Protein 7BCY (pdb70)

Foldseek 3Di:
DFWDWDFDDKADDQQFFWQEWEAQLVQQWIWIFWQSQWIWIAGRPRRHTDDIAHDGPGGWRYKEAALVRQWMWTWFQSQWIFIAGVVVSDTPEIQHDGPGGWHEKYAANVRQWMWTWAQSQWIWIAGPVPSYTPDIANHGDGGKQYWEAANNRQWIWTFFQQLWIWIAGRVVRDTDDIAVRAGWRYWYAANNNQWMWIDGLPQKIFIDRVVVSDTDDIAGDAHHNDHRWDWDFADQPQTWIWTWGQVQWIWIARGNVNHTRDIHDDADGTFRYKYARNHFRKIWTTHGGVGGMIIIIHTPD/DLFWDWDFDDKADDDQFFKAEWEAQLVQFWIWTFWQSQWIWIAGRPRRHTDDIQHDDPGGWREKEAANVRQWMWTWFQSQWIFIAGPVVSDTPEIQHDGPGGWHEKYAANVRQWMWTWAQSQWIWIAGPVPSDTPDIANHGDGGKQYWEAANRRQWIWIFFQQAWIWIAGVVVRDTPDTLTPHAGWRYWYAANNNQWMWIDGLPQKIFIARPVVSDTDDIAGDAHGNDHNADWDFADQPQTWIWTWGQVQWIWIARPNPNHTRDIHDDFDGTFRYKYARNHFQKIWTTHGGVGGMIIIIHTPD/DVVDDDD/DVPDDDD

Solvent-accessible surface area: 22238 Å² total; per-residue (Å²): 173,48,9,76,11,45,75,105,73,66,6,75,40,12,98,97,0,0,3,0,0,41,19,0,62,90,1,82,52,0,0,0,0,0,17,12,98,41,0,19,1,7,6,0,93,75,11,103,100,74,51,56,3,74,40,9,167,95,10,3,0,4,0,2,20,1,56,90,8,84,31,0,0,0,0,0,24,25,88,19,0,30,2,3,36,11,99,67,18,140,51,87,82,43,0,154,35,9,55,49,60,0,6,3,0,30,16,3,54,111,18,77,22,0,0,0,0,0,33,35,16,12,0,44,4,1,29,19,84,85,11,61,42,91,81,56,1,74,0,7,37,29,24,0,0,5,4,38,9,14,162,97,3,51,21,0,0,0,0,0,43,27,10,48,6,59,0,15,41,16,100,50,5,112,61,93,59,59,56,145,73,36,43,7,0,13,1,48,4,5,75,64,14,42,68,0,0,5,3,17,22,62,34,20,1,49,4,56,38,37,91,44,34,73,52,77,48,59,0,71,35,2,101,3,104,56,35,2,1,11,1,11,20,2,70,44,31,23,120,9,0,0,4,0,0,33,56,45,30,0,2,0,0,33,24,112,85,91,52,72,33,37,104,6,150,35,12,80,29,12,0,0,0,3,6,30,4,56,95,89,28,5,0,0,0,0,0,6,71,114,19,69,25,1,23,0,8,56,16,121,51,110,133,38,8,76,12,45,77,104,76,66,6,74,37,12,101,45,0,0,3,0,0,41,18,0,62,89,1,82,50,0,0,0,0,0,10,17,79,40,0,21,1,7,8,0,94,78,10,92,100,83,51,57,2,73,42,9,86,59,9,3,1,4,0,3,21,1,58,89,8,85,32,0,0,0,0,0,19,19,105,13,0,28,2,2,36,12,99,78,18,47,53,83,75,51,0,155,35,11,89,55,58,0,4,3,0,31,16,3,57,110,19,75,19,0,0,0,0,0,21,35,63,12,0,44,2,1,30,17,126,86,14,61,40,87,72,70,4,122,0,16,78,53,7,0,1,4,4,38,9,16,65,101,3,49,22,0,0,0,0,0,31,23,0,26,0,63,0,13,40,14,85,53,8,121,61,96,40,53,20,27,96,126,56,42,0,0,12,1,46,4,3,75,88,13,93,62,0,0,2,2,12,24,63,43,27,0,32,4,35,32,54,108,74,41,45,54,82,44,58,0,73,49,7,106,2,105,41,39,2,1,12,1,10,19,3,73,46,28,12,116,4,0,0,3,0,0,28,42,45,33,0,10,0,0,28,26,110,66,93,110,70,28,37,94,5,102,35,12,91,26,13,0,0,0,2,6,30,4,55,94,89,28,5,0,0,0,0,0,6,48,76,18,75,27,0,22,0,8,56,15,127,47,9,4,48,65,77,88,155,16,5,78,107,68,38,152

Organism: Homo sapiens (NCBI:txid9606)

B-factor: mean 18.05, std 8.18, range [6.58, 72.82]

GO terms:
  GO:0005634 nucleus (C, IDA)
  GO:0035097 histone methyltransferase complex (C, IDA)
  GO:0045815 transcription initiation-coupled chromatin remodeling (P, IDA)
  GO: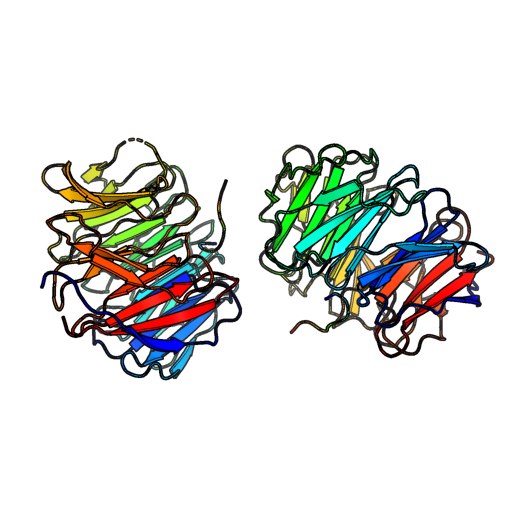0000123 histone acetyltransferase complex (C, IDA)
  GO:0044666 MLL3/4 complex (C, IDA)
  GO:0048188 Set1C/COMPASS complex (C, IDA)
  GO:0071339 MLL1 complex (C, IDA)
  GO:0005634 nucleus (C, EXP)
  GO:0005515 protein binding (F, IPI)
  GO:0005654 nucleoplasm (C, TAS)
  GO:0140672 ATAC complex (C, IDA)
  GO:0000122 negative regulation of transcription by RNA polymerase II (P, IDA)
  GO:0005654 nucleoplasm (C, IDA)
  GO:0140004 histone H3Q5ser reader activity (F, IDA)
  GO:0140109 histone H3K4me1 reader activity (F, IDA)
  GO:0051302 regulation of cell division (P, IDA)
  GO:0006357 regulation of transcription by RNA polymerase II (P, IDA)
  GO:0051726 regulation of cell cycle (P, IMP)
  GO:0090043 regulation of tubulin deacetylation (P, IMP)
  GO:0006355 regulation of DNA-templated transcription (P, IMP)

Structure (mmCIF, N/CA/C/O backbone):
data_7BCY
#
_entry.id   7BCY
#
_cell.length_a   46.313
_cell.length_b   53.171
_cell.length_c   65.124
_cell.angle_alpha   72.579
_cell.angle_beta   89.749
_cell.angle_gamma   73.156
#
_symmetry.space_group_name_H-M   'P 1'
#
loop_
_entity.id
_entity.type
_entity.pdbx_description
1 polymer 'WD repeat-containing protein 5'
2 polymer 'ORF 73'
3 water water
#
loop_
_atom_site.group_PDB
_atom_site.id
_atom_site.type_symbol
_atom_site.label_atom_id
_atom_site.label_alt_id
_atom_site.label_comp_id
_atom_site.label_asym_id
_atom_site.label_entity_id
_atom_site.label_seq_id
_atom_site.pdbx_PDB_ins_code
_atom_site.Cartn_x
_atom_site.Cartn_y
_atom_site.Cartn_z
_atom_site.occupancy
_atom_site.B_iso_or_equiv
_atom_site.auth_seq_id
_atom_site.auth_comp_id
_atom_site.auth_asym_id
_atom_site.auth_atom_id
_atom_site.pdbx_PDB_model_num
ATOM 1 N N . VAL A 1 11 ? 16.00100 -34.79600 -23.41900 1.000 37.40000 31 VAL A N 1
ATOM 2 C CA . VAL A 1 11 ? 15.68500 -35.17700 -22.04900 1.000 36.70000 31 VAL A CA 1
ATOM 3 C C . VAL A 1 11 ? 16.20000 -34.13400 -21.06500 1.000 28.78000 31 VAL A C 1
ATOM 4 O O . VAL A 1 11 ? 15.44200 -33.65300 -20.21900 1.000 41.12000 31 VAL A O 1
ATOM 16 N N . LYS A 1 12 ? 17.49200 -33.80000 -21.16400 1.000 33.21000 32 LYS A N 1
ATOM 17 C CA . LYS A 1 12 ? 18.10800 -32.80500 -20.29600 1.000 26.69000 32 LYS A CA 1
ATOM 18 C C . LYS A 1 12 ? 18.96000 -31.83900 -21.10700 1.000 20.29000 32 LYS A C 1
ATOM 19 O O . LYS A 1 12 ? 19.62300 -32.24900 -22.06900 1.000 23.50000 32 LYS A O 1
ATOM 23 N N . PRO A 1 13 ? 18.98600 -30.56000 -20.74200 1.000 18.07000 33 PRO A N 1
ATOM 24 C CA . PRO A 1 13 ? 19.85700 -29.61600 -21.44400 1.000 19.58000 33 PRO A CA 1
ATOM 25 C C . PRO A 1 13 ? 21.29600 -29.76100 -20.96600 1.000 18.14000 33 PRO A C 1
ATOM 26 O O . PRO A 1 13 ? 21.59700 -30.49100 -20.02000 1.000 20.08000 33 PRO A O 1
ATOM 37 N N . ASN A 1 14 ? 22.19100 -29.06800 -21.66100 1.000 17.38000 34 ASN A N 1
ATOM 38 C CA . ASN A 1 14 ? 23.60200 -29.05500 -21.30500 1.000 16.50000 34 ASN A CA 1
ATOM 39 C C . ASN A 1 14 ? 24.15300 -27.63800 -21.34200 1.000 17.82000 34 ASN A C 1
ATOM 40 O O . ASN A 1 14 ? 25.21300 -27.37400 -21.91200 1.000 17.95000 34 ASN A O 1
ATOM 51 N N . TYR A 1 15 ? 23.44600 -26.71600 -20.67800 1.000 16.13000 35 TYR A N 1
ATOM 52 C CA . TYR A 1 15 ? 23.91500 -25.34200 -20.56100 1.000 15.55000 35 TYR A CA 1
ATOM 53 C C . TYR A 1 15 ? 25.32300 -25.29600 -19.99700 1.000 21.08000 35 TYR A C 1
ATOM 54 O O . TYR A 1 15 ? 25.61900 -25.91000 -18.97000 1.000 18.94000 35 TYR A O 1
ATOM 72 N N . ALA A 1 16 ? 26.18500 -24.55700 -20.68100 1.000 15.65000 36 ALA A N 1
ATOM 73 C CA . ALA A 1 16 ? 27.53700 -24.28000 -20.23200 1.000 16.14000 36 ALA A CA 1
ATOM 74 C C . ALA A 1 16 ? 27.82600 -22.78900 -20.34500 1.000 15.55000 36 ALA A C 1
ATOM 75 O O . ALA A 1 16 ? 27.33000 -22.09600 -21.24200 1.000 15.31000 36 ALA A O 1
ATOM 82 N N . LEU A 1 17 ? 28.66100 -22.31200 -19.44000 1.000 17.55000 37 LEU A N 1
ATOM 83 C CA . LEU A 1 17 ? 29.00200 -20.89900 -19.41000 1.000 15.65000 37 LEU A CA 1
ATOM 84 C C . LEU A 1 17 ? 29.77700 -20.49100 -20.65800 1.000 18.65000 37 LEU A C 1
ATOM 85 O O . LEU A 1 17 ? 30.81300 -21.08000 -20.98000 1.000 18.03000 37 LEU A O 1
ATOM 101 N N . LYS A 1 18 ? 29.30000 -19.45800 -21.34700 1.000 18.43000 38 LYS A N 1
ATOM 102 C CA . LYS A 1 18 ? 30.04200 -18.92900 -22.48400 1.000 15.67000 38 LYS A CA 1
ATOM 103 C C . LYS A 1 18 ? 30.62500 -17.53900 -22.27100 1.000 14.31000 38 LYS A C 1
ATOM 104 O O . LYS A 1 18 ? 31.68300 -17.24900 -22.83100 1.000 20.97000 38 LYS A O 1
ATOM 123 N N . PHE A 1 19 ? 29.98700 -16.67100 -21.48300 1.000 15.88000 39 PHE A N 1
ATOM 124 C CA . PHE A 1 19 ? 30.48400 -15.30900 -21.29900 1.000 17.72000 39 PHE A CA 1
ATOM 125 C C . PHE A 1 19 ? 30.06900 -14.80400 -19.92500 1.000 14.01000 39 PHE A C 1
ATOM 126 O O . PHE A 1 19 ? 28.96500 -15.09700 -19.47200 1.000 14.80000 39 PHE A O 1
ATOM 143 N N . THR A 1 20 ? 30.96100 -14.04900 -19.27300 1.000 18.23000 40 THR A N 1
ATOM 144 C CA . THR A 1 20 ? 30.65800 -13.26700 -18.07600 1.000 11.66000 40 THR A CA 1
ATOM 145 C C . THR A 1 20 ? 30.77200 -11.78800 -18.42800 1.000 17.47000 40 THR A C 1
ATOM 146 O O . THR A 1 20 ? 31.80000 -11.35000 -18.96700 1.000 17.73000 40 THR A O 1
ATOM 157 N N . LEU A 1 21 ? 29.72100 -11.03100 -18.10900 1.000 13.94000 41 LEU A N 1
ATOM 158 C CA . LEU A 1 21 ? 29.57800 -9.61600 -18.44200 1.000 12.39000 41 LEU A CA 1
ATOM 159 C C . LEU A 1 21 ? 29.72700 -8.79600 -17.16800 1.000 17.89000 41 LEU A C 1
ATOM 160 O O . LEU A 1 21 ? 28.79600 -8.74300 -16.34900 1.000 16.81000 41 LEU A O 1
ATOM 176 N N . ALA A 1 22 ? 30.86900 -8.12300 -17.03400 1.000 18.85000 42 ALA A N 1
ATOM 177 C CA . ALA A 1 22 ? 31.16900 -7.23900 -15.91800 1.000 17.97000 42 ALA A CA 1
ATOM 178 C C . ALA A 1 22 ? 31.02900 -5.77100 -16.31600 1.000 20.08000 42 ALA A C 1
ATOM 179 O O . ALA A 1 22 ? 31.28100 -5.37100 -17.45700 1.000 19.74000 42 ALA A O 1
ATOM 186 N N . GLY A 1 23 ? 30.64400 -4.96200 -15.34600 1.000 15.65000 43 GLY A N 1
ATOM 187 C CA . GLY A 1 23 ? 30.55200 -3.54200 -15.58000 1.000 13.26000 43 GLY A CA 1
ATOM 188 C C . GLY A 1 23 ? 29.62500 -2.81400 -14.64100 1.000 11.68000 43 GLY A C 1
ATOM 189 O O . GLY A 1 23 ? 29.86300 -1.64500 -14.35600 1.000 11.45000 43 GLY A O 1
ATOM 193 N N . HIS A 1 24 ? 28.55400 -3.44300 -14.17700 1.000 11.93000 44 HIS A N 1
ATOM 194 C CA . HIS A 1 24 ? 27.78100 -2.80300 -13.12800 1.000 10.06000 44 HIS A CA 1
ATOM 195 C C . HIS A 1 24 ? 28.62700 -2.68600 -11.86600 1.000 15.26000 44 HIS A C 1
ATOM 196 O O . HIS A 1 24 ? 29.56100 -3.45000 -11.63800 1.000 14.18000 44 HIS A O 1
ATOM 210 N N . THR A 1 25 ? 28.34900 -1.66300 -11.07500 1.000 10.48000 45 THR A N 1
ATOM 211 C CA . THR A 1 25 ? 29.15300 -1.45100 -9.88000 1.000 11.46000 45 THR A CA 1
ATOM 212 C C . THR A 1 25 ? 28.38100 -1.75900 -8.60000 1.000 11.31000 45 THR A C 1
ATOM 213 O O . THR A 1 25 ? 28.94300 -1.68800 -7.50400 1.000 15.15000 45 THR A O 1
ATOM 224 N N . LYS A 1 26 ? 27.09400 -2.07300 -8.70000 1.000 10.60000 46 LYS A N 1
ATOM 225 C CA . LYS A 1 26 ? 26.32700 -2.64600 -7.61800 1.000 13.19000 46 LYS A CA 1
ATOM 226 C C . LYS A 1 26 ? 25.55800 -3.84800 -8.15900 1.000 14.80000 46 LYS A C 1
ATOM 227 O O . LYS A 1 26 ? 25.65300 -4.17900 -9.35300 1.000 13.99000 46 LYS A O 1
ATOM 246 N N . ALA A 1 27 ? 24.78500 -4.48600 -7.27700 1.000 15.39000 47 ALA A N 1
ATOM 247 C CA . ALA A 1 27 ? 23.95300 -5.64000 -7.62600 1.000 9.54000 47 ALA A CA 1
ATOM 248 C C . ALA A 1 27 ? 23.24500 -5.43400 -8.95700 1.000 8.50000 47 ALA A C 1
ATOM 249 O O . ALA A 1 27 ? 22.74800 -4.35000 -9.24400 1.000 13.64000 47 ALA A O 1
ATOM 256 N N . VAL A 1 28 ? 23.16000 -6.44200 -9.77000 1.000 11.72000 48 VAL A N 1
ATOM 257 C CA . VAL A 1 28 ? 22.31500 -6.37700 -10.97800 1.000 11.42000 48 VAL A CA 1
ATOM 258 C C . VAL A 1 28 ? 20.93100 -6.86700 -10.52000 1.000 13.78000 48 VAL A C 1
ATOM 259 O O . VAL A 1 28 ? 20.89600 -7.71900 -9.63400 1.000 13.02000 48 VAL A O 1
ATOM 272 N N . SER A 1 29 ? 19.87600 -6.21900 -10.95900 1.000 8.04000 49 SER A N 1
ATOM 273 C CA . SER A 1 29 ? 18.51000 -6.52700 -10.50700 1.000 9.10000 49 SER A CA 1
ATOM 274 C C . SER A 1 29 ? 17.70400 -7.29400 -11.54100 1.000 8.33000 49 SER A C 1
ATOM 275 O O . SER A 1 29 ? 16.84800 -8.01800 -11.13700 1.000 11.35000 49 SER A O 1
ATOM 283 N N . SER A 1 30 ? 17.95800 -7.07500 -12.82500 1.000 10.05000 50 SER A N 1
ATOM 284 C CA . SER A 1 30 ? 17.11700 -7.66900 -13.86900 1.000 9.82000 50 SER A CA 1
ATOM 285 C C . SER A 1 30 ? 17.86700 -7.76400 -15.19300 1.000 11.30000 50 SER A C 1
ATOM 286 O O . SER A 1 30 ? 18.46400 -6.81300 -15.56400 1.000 14.75000 50 SER A O 1
ATOM 294 N N . VAL A 1 31 ? 17.79100 -8.88700 -15.87100 1.000 11.92000 51 VAL A N 1
ATOM 295 C CA . VAL A 1 31 ? 18.30800 -9.01500 -17.24100 1.000 10.67000 51 VAL A CA 1
ATOM 296 C C . VAL A 1 31 ? 17.12500 -9.41700 -18.11300 1.000 9.25000 51 VAL A C 1
ATOM 297 O O . VAL A 1 31 ? 16.32000 -10.19300 -17.65800 1.000 9.35000 51 VAL A O 1
ATOM 310 N N . LYS A 1 32 ? 17.03100 -8.87200 -19.32300 1.000 8.68000 52 LYS A N 1
ATOM 311 C CA . LYS A 1 32 ? 15.95800 -9.21900 -20.27300 1.000 13.94000 52 LYS A CA 1
ATOM 312 C C . LYS A 1 32 ? 16.51900 -9.25300 -21.70600 1.000 9.74000 52 LYS A C 1
ATOM 313 O O . LYS A 1 32 ? 17.24600 -8.38200 -22.06800 1.000 11.35000 52 LYS A O 1
ATOM 332 N N . PHE A 1 33 ? 16.12000 -10.21600 -22.51100 1.000 10.72000 53 PHE A N 1
ATOM 333 C CA . PHE A 1 33 ? 16.56900 -10.25900 -23.91200 1.000 9.62000 53 PHE A CA 1
ATOM 334 C C . PHE A 1 33 ? 15.59600 -9.44300 -24.75800 1.000 10.75000 53 PHE A C 1
ATOM 335 O O . PHE A 1 33 ? 14.40000 -9.46100 -24.47300 1.000 11.03000 53 PHE A O 1
ATOM 352 N N . SER A 1 34 ? 16.10800 -8.72100 -25.74400 1.000 10.05000 54 SER A N 1
ATOM 353 C CA . SER A 1 34 ? 15.18100 -8.04900 -26.64500 1.000 13.14000 54 SER A CA 1
ATOM 354 C C . SER A 1 34 ? 14.38300 -9.05900 -27.48800 1.000 12.89000 54 SER A C 1
ATOM 355 O O . SER A 1 34 ? 14.87100 -10.16300 -27.79300 1.000 13.04000 54 SER A O 1
ATOM 363 N N . PRO A 1 35 ? 13.11900 -8.73600 -27.80800 1.000 13.13000 55 PRO A N 1
ATOM 364 C CA . PRO A 1 35 ? 12.31700 -9.66000 -28.64000 1.000 13.87000 55 PRO A CA 1
ATOM 365 C C . PRO A 1 35 ? 12.98000 -10.10400 -29.92900 1.000 17.52000 55 PRO A C 1
ATOM 366 O O . PRO A 1 35 ? 12.73300 -11.26900 -30.36900 1.000 16.40000 55 PRO A O 1
ATOM 377 N N . ASN A 1 36 ? 13.75900 -9.23500 -30.57400 1.000 11.53000 56 ASN A N 1
ATOM 378 C CA . ASN A 1 36 ? 14.43200 -9.61600 -31.81200 1.000 15.75000 56 ASN A CA 1
ATOM 379 C C . ASN A 1 36 ? 15.71400 -10.40900 -31.58800 1.000 16.09000 56 ASN A C 1
ATOM 380 O O . ASN A 1 36 ? 16.38500 -10.80500 -32.57400 1.000 16.54000 56 ASN A O 1
ATOM 391 N N . GLY A 1 37 ? 16.03400 -10.72100 -30.31400 1.000 15.09000 57 GLY A N 1
ATOM 392 C CA . GLY A 1 37 ? 17.14800 -11.55200 -29.94900 1.000 16.53000 57 GLY A CA 1
ATOM 393 C C . GLY A 1 37 ? 18.51800 -10.93800 -29.98800 1.000 16.40000 57 GLY A C 1
ATOM 394 O O . GLY A 1 37 ? 19.50500 -11.61000 -29.55600 1.000 15.57000 57 GLY A O 1
ATOM 398 N N . GLU A 1 38 ? 18.62000 -9.69700 -30.44500 1.000 12.27000 58 GLU A N 1
ATOM 399 C CA . GLU A 1 38 ? 19.93600 -9.15900 -30.68400 1.000 17.28000 58 GLU A CA 1
ATOM 400 C C . GLU A 1 38 ? 20.64700 -8.71600 -29.39900 1.000 14.35000 58 GLU A C 1
ATOM 401 O O . GLU A 1 38 ? 21.89000 -8.79600 -29.31100 1.000 14.09000 58 GLU A O 1
ATOM 413 N N . TRP A 1 39 ? 19.90100 -8.29500 -28.37600 1.000 11.33000 59 TRP A N 1
ATOM 414 C CA . TRP A 1 39 ? 20.45800 -7.61600 -27.22700 1.000 12.85000 59 TRP A CA 1
ATOM 415 C C . TRP A 1 39 ? 20.00800 -8.23000 -25.90600 1.000 12.17000 59 TRP A C 1
ATOM 416 O O . TRP A 1 39 ? 18.92700 -8.82000 -25.78400 1.000 12.09000 59 TRP A O 1
ATOM 437 N N . LEU A 1 40 ? 20.82000 -8.00000 -24.87200 1.000 12.88000 60 LEU A N 1
ATOM 438 C CA . LEU A 1 40 ? 20.43600 -8.22700 -23.49000 1.000 13.00000 60 LEU A CA 1
ATOM 439 C C . LEU A 1 40 ? 20.49600 -6.86800 -22.81000 1.000 16.63000 60 LEU A C 1
ATOM 440 O O . LEU A 1 40 ? 21.47900 -6.12900 -22.98300 1.000 11.59000 60 LEU A O 1
ATOM 456 N N . ALA A 1 41 ? 19.43000 -6.50300 -22.10100 1.000 9.75000 61 ALA A N 1
ATOM 457 C CA . ALA A 1 41 ? 19.42600 -5.31800 -21.27400 1.000 11.14000 61 ALA A CA 1
ATOM 458 C C . ALA A 1 41 ? 19.58400 -5.75900 -19.82100 1.000 13.43000 61 ALA A C 1
ATOM 459 O O . ALA A 1 41 ? 19.00000 -6.77200 -19.39500 1.000 12.94000 61 ALA A O 1
ATOM 466 N N . SER A 1 42 ? 20.36800 -5.03100 -19.04800 1.000 11.76000 62 SER A N 1
ATOM 467 C CA . SER A 1 42 ? 20.51700 -5.27400 -17.61000 1.000 10.08000 62 SER A CA 1
ATOM 468 C C . SER A 1 42 ? 20.21000 -3.97300 -16.85700 1.000 9.83000 62 SER A C 1
ATOM 469 O O . SER A 1 42 ? 20.45500 -2.91800 -17.33900 1.000 13.39000 62 SER A O 1
ATOM 477 N N . SER A 1 43 ? 19.59900 -4.08400 -15.70200 1.000 10.26000 63 SER A N 1
ATOM 478 C CA . SER A 1 43 ? 19.38700 -2.94400 -14.79700 1.000 12.06000 63 SER A CA 1
ATOM 479 C C . SER A 1 43 ? 20.12500 -3.25300 -13.50500 1.000 9.15000 63 SER A C 1
ATOM 480 O O . SER A 1 43 ? 20.25900 -4.37100 -13.19000 1.000 10.31000 63 SER A O 1
ATOM 488 N N . SER A 1 44 ? 20.42600 -2.22700 -12.74500 1.000 10.95000 64 SER A N 1
ATOM 489 C CA . SER A 1 44 ? 21.18500 -2.43500 -11.51000 1.000 9.32000 64 SER A CA 1
ATOM 490 C C . SER A 1 44 ? 20.80800 -1.41200 -10.43800 1.000 10.26000 64 SER A C 1
ATOM 491 O O . SER A 1 44 ? 20.41400 -0.33500 -10.73100 1.000 11.11000 64 SER A O 1
ATOM 499 N N . ALA A 1 45 ? 21.24000 -1.71100 -9.21300 1.000 8.24000 65 ALA A N 1
ATOM 500 C CA . ALA A 1 45 ? 21.20100 -0.76100 -8.12200 1.000 11.94000 65 ALA A CA 1
ATOM 501 C C . ALA A 1 45 ? 22.18100 0.39800 -8.32300 1.000 10.58000 65 ALA A C 1
ATOM 502 O O . ALA A 1 45 ? 22.09100 1.38900 -7.59800 1.000 12.10000 65 ALA A O 1
ATOM 509 N N . ASP A 1 46 ? 23.12800 0.28900 -9.25400 1.000 9.22000 66 ASP A N 1
ATOM 510 C CA . ASP A 1 46 ? 24.02900 1.38800 -9.57900 1.000 11.69000 66 ASP A CA 1
ATOM 511 C C . ASP A 1 46 ? 23.37800 2.48100 -10.43000 1.000 12.49000 66 ASP A C 1
ATOM 512 O O . ASP A 1 46 ? 24.08300 3.39800 -10.87000 1.000 15.07000 66 ASP A O 1
ATOM 521 N N . LYS A 1 47 ? 22.05000 2.44500 -10.63000 1.000 9.40000 67 LYS A N 1
ATOM 522 C CA . LYS A 1 47 ? 21.25000 3.48600 -11.30500 1.000 8.83000 67 LYS A CA 1
ATOM 523 C C . LYS A 1 47 ? 21.35200 3.40400 -12.82400 1.000 11.23000 67 LYS A C 1
ATOM 524 O O . LYS A 1 47 ? 20.83600 4.29400 -13.53800 1.000 13.09000 67 LYS A O 1
ATOM 543 N N . LEU A 1 48 ? 21.98300 2.36900 -13.34000 1.000 12.09000 68 LEU A N 1
ATOM 544 C CA . LEU A 1 48 ? 22.30500 2.31300 -14.77100 1.000 12.25000 68 LEU A CA 1
ATOM 545 C C . LEU A 1 48 ? 21.58600 1.17400 -15.47500 1.000 10.20000 68 LEU A C 1
ATOM 546 O O . LEU A 1 48 ? 21.32600 0.18900 -14.87000 1.000 10.16000 68 LEU A O 1
ATOM 562 N N . ILE A 1 49 ? 21.33300 1.35200 -16.76200 1.000 13.12000 69 ILE A N 1
ATOM 563 C CA . ILE A 1 49 ? 20.88800 0.25200 -17.64300 1.000 9.69000 69 ILE A CA 1
ATOM 564 C C . ILE A 1 49 ? 22.04300 -0.03300 -18.60600 1.000 11.04000 69 ILE A C 1
ATOM 565 O O . ILE A 1 49 ? 22.67800 0.90100 -19.00500 1.000 12.24000 69 ILE A O 1
ATOM 581 N N . LYS A 1 50 ? 22.39600 -1.28800 -18.82900 1.000 10.84000 70 LYS A N 1
ATOM 582 C CA . LYS A 1 50 ? 23.46800 -1.59800 -19.79500 1.000 13.56000 70 LYS A CA 1
ATOM 583 C C . LYS A 1 50 ? 22.88400 -2.50200 -20.90300 1.000 14.15000 70 LYS A C 1
ATOM 584 O O . LYS A 1 50 ? 21.99100 -3.29900 -20.61100 1.000 12.92000 70 LYS A O 1
ATOM 603 N N . ILE A 1 51 ? 23.31400 -2.27900 -22.15100 1.000 11.51000 71 ILE A N 1
ATOM 604 C CA . ILE A 1 51 ? 22.91100 -3.05400 -23.31600 1.000 13.04000 71 ILE A CA 1
ATOM 605 C C . ILE A 1 51 ? 24.12600 -3.86400 -23.75500 1.000 12.78000 71 ILE A C 1
ATOM 606 O O . ILE A 1 51 ? 25.23100 -3.31100 -23.86500 1.000 12.88000 71 ILE A O 1
ATOM 622 N N . TRP A 1 52 ? 23.93000 -5.16600 -23.97200 1.000 11.77000 72 TRP A N 1
ATOM 623 C CA . TRP A 1 52 ? 24.98100 -6.10800 -24.33500 1.000 14.44000 72 TRP A CA 1
ATOM 624 C C . TRP A 1 52 ? 24.53800 -6.95300 -25.53400 1.000 11.03000 72 TRP A C 1
ATOM 625 O O . TRP A 1 52 ? 23.32600 -7.23400 -25.70900 1.000 11.78000 72 TRP A O 1
ATOM 646 N N . GLY A 1 53 ? 25.49400 -7.35700 -26.37700 1.000 14.86000 73 GLY A N 1
ATOM 647 C CA . GLY A 1 53 ? 25.12500 -8.25300 -27.46600 1.000 15.19000 73 GLY A CA 1
ATOM 648 C C . GLY A 1 53 ? 24.75700 -9.62100 -26.91900 1.000 15.70000 73 GLY A C 1
ATOM 649 O O . GLY A 1 53 ? 25.46700 -10.19500 -26.07300 1.000 15.59000 73 GLY A O 1
ATOM 653 N N . ALA A 1 54 ? 23.60800 -10.11300 -27.36000 1.000 13.76000 74 ALA A N 1
ATOM 654 C CA . ALA A 1 54 ? 23.05900 -11.33200 -26.77500 1.000 13.42000 74 ALA A CA 1
ATOM 655 C C . ALA A 1 54 ? 23.87800 -12.59100 -27.08300 1.000 19.79000 74 ALA A C 1
ATOM 656 O O . ALA A 1 54 ? 23.84800 -13.57200 -26.30300 1.000 18.73000 74 ALA A O 1
ATOM 663 N N . TYR A 1 55 ? 24.60300 -12.59900 -28.20300 1.000 17.61000 75 TYR A N 1
ATOM 664 C CA . TYR A 1 55 ? 25.30500 -13.78900 -28.63400 1.000 16.02000 75 TYR A CA 1
ATOM 665 C C . TYR A 1 55 ? 26.78700 -13.79800 -28.29800 1.000 17.17000 75 TYR A C 1
ATOM 666 O O . TYR A 1 55 ? 27.37700 -14.89000 -28.17000 1.000 26.33000 75 TYR A O 1
ATOM 684 N N . ASP A 1 56 ? 27.40900 -12.62600 -28.09900 1.000 19.47000 76 ASP A N 1
ATOM 685 C CA . ASP A 1 56 ? 28.82600 -12.55700 -27.77300 1.000 20.94000 76 ASP A CA 1
ATOM 686 C C . ASP A 1 56 ? 29.12000 -11.81100 -26.46700 1.000 20.51000 76 ASP A C 1
ATOM 687 O O . ASP A 1 56 ? 30.30000 -11.65700 -26.08900 1.000 18.77000 76 ASP A O 1
ATOM 696 N N . GLY A 1 57 ? 28.09700 -11.38300 -25.74100 1.000 15.51000 77 GLY A N 1
ATOM 697 C CA . GLY A 1 57 ? 28.30100 -10.54300 -24.57300 1.000 22.54000 77 GLY A CA 1
ATOM 698 C C . GLY A 1 57 ? 28.95600 -9.19300 -24.80100 1.000 23.64000 77 GLY A C 1
ATOM 699 O O . GLY A 1 57 ? 29.39600 -8.57200 -23.83800 1.000 23.36000 77 GLY A O 1
ATOM 703 N N . LYS A 1 58 ? 29.02000 -8.70600 -26.04200 1.000 20.00000 78 LYS A N 1
ATOM 704 C CA . LYS A 1 58 ? 29.72000 -7.45200 -26.33600 1.000 16.53000 78 LYS A CA 1
ATOM 705 C C . LYS A 1 58 ? 28.99400 -6.24000 -25.73400 1.000 24.27000 78 LYS A C 1
ATOM 706 O O . LYS A 1 58 ? 27.84600 -5.96000 -26.09500 1.000 20.06000 78 LYS A O 1
ATOM 719 N N . PHE A 1 59 ? 29.68400 -5.48400 -24.87100 1.000 15.93000 79 PHE A N 1
ATOM 720 C CA . PHE A 1 59 ? 29.10200 -4.26700 -24.29800 1.000 13.35000 79 PHE A CA 1
ATOM 721 C C . PHE A 1 59 ? 28.76700 -3.25500 -25.39900 1.000 17.40000 79 PHE A C 1
ATOM 722 O O . PHE A 1 59 ? 29.60500 -2.96000 -26.25900 1.000 17.09000 79 PHE A O 1
ATOM 739 N N . GLU A 1 60 ? 27.53800 -2.73300 -25.38600 1.000 15.25000 80 GLU A N 1
ATOM 740 C CA . GLU A 1 60 ? 27.08000 -1.77400 -26.38700 1.000 16.69000 80 GLU A CA 1
ATOM 741 C C . GLU A 1 60 ? 26.96900 -0.36400 -25.83500 1.000 17.77000 80 GLU A C 1
ATOM 742 O O . GLU A 1 60 ? 27.54600 0.57300 -26.40200 1.000 16.92000 80 GLU A O 1
ATOM 754 N N . LYS A 1 61 ? 26.23200 -0.18100 -24.73800 1.000 15.59000 81 LYS A N 1
ATOM 755 C CA . LYS A 1 61 ? 26.09800 1.16100 -24.21000 1.000 13.28000 81 LYS A CA 1
ATOM 756 C C . LYS A 1 61 ? 25.56400 1.12700 -22.79200 1.000 16.40000 81 LYS A C 1
ATOM 757 O O . LYS A 1 61 ? 24.96900 0.14600 -22.34400 1.000 14.33000 81 LYS A O 1
ATOM 776 N N . THR A 1 62 ? 25.77600 2.24300 -22.11000 1.000 14.95000 82 THR A N 1
ATOM 777 C CA . THR A 1 62 ? 25.17600 2.52800 -20.81900 1.000 14.26000 82 THR A CA 1
ATOM 778 C C . THR A 1 62 ? 24.09900 3.59300 -20.98900 1.000 13.71000 82 THR A C 1
ATOM 779 O O . THR A 1 62 ? 24.29800 4.58900 -21.68700 1.000 15.89000 82 THR A O 1
ATOM 790 N N . ILE A 1 63 ? 22.95200 3.36700 -20.35000 1.000 13.61000 83 ILE A N 1
ATOM 791 C CA . ILE A 1 63 ? 21.82700 4.29700 -20.37100 1.000 16.00000 83 ILE A CA 1
ATOM 792 C C . ILE A 1 63 ? 21.63100 4.81900 -18.94200 1.000 15.64000 83 ILE A C 1
ATOM 793 O O . ILE A 1 63 ? 21.44300 4.03600 -18.00800 1.000 15.49000 83 ILE A O 1
ATOM 809 N N . SER A 1 64 ? 21.66600 6.14300 -18.77000 1.000 15.49000 84 SER A N 1
ATOM 810 C CA . SER A 1 64 ? 21.71000 6.77600 -17.45600 1.000 15.82000 84 SER A CA 1
ATOM 811 C C . SER A 1 64 ? 20.63900 7.85100 -17.37300 1.000 16.25000 84 SER A C 1
ATOM 812 O O . SER A 1 64 ? 20.21800 8.40400 -18.38700 1.000 15.42000 84 SER A O 1
ATOM 820 N N . GLY A 1 65 ? 20.21900 8.18300 -16.14700 1.000 14.41000 85 GLY A N 1
ATOM 821 C CA . GLY A 1 65 ? 19.25400 9.25400 -15.87100 1.000 17.17000 85 GLY A CA 1
ATOM 822 C C . GLY A 1 65 ? 18.47300 9.06400 -14.60200 1.000 9.91000 85 GLY A C 1
ATOM 823 O O . GLY A 1 65 ? 18.10600 10.04300 -14.03400 1.000 13.75000 85 GLY A O 1
ATOM 827 N N . HIS A 1 66 ? 18.26000 7.84000 -14.15300 1.000 12.07000 86 HIS A N 1
ATOM 828 C CA . HIS A 1 66 ? 17.55300 7.62400 -12.87800 1.000 12.28000 86 HIS A CA 1
ATOM 829 C C . HIS A 1 66 ? 18.40400 8.17100 -11.72800 1.000 13.96000 86 HIS A C 1
ATOM 830 O O . HIS A 1 66 ? 19.61200 8.12700 -11.78200 1.000 14.21000 86 HIS A O 1
ATOM 844 N N . LYS A 1 67 ? 17.74600 8.68300 -10.70700 1.000 12.23000 87 LYS A N 1
ATOM 845 C CA . LYS A 1 67 ? 18.45900 9.28000 -9.57600 1.000 12.91000 87 LYS A CA 1
ATOM 846 C C . LYS A 1 67 ? 18.76700 8.26400 -8.49000 1.000 12.55000 87 LYS A C 1
ATOM 847 O O . LYS A 1 67 ? 19.53000 8.59100 -7.66300 1.000 15.59000 87 LYS A O 1
ATOM 866 N N . LEU A 1 68 ? 18.15000 7.09600 -8.51300 1.000 12.29000 88 LEU A N 1
ATOM 867 C CA . LEU A 1 68 ? 18.36700 6.04300 -7.54200 1.000 13.97000 88 LEU A CA 1
ATOM 868 C C . LEU A 1 68 ? 18.36100 4.73900 -8.31700 1.000 13.46000 88 LEU A C 1
ATOM 869 O O . LEU A 1 68 ? 18.15300 4.71900 -9.53500 1.000 9.90000 88 LEU A O 1
ATOM 885 N N . GLY A 1 69 ? 18.69200 3.64200 -7.66600 1.000 12.74000 89 GLY A N 1
ATOM 886 C CA . GLY A 1 69 ? 18.80800 2.34500 -8.31700 1.000 8.92000 89 GLY A CA 1
ATOM 887 C C . GLY A 1 69 ? 17.55800 1.87900 -9.04000 1.000 13.06000 89 GLY A C 1
ATOM 888 O O . GLY A 1 69 ? 16.45800 2.29300 -8.76200 1.000 8.96000 89 GLY A O 1
ATOM 892 N N . ILE A 1 70 ? 17.78100 0.88600 -9.87800 1.000 10.78000 90 ILE A N 1
ATOM 893 C CA . ILE A 1 70 ? 16.72600 0.33100 -10.74400 1.000 8.68000 90 ILE A CA 1
ATOM 894 C C . ILE A 1 70 ? 16.47300 -1.12200 -10.35100 1.000 7.83000 90 ILE A C 1
ATOM 895 O O . ILE A 1 70 ? 17.40700 -1.83600 -10.31100 1.000 11.31000 90 ILE A O 1
ATOM 911 N N . SER A 1 71 ? 15.20800 -1.51600 -10.23100 1.000 7.73000 91 SER A N 1
ATOM 912 C CA . SER A 1 71 ? 14.84400 -2.90000 -9.87400 1.000 10.83000 91 SER A CA 1
ATOM 913 C C . SER A 1 71 ? 14.37800 -3.69700 -11.08600 1.000 10.02000 91 SER A C 1
ATOM 914 O O . SER A 1 71 ? 14.35200 -4.87500 -10.97400 1.000 9.29000 91 SER A O 1
ATOM 922 N N . ASP A 1 72 ? 13.99600 -3.06700 -12.17400 1.000 7.70000 92 ASP A N 1
ATOM 923 C CA . ASP A 1 72 ? 13.51700 -3.84600 -13.32800 1.000 9.55000 92 ASP A CA 1
ATOM 924 C C . ASP A 1 72 ? 13.69500 -3.03100 -14.59700 1.000 7.89000 92 ASP A C 1
ATOM 925 O O . ASP A 1 72 ? 13.73800 -1.83600 -14.53900 1.000 7.96000 92 ASP A O 1
ATOM 934 N N . VAL A 1 73 ? 13.80300 -3.74500 -15.70500 1.000 9.51000 93 VAL A N 1
ATOM 935 C CA . VAL A 1 73 ? 13.85400 -3.16400 -17.06500 1.000 9.24000 93 VAL A CA 1
ATOM 936 C C . VAL A 1 73 ? 13.04500 -4.09100 -17.97700 1.000 12.59000 93 VAL A C 1
ATOM 937 O O . VAL A 1 73 ? 13.02500 -5.25400 -17.69500 1.000 14.79000 93 VAL A O 1
ATOM 950 N N . ALA A 1 74 ? 12.36600 -3.55100 -18.99300 1.000 9.24000 94 ALA A N 1
ATOM 951 C CA . ALA A 1 74 ? 11.55200 -4.34100 -19.93400 1.000 14.25000 94 ALA A CA 1
ATOM 952 C C . ALA A 1 74 ? 11.62100 -3.73500 -21.33800 1.000 10.81000 94 ALA A C 1
ATOM 953 O O . ALA A 1 74 ? 11.71300 -2.56400 -21.45400 1.000 12.26000 94 ALA A O 1
ATOM 960 N N . TRP A 1 75 ? 11.51100 -4.57700 -22.35200 1.000 10.54000 95 TRP A N 1
ATOM 961 C CA . TRP A 1 75 ? 11.57800 -4.17500 -23.76600 1.000 9.39000 95 TRP A CA 1
ATOM 962 C C . TRP A 1 75 ? 10.16100 -4.01400 -24.35400 1.000 10.65000 95 TRP A C 1
ATOM 963 O O . TRP A 1 75 ? 9.26000 -4.74500 -24.02500 1.000 13.55000 95 TRP A O 1
ATOM 984 N N . SER A 1 76 ? 10.01200 -3.07800 -25.26000 1.000 11.09000 96 SER A N 1
ATOM 985 C CA . SER A 1 76 ? 8.84500 -3.03000 -26.11900 1.000 13.37000 96 SER A CA 1
ATOM 986 C C . SER A 1 76 ? 8.90100 -4.13300 -27.18100 1.000 12.29000 96 SER A C 1
ATOM 987 O O . SER A 1 76 ? 9.95700 -4.71000 -27.47200 1.000 12.34000 96 SER A O 1
ATOM 995 N N . SER A 1 77 ? 7.72100 -4.39700 -27.75800 1.000 14.79000 97 SER A N 1
ATOM 996 C CA . SER A 1 77 ? 7.52800 -5.50000 -28.69300 1.000 15.97000 97 SER A CA 1
ATOM 997 C C . SER A 1 77 ? 8.46700 -5.40800 -29.87800 1.000 18.26000 97 SER A C 1
ATOM 998 O O . SER A 1 77 ? 8.92800 -6.43500 -30.39500 1.000 15.92000 97 SER A O 1
ATOM 1006 N N . ASP A 1 78 ? 8.71700 -4.19200 -30.35800 1.000 14.53000 98 ASP A N 1
ATOM 1007 C CA . ASP A 1 78 ? 9.54500 -3.99400 -31.53600 1.000 11.79000 98 ASP A CA 1
ATOM 1008 C C . ASP A 1 78 ? 11.03000 -3.84000 -31.21700 1.000 12.69000 98 ASP A C 1
ATOM 1009 O O . ASP A 1 78 ? 11.80300 -3.49000 -32.10800 1.000 18.41000 98 ASP A O 1
ATOM 1018 N N . SER A 1 79 ? 11.44700 -4.08100 -29.97300 1.000 12.68000 99 SER A N 1
ATOM 1019 C CA . SER A 1 79 ? 12.83500 -4.00500 -29.53200 1.000 13.30000 99 SER A CA 1
ATOM 1020 C C . SER A 1 79 ? 13.41800 -2.59700 -29.61400 1.000 12.50000 99 SER A C 1
ATOM 1021 O O . SER A 1 79 ? 14.63500 -2.43900 -29.50700 1.000 13.03000 99 SER A O 1
ATOM 1029 N N . ASN A 1 80 ? 12.59700 -1.56500 -29.75700 1.000 14.67000 100 ASN A N 1
ATOM 1030 C CA . ASN A 1 80 ? 13.12900 -0.22300 -29.92600 1.000 13.29000 100 ASN A CA 1
ATOM 1031 C C . ASN A 1 80 ? 13.11100 0.59500 -28.65000 1.000 16.48000 100 ASN A C 1
ATOM 1032 O O . ASN A 1 80 ? 13.86300 1.56900 -28.55400 1.000 14.99000 100 ASN A O 1
ATOM 1043 N N . LEU A 1 81 ? 12.27400 0.23100 -27.66700 1.000 12.05000 101 LEU A N 1
ATOM 1044 C CA . LEU A 1 81 ? 12.18900 0.96800 -26.40100 1.000 10.45000 101 LEU A CA 1
ATOM 1045 C C . LEU A 1 81 ? 12.44500 0.07200 -25.20200 1.000 10.43000 101 LEU A C 1
ATOM 1046 O O . LEU A 1 81 ? 12.26800 -1.10700 -25.29000 1.000 11.40000 101 LEU A O 1
ATOM 1062 N N . LEU A 1 82 ? 12.83700 0.71400 -24.11200 1.000 10.03000 102 LEU A N 1
ATOM 1063 C CA . LEU A 1 82 ? 12.97500 0.07000 -22.80200 1.000 9.44000 102 LEU A CA 1
ATOM 1064 C C . LEU A 1 82 ? 12.13500 0.87200 -21.82500 1.000 11.28000 102 LEU A C 1
ATOM 1065 O O . LEU A 1 82 ? 11.91900 2.04900 -22.05400 1.000 10.37000 102 LEU A O 1
ATOM 1081 N N . VAL A 1 83 ? 11.72200 0.21800 -20.76400 1.000 11.33000 103 VAL A N 1
ATOM 1082 C CA . VAL A 1 83 ? 11.11600 0.90600 -19.60900 1.000 9.94000 103 VAL A CA 1
ATOM 1083 C C . VAL A 1 83 ? 11.85900 0.39700 -18.37200 1.000 8.95000 103 VAL A C 1
ATOM 1084 O O . VAL A 1 83 ? 12.21700 -0.72400 -18.34800 1.000 11.30000 103 VAL A O 1
ATOM 1097 N N . SER A 1 84 ? 12.16400 1.28900 -17.42700 1.000 9.65000 104 SER A N 1
ATOM 1098 C CA . SER A 1 84 ? 12.89800 0.95200 -16.18500 1.000 8.34000 104 SER A CA 1
ATOM 1099 C C . SER A 1 84 ? 12.05700 1.39900 -14.98800 1.000 10.24000 104 SER A C 1
ATOM 1100 O O . SER A 1 84 ? 11.33700 2.41000 -15.11400 1.000 11.12000 104 SER A O 1
ATOM 1108 N N . ALA A 1 85 ? 12.14900 0.66900 -13.87700 1.000 8.05000 105 ALA A N 1
ATOM 1109 C CA . ALA A 1 85 ? 11.41800 0.93700 -12.62800 1.000 8.36000 105 ALA A CA 1
ATOM 1110 C C . ALA A 1 85 ? 12.47000 1.26700 -11.56000 1.000 11.83000 105 ALA A C 1
ATOM 1111 O O . ALA A 1 85 ? 13.31100 0.46300 -11.32300 1.000 9.01000 105 ALA A O 1
ATOM 1118 N N . SER A 1 86 ? 12.37500 2.43500 -10.93600 1.000 9.73000 106 SER A N 1
ATOM 1119 C CA . SER A 1 86 ? 13.42000 2.87200 -10.00600 1.000 9.78000 106 SER A CA 1
ATOM 1120 C C . SER A 1 86 ? 12.90100 3.14100 -8.59200 1.000 9.12000 106 SER A C 1
ATOM 1121 O O . SER A 1 86 ? 11.80800 3.58000 -8.40100 1.000 9.85000 106 SER A O 1
ATOM 1129 N N . ASP A 1 87 ? 13.87900 3.19300 -7.68600 1.000 10.34000 107 ASP A N 1
ATOM 1130 C CA . ASP A 1 87 ? 13.68200 3.63200 -6.29500 1.000 9.09000 107 ASP A CA 1
ATOM 1131 C C . ASP A 1 87 ? 13.50300 5.15400 -6.27800 1.000 10.62000 107 ASP A C 1
ATOM 1132 O O . ASP A 1 87 ? 12.95400 5.61700 -5.31500 1.000 9.94000 107 ASP A O 1
ATOM 1141 N N . ASP A 1 88 ? 13.70000 5.87700 -7.40300 1.000 11.13000 108 ASP A N 1
ATOM 1142 C CA . ASP A 1 88 ? 13.44200 7.31800 -7.41700 1.000 13.14000 108 ASP A CA 1
ATOM 1143 C C . ASP A 1 88 ? 11.94800 7.61900 -7.64000 1.000 11.26000 108 ASP A C 1
ATOM 1144 O O . ASP A 1 88 ? 11.53000 8.77100 -7.84800 1.000 11.46000 108 ASP A O 1
ATOM 1153 N N . LYS A 1 89 ? 11.04300 6.63700 -7.61100 1.000 12.48000 109 LYS A N 1
ATOM 1154 C CA . LYS A 1 89 ? 9.56600 6.67100 -7.61900 1.000 10.47000 109 LYS A CA 1
ATOM 1155 C C . LYS A 1 89 ? 9.09700 6.89200 -9.05100 1.000 9.96000 109 LYS A C 1
ATOM 1156 O O . LYS A 1 89 ? 7.94900 6.95200 -9.20500 1.000 11.36000 109 LYS A O 1
ATOM 1175 N N . THR A 1 90 ? 9.98100 6.75900 -10.02400 1.000 10.73000 110 THR A N 1
ATOM 1176 C CA . THR A 1 90 ? 9.57100 6.97500 -11.40600 1.000 9.76000 110 THR A CA 1
ATOM 1177 C C . THR A 1 90 ? 9.90000 5.75400 -12.26100 1.000 9.44000 110 THR A C 1
ATOM 1178 O O . THR A 1 90 ? 10.61700 4.89200 -11.84200 1.000 12.34000 110 THR A O 1
ATOM 1189 N N . LEU A 1 91 ? 9.20100 5.67900 -13.37900 1.000 10.03000 111 LEU A N 1
ATOM 1190 C CA . LEU A 1 91 ? 9.63300 4.83800 -14.48700 1.000 10.84000 111 LEU A CA 1
ATOM 1191 C C . LEU A 1 91 ? 10.15600 5.76600 -15.58400 1.000 8.90000 111 LEU A C 1
ATOM 1192 O O . LEU A 1 91 ? 9.77400 6.84500 -15.64400 1.000 11.71000 111 LEU A O 1
ATOM 1208 N N . LYS A 1 92 ? 11.02900 5.25600 -16.41100 1.000 11.03000 112 LYS A N 1
ATOM 1209 C CA . LYS A 1 92 ? 11.57900 6.01500 -17.53000 1.000 9.15000 112 LYS A CA 1
ATOM 1210 C C . LYS A 1 92 ? 11.43200 5.18600 -18.79600 1.000 10.83000 112 LYS A C 1
ATOM 1211 O O . LYS A 1 92 ? 11.64400 4.00400 -18.72100 1.000 10.74000 112 LYS A O 1
ATOM 1230 N N . ILE A 1 93 ? 11.02400 5.82100 -19.89300 1.000 12.03000 113 ILE A N 1
ATOM 1231 C CA . ILE A 1 93 ? 10.89600 5.16800 -21.21100 1.000 13.98000 113 ILE A CA 1
ATOM 1232 C C . ILE A 1 93 ? 12.11200 5.60300 -22.00800 1.000 12.13000 113 ILE A C 1
ATOM 1233 O O . ILE A 1 93 ? 12.33400 6.75600 -22.08300 1.000 13.43000 113 ILE A O 1
ATOM 1249 N N . TRP A 1 94 ? 12.83600 4.68300 -22.59500 1.000 12.90000 114 TRP A N 1
ATOM 1250 C CA . TRP A 1 94 ? 14.09100 5.04200 -23.26900 1.000 16.45000 114 TRP A CA 1
ATOM 1251 C C . TRP A 1 94 ? 14.05300 4.66000 -24.74000 1.000 13.33000 114 TRP A C 1
ATOM 1252 O O . TRP A 1 94 ? 13.55100 3.63200 -25.04900 1.000 14.55000 114 TRP A O 1
ATOM 1273 N N . ASP A 1 95 ? 14.64700 5.47900 -25.58800 1.000 15.09000 115 ASP A N 1
ATOM 1274 C CA . ASP A 1 95 ? 14.89500 5.08700 -26.97900 1.000 13.93000 115 ASP A CA 1
ATOM 1275 C C . ASP A 1 95 ? 16.19300 4.28700 -26.90100 1.000 12.84000 115 ASP A C 1
ATOM 1276 O O . ASP A 1 95 ? 17.18900 4.84900 -26.51300 1.000 15.10000 115 ASP A O 1
ATOM 1285 N N . VAL A 1 96 ? 16.19000 3.01100 -27.24600 1.000 17.97000 116 VAL A N 1
ATOM 1286 C CA . VAL A 1 96 ? 17.40800 2.21900 -27.10000 1.000 17.67000 116 VAL A CA 1
ATOM 1287 C C . VAL A 1 96 ? 18.50300 2.69000 -28.05500 1.000 17.03000 116 VAL A C 1
ATOM 1288 O O . VAL A 1 96 ? 19.69400 2.62700 -27.71700 1.000 18.65000 116 VAL A O 1
ATOM 1301 N N . SER A 1 97 ? 18.13200 3.14200 -29.25400 1.000 17.85000 117 SER A N 1
ATOM 1302 C CA . SER A 1 97 ? 19.13000 3.53200 -30.24700 1.000 17.98000 117 SER A CA 1
ATOM 1303 C C . SER A 1 97 ? 19.93300 4.73800 -29.79400 1.000 26.04000 117 SER A C 1
ATOM 1304 O O . SER A 1 97 ? 21.16700 4.76100 -29.90000 1.000 22.94000 117 SER A O 1
ATOM 1312 N N . SER A 1 98 ? 19.24100 5.76300 -29.30700 1.000 16.96000 118 SER A N 1
ATOM 1313 C CA . SER A 1 98 ? 19.89300 6.98800 -28.88100 1.000 19.55000 118 SER A CA 1
ATOM 1314 C C . SER A 1 98 ? 20.25200 7.00800 -27.40200 1.000 26.33000 118 SER A C 1
ATOM 1315 O O . SER A 1 98 ? 21.06000 7.85000 -26.99300 1.000 24.19000 118 SER A O 1
ATOM 1323 N N . GLY A 1 99 ? 19.67700 6.11700 -26.59600 1.000 19.60000 119 GLY A N 1
ATOM 1324 C CA . GLY A 1 99 ? 19.86500 6.14900 -25.16200 1.000 15.88000 119 GLY A CA 1
ATOM 1325 C C . GLY A 1 99 ? 19.10700 7.23700 -24.45000 1.000 20.92000 119 GLY A C 1
ATOM 1326 O O . GLY A 1 99 ? 19.27000 7.39000 -23.23200 1.000 19.51000 119 GLY A O 1
ATOM 1330 N N . LYS A 1 100 ? 18.29000 8.00600 -25.16200 1.000 18.91000 120 LYS A N 1
ATOM 1331 C CA . LYS A 1 100 ? 17.65400 9.16600 -24.56300 1.000 14.23000 120 LYS A CA 1
ATOM 1332 C C . LYS A 1 100 ? 16.39900 8.77100 -23.80600 1.000 16.91000 120 LYS A C 1
ATOM 1333 O O . LYS A 1 100 ? 15.65500 7.85900 -24.20000 1.000 14.15000 120 LYS A O 1
ATOM 1352 N N . CYS A 1 101 ? 16.15800 9.48600 -22.71500 1.000 15.17000 121 CYS A N 1
ATOM 1353 C CA . CYS A 1 101 ? 14.91800 9.33900 -21.96600 1.000 15.12000 121 CYS A CA 1
ATOM 1354 C C . CYS A 1 101 ? 13.81100 10.05400 -22.72500 1.000 13.03000 121 CYS A C 1
ATOM 1355 O O . CYS A 1 101 ? 13.88200 11.26800 -22.93900 1.000 16.61000 121 CYS A O 1
ATOM 1363 N N . LEU A 1 102 ? 12.79000 9.30600 -23.13500 1.000 13.50000 122 LEU A N 1
ATOM 1364 C CA . LEU A 1 102 ? 11.69600 9.89300 -23.89400 1.000 14.70000 122 LEU A CA 1
ATOM 1365 C C . LEU A 1 102 ? 10.61600 10.44000 -22.97300 1.000 15.60000 122 LEU A C 1
ATOM 1366 O O . LEU A 1 102 ? 10.03700 11.49900 -23.23700 1.000 17.82000 122 LEU A O 1
ATOM 1382 N N . LYS A 1 103 ? 10.35400 9.73400 -21.87800 1.000 16.63000 123 LYS A N 1
ATOM 1383 C CA . LYS A 1 103 ? 9.32200 10.11400 -20.93200 1.000 14.53000 123 LYS A CA 1
ATOM 1384 C C . LYS A 1 103 ? 9.74100 9.65000 -19.54900 1.000 15.37000 123 LYS A C 1
ATOM 1385 O O . LYS A 1 103 ? 10.39000 8.61100 -19.40700 1.000 13.75000 123 LYS A O 1
ATOM 1404 N N . THR A 1 104 ? 9.31000 10.39900 -18.53300 1.000 14.38000 124 THR A N 1
ATOM 1405 C CA . THR A 1 104 ? 9.42600 10.01200 -17.12900 1.000 15.48000 124 THR A CA 1
ATOM 1406 C C . THR A 1 104 ? 8.01100 9.88300 -16.57400 1.000 12.26000 124 THR A C 1
ATOM 1407 O O . THR A 1 104 ? 7.23400 10.84700 -16.60600 1.000 16.69000 124 THR A O 1
ATOM 1418 N N . LEU A 1 105 ? 7.68600 8.69000 -16.07600 1.000 9.75000 125 LEU A N 1
ATOM 1419 C CA . LEU A 1 105 ? 6.36000 8.34900 -15.57700 1.000 9.69000 125 LEU A CA 1
ATOM 1420 C C . LEU A 1 105 ? 6.32600 8.58900 -14.07000 1.000 12.23000 125 LEU A C 1
ATOM 1421 O O . LEU A 1 105 ? 6.94000 7.83900 -13.29100 1.000 14.16000 125 LEU A O 1
ATOM 1437 N N . LYS A 1 106 ? 5.64900 9.66100 -13.68300 1.000 16.00000 126 LYS A N 1
ATOM 1438 C CA . LYS A 1 106 ? 5.54100 10.11900 -12.30900 1.000 15.26000 126 LYS A CA 1
ATOM 1439 C C . LYS A 1 106 ? 4.14700 9.84600 -11.76800 1.000 12.59000 126 LYS A C 1
ATOM 1440 O O . LYS A 1 106 ? 3.13700 10.01700 -12.47400 1.000 14.95000 126 LYS A O 1
ATOM 1459 N N . GLY A 1 107 ? 4.09900 9.39300 -10.51600 1.000 12.79000 127 GLY A N 1
ATOM 1460 C CA . GLY A 1 107 ? 2.83300 9.10400 -9.87000 1.000 12.11000 127 GLY A CA 1
ATOM 1461 C C . GLY A 1 107 ? 2.92400 8.18600 -8.66600 1.000 14.85000 127 GLY A C 1
ATOM 1462 O O . GLY A 1 107 ? 2.25900 8.42100 -7.65000 1.000 16.19000 127 GLY A O 1
ATOM 1466 N N . HIS A 1 108 ? 3.70700 7.11600 -8.77100 1.000 12.51000 128 HIS A N 1
ATOM 1467 C CA . HIS A 1 108 ? 3.94800 6.26600 -7.61900 1.000 12.84000 128 HIS A CA 1
ATOM 1468 C C . HIS A 1 108 ? 4.53500 7.10100 -6.47700 1.000 14.24000 128 HIS A C 1
ATOM 1469 O O . HIS A 1 108 ? 5.25200 8.08400 -6.70300 1.000 14.37000 128 HIS A O 1
ATOM 1483 N N . SER A 1 109 ? 4.22400 6.71200 -5.24600 1.000 14.77000 129 SER A N 1
ATOM 1484 C CA . SER A 1 109 ? 4.70600 7.41800 -4.05800 1.000 16.03000 129 SER A CA 1
ATOM 1485 C C . SER A 1 109 ? 5.80000 6.67200 -3.30400 1.000 15.62000 129 SER A C 1
ATOM 1486 O O . SER A 1 109 ? 6.15500 7.07300 -2.19400 1.000 15.27000 129 SER A O 1
ATOM 1494 N N . ASN A 1 110 ? 6.33700 5.60100 -3.87000 1.000 12.85000 130 ASN A N 1
ATOM 1495 C CA . ASN A 1 110 ? 7.39900 4.81600 -3.26300 1.000 13.28000 130 ASN A CA 1
ATOM 1496 C C . ASN A 1 110 ? 8.10200 4.10000 -4.41400 1.000 10.87000 130 ASN A C 1
ATOM 1497 O O . ASN A 1 110 ? 7.73400 4.26600 -5.59000 1.000 12.09000 130 ASN A O 1
ATOM 1508 N N . TYR A 1 111 ? 9.10100 3.28900 -4.05900 1.000 11.74000 131 TYR A N 1
ATOM 1509 C CA . TYR A 1 111 ? 9.96300 2.62700 -5.02400 1.000 11.33000 131 TYR A CA 1
ATOM 1510 C C . TYR A 1 111 ? 9.12400 1.92300 -6.07300 1.000 11.62000 131 TYR A C 1
ATOM 1511 O O . TYR A 1 111 ? 8.17100 1.21800 -5.73600 1.000 10.46000 131 TYR A O 1
ATOM 1529 N N . VAL A 1 112 ? 9.49500 2.07400 -7.34800 1.000 10.52000 132 VAL A N 1
ATOM 1530 C CA . VAL A 1 112 ? 8.84100 1.30900 -8.43000 1.000 10.28000 132 VAL A CA 1
ATOM 1531 C C . VAL A 1 112 ? 9.67600 0.02200 -8.56800 1.000 8.08000 132 VAL A C 1
ATOM 1532 O O . VAL A 1 112 ? 10.84700 0.11100 -8.76400 1.000 8.28000 132 VAL A O 1
ATOM 1545 N N . PHE A 1 113 ? 9.06600 -1.14000 -8.47100 1.000 7.97000 133 PHE A N 1
ATOM 1546 C CA . PHE A 1 113 ? 9.78200 -2.42500 -8.40700 1.000 7.92000 133 PHE A CA 1
ATOM 1547 C C . PHE A 1 113 ? 9.74000 -3.27100 -9.67200 1.000 9.46000 133 PHE A C 1
ATOM 1548 O O . PHE A 1 113 ? 10.64500 -4.01300 -9.87600 1.000 9.00000 133 PHE A O 1
ATOM 1565 N N . CYS A 1 114 ? 8.69800 -3.13900 -10.46900 1.000 9.36000 134 CYS A N 1
ATOM 1566 C CA . CYS A 1 114 ? 8.49300 -4.07000 -11.59200 1.000 7.61000 134 CYS A CA 1
ATOM 1567 C C . CYS A 1 114 ? 7.73900 -3.35900 -12.71000 1.000 8.54000 134 CYS A C 1
ATOM 1568 O O . CYS A 1 114 ? 6.98400 -2.47000 -12.42000 1.000 7.71000 134 CYS A O 1
ATOM 1576 N N . CYS A 1 115 ? 8.00600 -3.78000 -13.93200 1.000 10.52000 135 CYS A N 1
ATOM 1577 C CA . CYS A 1 115 ? 7.41400 -3.13200 -15.10100 1.000 9.88000 135 CYS A CA 1
ATOM 1578 C C . CYS A 1 115 ? 7.36400 -4.01300 -16.33000 1.000 10.16000 135 CYS A C 1
ATOM 1579 O O . CYS A 1 115 ? 8.10300 -4.88000 -16.41500 1.000 10.71000 135 CYS A O 1
ATOM 1587 N N . ASN A 1 116 ? 6.45700 -3.67500 -17.23400 1.000 9.48000 136 ASN A N 1
ATOM 1588 C CA . ASN A 1 116 ? 6.33400 -4.43600 -18.48200 1.000 7.89000 136 ASN A CA 1
ATOM 1589 C C . ASN A 1 116 ? 5.50300 -3.65500 -19.49400 1.000 10.22000 136 ASN A C 1
ATOM 1590 O O . ASN A 1 116 ? 4.61300 -2.98400 -19.08200 1.000 11.06000 136 ASN A O 1
ATOM 1601 N N . PHE A 1 117 ? 5.87800 -3.73600 -20.75100 1.000 9.54000 137 PHE A N 1
ATOM 1602 C CA . PHE A 1 117 ? 5.02200 -3.35000 -21.85900 1.000 14.61000 137 PHE A CA 1
ATOM 1603 C C . PHE A 1 117 ? 3.96600 -4.43300 -22.12300 1.000 13.71000 137 PHE A C 1
ATOM 1604 O O . PHE A 1 117 ? 4.15900 -5.61500 -21.81500 1.000 11.11000 137 PHE A O 1
ATOM 1621 N N . ASN A 1 118 ? 2.84800 -4.01700 -22.72100 1.000 10.63000 138 ASN A N 1
ATOM 1622 C CA . ASN A 1 118 ? 1.89000 -4.95500 -23.29500 1.000 12.95000 138 ASN A CA 1
ATOM 1623 C C . ASN A 1 118 ? 2.35200 -5.34000 -24.70200 1.000 11.03000 138 ASN A C 1
ATOM 1624 O O . ASN A 1 118 ? 3.30000 -4.75400 -25.25300 1.000 11.70000 138 ASN A O 1
ATOM 1635 N N . PRO A 1 119 ? 1.75300 -6.37200 -25.30300 1.000 14.59000 139 PRO A N 1
ATOM 1636 C CA . PRO A 1 119 ? 2.22000 -6.77600 -26.64900 1.000 12.15000 139 PRO A CA 1
ATOM 1637 C C . PRO A 1 119 ? 2.07200 -5.67700 -27.69200 1.000 12.84000 139 PRO A C 1
ATOM 1638 O O . PRO A 1 119 ? 2.90000 -5.56800 -28.61100 1.000 15.37000 139 PRO A O 1
ATOM 1649 N N . GLN A 1 120 ? 1.01500 -4.87700 -27.58700 1.000 15.67000 140 GLN A N 1
ATOM 1650 C CA . GLN A 1 120 ? 0.83700 -3.74700 -28.49400 1.000 15.48000 140 GLN A CA 1
ATOM 1651 C C . GLN A 1 120 ? 1.91800 -2.71200 -28.28700 1.000 14.59000 140 GLN A C 1
ATOM 1652 O O . GLN A 1 120 ? 2.24400 -1.95700 -29.20900 1.000 18.55000 140 GLN A O 1
ATOM 1666 N N . SER A 1 121 ? 2.43700 -2.65700 -27.05100 1.000 14.17000 141 SER A N 1
ATOM 1667 C CA . SER A 1 121 ? 3.43600 -1.71000 -26.57700 1.000 18.25000 141 SER A CA 1
ATOM 1668 C C . SER A 1 121 ? 2.92100 -0.27400 -26.64400 1.000 14.01000 141 SER A C 1
ATOM 1669 O O . SER A 1 121 ? 3.70400 0.67600 -26.69600 1.000 15.97000 141 SER A O 1
ATOM 1677 N N . ASN A 1 122 ? 1.59200 -0.11700 -26.48300 1.000 14.82000 142 ASN A N 1
ATOM 1678 C CA . ASN A 1 122 ? 0.99700 1.18400 -26.23100 1.000 15.93000 142 ASN A CA 1
ATOM 1679 C C . ASN A 1 122 ? 0.80800 1.46900 -24.74400 1.000 12.66000 142 ASN A C 1
ATOM 1680 O O . ASN A 1 122 ? 0.49500 2.59900 -24.37800 1.000 13.04000 142 ASN A O 1
ATOM 1691 N N . LEU A 1 123 ? 0.97100 0.46500 -23.89300 1.000 11.83000 143 LEU A N 1
ATOM 1692 C CA . LEU A 1 123 ? 0.77700 0.58600 -22.45500 1.000 11.67000 143 LEU A CA 1
ATOM 1693 C C . LEU A 1 123 ? 1.99900 0.02600 -21.74000 1.000 13.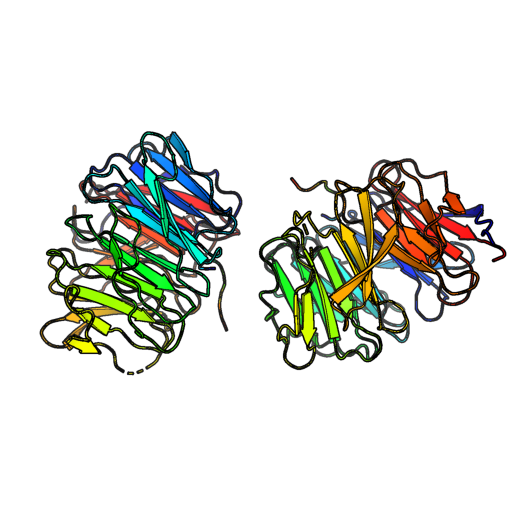49000 143 LEU A C 1
ATOM 1694 O O . LEU A 1 123 ? 2.65200 -0.91800 -22.21500 1.000 12.05000 143 LEU A O 1
ATOM 1710 N N . ILE A 1 124 ? 2.27100 0.60400 -20.57700 1.000 10.59000 144 ILE A N 1
ATOM 1711 C CA . ILE A 1 124 ? 3.17900 0.04900 -19.58000 1.000 9.90000 144 ILE A CA 1
ATOM 1712 C C . ILE A 1 124 ? 2.38800 -0.22100 -18.31200 1.000 8.70000 144 ILE A C 1
ATOM 1713 O O . ILE A 1 124 ? 1.55400 0.59200 -17.89100 1.000 11.58000 144 ILE A O 1
ATOM 1729 N N . VAL A 1 125 ? 2.68300 -1.35900 -17.68600 1.000 10.32000 145 VAL A N 1
ATOM 1730 C CA . VAL A 1 125 ? 2.19600 -1.66900 -16.35000 1.000 12.08000 145 VAL A CA 1
ATOM 1731 C C . VAL A 1 125 ? 3.36500 -1.64500 -15.36100 1.000 8.62000 145 VAL A C 1
ATOM 1732 O O . VAL A 1 125 ? 4.50500 -2.04300 -15.66700 1.000 9.22000 145 VAL A O 1
ATOM 1745 N N . SER A 1 126 ? 3.08100 -1.13200 -14.17500 1.000 8.35000 146 SER A N 1
ATOM 1746 C CA . SER A 1 126 ? 4.07900 -1.00500 -13.13800 1.000 11.81000 146 SER A CA 1
ATOM 1747 C C . SER A 1 126 ? 3.51700 -1.40800 -11.79000 1.000 10.22000 146 SER A C 1
ATOM 1748 O O . SER A 1 126 ? 2.31200 -1.33700 -11.53300 1.000 8.69000 146 SER A O 1
ATOM 1756 N N . GLY A 1 127 ? 4.42900 -1.83700 -10.92900 1.000 11.21000 147 GLY A N 1
ATOM 1757 C CA . GLY A 1 127 ? 4.09000 -2.18400 -9.56800 1.000 9.09000 147 GLY A CA 1
ATOM 1758 C C . GLY A 1 127 ? 5.10700 -1.55100 -8.64500 1.000 8.50000 147 GLY A C 1
ATOM 1759 O O . GLY A 1 127 ? 6.27100 -1.39300 -8.99300 1.000 8.44000 147 GLY A O 1
ATOM 1763 N N . SER A 1 128 ? 4.63900 -1.18900 -7.44100 1.000 9.42000 148 SER A N 1
ATOM 1764 C CA . SER A 1 128 ? 5.44300 -0.37900 -6.53000 1.000 9.75000 148 SER A CA 1
ATOM 1765 C C . SER A 1 128 ? 5.31200 -0.81600 -5.07200 1.000 9.93000 148 SER A C 1
ATOM 1766 O O . SER A 1 128 ? 4.39300 -1.53800 -4.67600 1.000 9.52000 148 SER A O 1
ATOM 1774 N N . PHE A 1 129 ? 6.29100 -0.36000 -4.29600 1.000 11.28000 149 PHE A N 1
ATOM 1775 C CA . PHE A 1 129 ? 6.22000 -0.43800 -2.84700 1.000 10.16000 149 PHE A CA 1
ATOM 1776 C C . PHE A 1 129 ? 5.02400 0.30600 -2.29900 1.000 13.42000 149 PHE A C 1
ATOM 1777 O O . PHE A 1 129 ? 4.67200 0.09500 -1.13300 1.000 13.31000 149 PHE A O 1
ATOM 1794 N N . ASP A 1 130 ? 4.39700 1.18100 -3.09600 1.000 11.39000 150 ASP A N 1
ATOM 1795 C CA . ASP A 1 130 ? 3.23700 1.91600 -2.60400 1.000 10.40000 150 ASP A CA 1
ATOM 1796 C C . ASP A 1 130 ? 1.95100 1.09500 -2.67000 1.000 10.55000 150 ASP A C 1
ATOM 1797 O O . ASP A 1 130 ? 0.89700 1.60300 -2.29000 1.000 14.56000 150 ASP A O 1
ATOM 1806 N N . GLU A 1 131 ? 2.06700 -0.18000 -3.03600 1.000 10.29000 151 GLU A N 1
ATOM 1807 C CA . GLU A 1 131 ? 1.04200 -1.23400 -2.99900 1.000 9.89000 151 GLU A CA 1
ATOM 1808 C C . GLU A 1 131 ? 0.08700 -1.13800 -4.17000 1.000 11.54000 151 GLU A C 1
ATOM 1809 O O . GLU A 1 131 ? -0.87200 -1.89900 -4.21400 1.000 14.17000 151 GLU A O 1
ATOM 1821 N N . SER A 1 132 ? 0.33500 -0.23500 -5.10500 1.000 9.83000 152 SER A N 1
ATOM 1822 C CA . SER A 1 132 ? -0.51300 -0.06700 -6.27700 1.000 9.09000 152 SER A CA 1
ATOM 1823 C C . SER A 1 132 ? 0.15100 -0.62600 -7.52800 1.000 9.88000 152 SER A C 1
ATOM 1824 O O . SER A 1 132 ? 1.36200 -0.84200 -7.59200 1.000 11.83000 152 SER A O 1
ATOM 1832 N N . VAL A 1 133 ? -0.71700 -0.86200 -8.51300 1.000 9.84000 153 VAL A N 1
ATOM 1833 C CA . VAL A 1 133 ? -0.37900 -1.16700 -9.90400 1.000 11.68000 153 VAL A CA 1
ATOM 1834 C C . VAL A 1 133 ? -0.86900 0.02100 -10.73800 1.000 13.39000 153 VAL A C 1
ATOM 1835 O O . VAL A 1 133 ? -2.02600 0.46400 -10.61400 1.000 13.38000 153 VAL A O 1
ATOM 1848 N N . ARG A 1 134 ? 0.01500 0.56200 -11.55300 1.000 9.59000 154 ARG A N 1
ATOM 1849 C CA . ARG A 1 134 ? -0.38100 1.64000 -12.44700 1.000 8.93000 154 ARG A CA 1
ATOM 1850 C C . ARG A 1 134 ? -0.24100 1.20300 -13.89000 1.000 13.13000 154 ARG A C 1
ATOM 1851 O O . ARG A 1 134 ? 0.61000 0.37800 -14.22800 1.000 11.73000 154 ARG A O 1
ATOM 1872 N N . ILE A 1 135 ? -1.12800 1.75300 -14.72000 1.000 11.36000 155 ILE A N 1
ATOM 1873 C CA . ILE A 1 135 ? -1.21100 1.51100 -16.15800 1.000 9.16000 155 ILE A CA 1
ATOM 1874 C C . ILE A 1 135 ? -0.97500 2.83800 -16.84900 1.000 9.42000 155 ILE A C 1
ATOM 1875 O O . ILE A 1 135 ? -1.67000 3.81200 -16.55600 1.000 12.78000 155 ILE A O 1
ATOM 1891 N N . TRP A 1 136 ? 0.01500 2.88200 -17.74100 1.000 10.38000 156 TRP A N 1
ATOM 1892 C CA . TRP A 1 136 ? 0.48000 4.13200 -18.32700 1.000 10.95000 156 TRP A CA 1
ATOM 1893 C C . TRP A 1 136 ? 0.38800 4.13000 -19.84400 1.000 13.16000 156 TRP A C 1
ATOM 1894 O O . TRP A 1 136 ? 0.67200 3.12500 -20.49900 1.000 12.55000 156 TRP A O 1
ATOM 1915 N N . ASP A 1 137 ? 0.16500 5.32800 -20.39500 1.000 10.58000 157 ASP A N 1
ATOM 1916 C CA . ASP A 1 137 ? 0.17800 5.53700 -21.83300 1.000 14.41000 157 ASP A CA 1
ATOM 1917 C C . ASP A 1 137 ? 1.61900 5.77400 -22.25800 1.000 15.88000 157 ASP A C 1
ATOM 1918 O O . ASP A 1 137 ? 2.26400 6.70500 -21.76500 1.000 15.24000 157 ASP A O 1
ATOM 1927 N N . VAL A 1 138 ? 2.12000 4.92900 -23.15800 1.000 13.53000 158 VAL A N 1
ATOM 1928 C CA . VAL A 1 138 ? 3.48800 5.05900 -23.64200 1.000 11.00000 158 VAL A CA 1
ATOM 1929 C C . VAL A 1 138 ? 3.68800 6.37500 -24.38100 1.000 15.73000 158 VAL A C 1
ATOM 1930 O O . VAL A 1 138 ? 4.69600 7.06000 -24.18900 1.000 19.52000 158 VAL A O 1
ATOM 1943 N N . LYS A 1 139 ? 2.74900 6.73400 -25.24800 1.000 22.19000 159 LYS A N 1
ATOM 1944 C CA . LYS A 1 139 ? 2.97700 7.86500 -26.13700 1.000 21.20000 159 LYS A CA 1
ATOM 1945 C C . LYS A 1 139 ? 3.02900 9.17300 -25.36800 1.000 27.64000 159 LYS A C 1
ATOM 1946 O O . LYS A 1 139 ? 3.85700 10.04500 -25.66700 1.000 26.87000 159 LYS A O 1
ATOM 1950 N N . THR A 1 140 ? 2.14800 9.33200 -24.38600 1.000 19.21000 160 THR A N 1
ATOM 1951 C CA . THR A 1 140 ? 2.07100 10.57800 -23.63700 1.000 23.79000 160 THR A CA 1
ATOM 1952 C C . THR A 1 140 ? 2.80600 10.52800 -22.30900 1.000 23.52000 160 THR A C 1
ATOM 1953 O O . THR A 1 140 ? 3.12400 11.58500 -21.76000 1.000 23.84000 160 THR A O 1
ATOM 1964 N N . GLY A 1 141 ? 3.04200 9.33600 -21.76600 1.000 17.96000 161 GLY A N 1
ATOM 1965 C CA . GLY A 1 141 ? 3.58300 9.21900 -20.43000 1.000 19.14000 161 GLY A CA 1
ATOM 1966 C C . GLY A 1 141 ? 2.59600 9.42400 -19.30200 1.000 20.28000 161 GLY A C 1
ATOM 1967 O O . GLY A 1 141 ? 3.00100 9.39200 -18.13500 1.000 23.33000 161 GLY A O 1
ATOM 1971 N N . LYS A 1 142 ? 1.31700 9.59300 -19.59300 1.000 25.09000 162 LYS A N 1
ATOM 1972 C CA . LYS A 1 142 ? 0.36200 9.85600 -18.53200 1.000 26.56000 162 LYS A CA 1
ATOM 1973 C C . LYS A 1 142 ? -0.12600 8.55300 -17.90900 1.000 16.58000 162 LYS A C 1
ATOM 1974 O O . LYS A 1 142 ? -0.17900 7.50100 -18.55800 1.000 16.38000 162 LYS A O 1
ATOM 1981 N N . CYS A 1 143 ? -0.45400 8.64000 -16.62500 1.000 19.98000 163 CYS A N 1
ATOM 1982 C CA . CYS A 1 143 ? -1.01200 7.52200 -15.88600 1.000 13.90000 163 CYS A CA 1
ATOM 1983 C C . CYS A 1 143 ? -2.46600 7.39800 -16.28500 1.000 10.85000 163 CYS A C 1
ATOM 1984 O O . CYS A 1 143 ? -3.25900 8.29700 -16.00500 1.000 22.60000 163 CYS A O 1
ATOM 1992 N N . LEU A 1 144 ? -2.81200 6.30500 -16.94000 1.000 12.87000 164 LEU A N 1
ATOM 1993 C CA . LEU A 1 144 ? -4.21200 6.09200 -17.26600 1.000 15.82000 164 LEU A CA 1
ATOM 1994 C C . LEU A 1 144 ? -5.01900 5.58900 -16.07600 1.000 14.12000 164 LEU A C 1
ATOM 1995 O O . LEU A 1 144 ? -6.15900 6.03400 -15.87900 1.000 18.19000 164 LEU A O 1
ATOM 2011 N N A LYS A 1 145 ? -4.46700 4.67200 -15.27900 0.500 16.65000 165 LYS A N 1
ATOM 2012 N N B LYS A 1 145 ? -4.46300 4.68100 -15.27300 0.500 16.65000 165 LYS A N 1
ATOM 2013 C CA A LYS A 1 145 ? -5.22900 4.05100 -14.20700 0.500 13.59000 165 LYS A CA 1
ATOM 2014 C CA B LYS A 1 145 ? -5.22600 4.04500 -14.21200 0.500 13.60000 165 LYS A CA 1
ATOM 2015 C C A LYS A 1 145 ? -4.31500 3.70400 -13.04300 0.500 14.96000 165 LYS A C 1
ATOM 2016 C C B LYS A 1 145 ? -4.31300 3.70600 -13.04400 0.500 14.97000 165 LYS A C 1
ATOM 2017 O O A LYS A 1 145 ? -3.18000 3.26200 -13.24700 0.500 15.89000 165 LYS A O 1
ATOM 2018 O O B LYS A 1 145 ? -3.17500 3.27200 -13.24500 0.500 15.89000 165 LYS A O 1
ATOM 2055 N N . THR A 1 146 ? -4.82700 3.89000 -11.83200 1.000 15.05000 166 THR A N 1
ATOM 2056 C CA . THR A 1 146 ? -4.17100 3.42800 -10.61300 1.000 17.29000 166 THR A CA 1
ATOM 2057 C C . THR A 1 146 ? -5.05400 2.38200 -9.94500 1.000 16.84000 166 THR A C 1
ATOM 2058 O O . THR A 1 146 ? -6.20400 2.66900 -9.59100 1.000 19.89000 166 THR A O 1
ATOM 2070 N N . LEU A 1 147 ? -4.52800 1.19200 -9.78000 1.000 15.16000 167 LEU A N 1
ATOM 2071 C CA . LEU A 1 147 ? -5.23100 0.07100 -9.15600 1.000 9.85000 167 LEU A CA 1
ATOM 2072 C C . LEU A 1 147 ? -4.77400 -0.10000 -7.73300 1.000 16.22000 167 LEU A C 1
ATOM 2073 O O . LEU A 1 147 ? -3.56800 -0.18600 -7.50000 1.000 16.02000 167 LEU A O 1
ATOM 2089 N N . PRO A 1 148 ? -5.69800 -0.12500 -6.75300 1.000 13.58000 168 PRO A N 1
ATOM 2090 C CA . PRO A 1 148 ? -5.33600 -0.44800 -5.34700 1.000 13.67000 168 PRO A CA 1
ATOM 2091 C C . PRO A 1 148 ? -5.21900 -1.95500 -5.18000 1.000 12.41000 168 PRO A C 1
ATOM 2092 O O . PRO A 1 148 ? -6.04200 -2.65900 -4.57500 1.000 15.14000 168 PRO A O 1
ATOM 2103 N N . ALA A 1 149 ? -4.17300 -2.47000 -5.78900 1.000 13.61000 169 ALA A N 1
ATOM 2104 C CA . ALA A 1 149 ? -4.12100 -3.87700 -6.10800 1.000 12.49000 169 ALA A CA 1
ATOM 2105 C C . ALA A 1 149 ? -3.76400 -4.75600 -4.92800 1.000 12.26000 169 ALA A C 1
ATOM 2106 O O . ALA A 1 149 ? -4.19500 -5.91000 -4.89000 1.000 14.29000 169 ALA A O 1
ATOM 2113 N N . HIS A 1 150 ? -2.99100 -4.24700 -3.96800 1.000 11.21000 170 HIS A N 1
ATOM 2114 C CA . HIS A 1 150 ? -2.45400 -5.08200 -2.91000 1.000 11.93000 170 HIS A CA 1
ATOM 2115 C C . HIS A 1 150 ? -2.31300 -4.27200 -1.63100 1.000 10.41000 170 HIS A C 1
ATOM 2116 O O . HIS A 1 150 ? -2.53000 -3.05000 -1.62300 1.000 12.89000 170 HIS A O 1
ATOM 2130 N N . SER A 1 151 ? -1.92100 -4.95400 -0.56100 1.000 12.55000 171 SER A N 1
ATOM 2131 C CA . SER A 1 151 ? -1.74500 -4.34600 0.75700 1.000 12.25000 171 SER A CA 1
ATOM 2132 C C . SER A 1 151 ? -0.31200 -4.45500 1.25600 1.000 11.39000 171 SER A C 1
ATOM 2133 O O . SER A 1 151 ? -0.06000 -4.39900 2.46100 1.000 12.79000 171 SER A O 1
ATOM 2141 N N . ASP A 1 152 ? 0.62200 -4.67800 0.34100 1.000 10.25000 172 ASP A N 1
ATOM 2142 C CA . ASP A 1 152 ? 2.05400 -4.71600 0.58600 1.000 11.54000 172 ASP A CA 1
ATOM 2143 C C . ASP A 1 152 ? 2.73000 -4.48500 -0.76000 1.000 12.20000 172 ASP A C 1
ATOM 2144 O O . ASP A 1 152 ? 2.05200 -4.47100 -1.80400 1.000 11.93000 172 ASP A O 1
ATOM 2153 N N . PRO A 1 153 ? 4.05600 -4.36800 -0.80200 1.000 11.10000 173 PRO A N 1
ATOM 2154 C CA . PRO A 1 153 ? 4.70000 -4.06200 -2.08800 1.000 12.34000 173 PRO A CA 1
ATOM 2155 C C . PRO A 1 153 ? 4.35600 -5.07500 -3.16900 1.000 12.28000 173 PRO A C 1
ATOM 2156 O O . PRO A 1 153 ? 4.16000 -6.26800 -2.91500 1.000 11.57000 173 PRO A O 1
ATOM 2167 N N . VAL A 1 154 ? 4.26600 -4.56100 -4.38600 1.000 10.88000 174 VAL A N 1
ATOM 2168 C CA . VAL A 1 154 ? 3.92100 -5.33600 -5.57000 1.000 10.93000 174 VAL A CA 1
ATOM 2169 C C . VAL A 1 154 ? 5.20200 -5.87100 -6.17400 1.000 12.13000 174 VAL A C 1
ATOM 2170 O O . VAL A 1 154 ? 6.06100 -5.09000 -6.60100 1.000 11.09000 174 VAL A O 1
ATOM 2183 N N . SER A 1 155 ? 5.33200 -7.20000 -6.17900 1.000 9.70000 175 SER A N 1
ATOM 2184 C CA . SER A 1 155 ? 6.57800 -7.83100 -6.60900 1.000 10.53000 175 SER A CA 1
ATOM 2185 C C . SER A 1 155 ? 6.69400 -8.05100 -8.12100 1.000 12.66000 175 SER A C 1
ATOM 2186 O O . SER A 1 155 ? 7.81400 -8.12000 -8.61600 1.000 9.45000 175 SER A O 1
ATOM 2194 N N . ALA A 1 156 ? 5.59400 -8.14000 -8.87000 1.000 8.11000 176 ALA A N 1
ATOM 2195 C CA . ALA A 1 156 ? 5.66800 -8.44200 -10.29100 1.000 10.25000 176 ALA A CA 1
ATOM 2196 C C . ALA A 1 156 ? 4.35000 -8.09900 -10.95400 1.000 8.60000 176 ALA A C 1
ATOM 2197 O O . ALA A 1 156 ? 3.29400 -8.14200 -10.32100 1.000 8.80000 176 ALA A O 1
ATOM 2204 N N . VAL A 1 157 ? 4.45300 -7.67700 -12.22600 1.000 10.12000 177 VAL A N 1
ATOM 2205 C CA . VAL A 1 157 ? 3.33900 -7.31400 -13.08400 1.000 9.08000 177 VAL A CA 1
ATOM 2206 C C . VAL A 1 157 ? 3.66600 -7.80900 -14.48900 1.000 11.02000 177 VAL A C 1
ATOM 2207 O O . VAL A 1 157 ? 4.81400 -7.69100 -14.94600 1.000 10.76000 177 VAL A O 1
ATOM 2220 N N . HIS A 1 158 ? 2.64800 -8.31200 -15.19500 1.000 9.44000 178 HIS A N 1
ATOM 2221 C CA . HIS A 1 158 ? 2.88900 -8.94600 -16.48800 1.000 9.30000 178 HIS A CA 1
ATOM 2222 C C . HIS A 1 158 ? 1.60900 -8.94000 -17.31600 1.000 10.03000 178 HIS A C 1
ATOM 2223 O O . HIS A 1 158 ? 0.52300 -9.20500 -16.77400 1.000 10.98000 178 HIS A O 1
ATOM 2237 N N . PHE A 1 159 ? 1.73300 -8.68800 -18.62600 1.000 8.94000 179 PHE A N 1
ATOM 2238 C CA . PHE A 1 159 ? 0.56800 -8.77900 -19.48400 1.000 11.28000 179 PHE A CA 1
ATOM 2239 C C . PHE A 1 159 ? 0.51500 -10.16300 -20.09800 1.000 9.68000 179 PHE A C 1
ATOM 2240 O O . PHE A 1 159 ? 1.54600 -10.78100 -20.35400 1.000 13.21000 179 PHE A O 1
ATOM 2257 N N . ASN A 1 160 ? -0.70500 -10.60600 -20.42100 1.000 10.09000 180 ASN A N 1
ATOM 2258 C CA . ASN A 1 160 ? -0.88200 -11.84100 -21.18400 1.000 11.06000 180 ASN A CA 1
ATOM 2259 C C . ASN A 1 160 ? -0.69200 -11.56400 -22.67800 1.000 13.26000 180 ASN A C 1
ATOM 2260 O O . ASN A 1 160 ? -0.41400 -10.44100 -23.09700 1.000 11.10000 180 ASN A O 1
ATOM 2271 N N . ARG A 1 161 ? -0.79600 -12.61100 -23.50100 1.000 15.70000 181 ARG A N 1
ATOM 2272 C CA . ARG A 1 161 ? -0.31500 -12.48200 -24.87700 1.000 14.70000 181 ARG A CA 1
ATOM 2273 C C . ARG A 1 161 ? -1.19200 -11.58700 -25.75500 1.000 16.42000 181 ARG A C 1
ATOM 2274 O O . ARG A 1 161 ? -0.69600 -11.04900 -26.74800 1.000 19.26000 181 ARG A O 1
ATOM 2295 N N . ASP A 1 162 ? -2.48500 -11.43700 -25.46600 1.000 11.82000 182 ASP A N 1
ATOM 2296 C CA . ASP A 1 162 ? -3.27900 -10.47800 -26.22700 1.000 14.66000 182 ASP A CA 1
ATOM 2297 C C . ASP A 1 162 ? -3.43800 -9.13800 -25.51500 1.000 13.30000 182 ASP A C 1
ATOM 2298 O O . ASP A 1 162 ? -4.08500 -8.23700 -26.05000 1.000 12.76000 182 ASP A O 1
ATOM 2307 N N . GLY A 1 163 ? -2.79800 -8.95200 -24.35700 1.000 11.54000 183 GLY A N 1
ATOM 2308 C CA . GLY A 1 163 ? -2.85500 -7.67700 -23.67700 1.000 12.39000 183 GLY A CA 1
ATOM 2309 C C . GLY A 1 163 ? -4.09000 -7.44100 -22.83800 1.000 11.18000 183 GLY A C 1
ATOM 2310 O O . GLY A 1 163 ? -4.18600 -6.40600 -22.17100 1.000 17.67000 183 GLY A O 1
ATOM 2314 N N . SER A 1 164 ? -5.05500 -8.34100 -22.87000 1.000 11.04000 184 SER A N 1
ATOM 2315 C CA . SER A 1 164 ? -6.33900 -8.08600 -22.21900 1.000 15.47000 184 SER A CA 1
ATOM 2316 C C . SER A 1 164 ? -6.26400 -8.28800 -20.71500 1.000 14.07000 184 SER A C 1
ATOM 2317 O O . SER A 1 164 ? -7.13800 -7.78600 -20.01600 1.000 12.76000 184 SER A O 1
ATOM 2325 N N . LEU A 1 165 ? -5.21600 -8.94900 -20.19800 1.000 10.75000 185 LEU A N 1
ATOM 2326 C CA . LEU A 1 165 ? -5.07800 -9.24700 -18.77800 1.000 10.98000 185 LEU A CA 1
ATOM 2327 C C . LEU A 1 165 ? -3.73200 -8.79700 -18.25500 1.000 10.60000 185 LEU A C 1
ATOM 2328 O O . LEU A 1 165 ? -2.72300 -8.88700 -18.95400 1.000 10.54000 185 LEU A O 1
ATOM 2344 N N . ILE A 1 166 ? -3.71200 -8.44400 -16.96800 1.000 9.87000 186 ILE A N 1
ATOM 2345 C CA . ILE A 1 166 ? -2.49700 -8.18600 -16.20100 1.000 10.71000 186 ILE A CA 1
ATOM 2346 C C . ILE A 1 166 ? -2.52200 -9.13400 -15.01300 1.000 12.37000 186 ILE A C 1
ATOM 2347 O O . ILE A 1 166 ? -3.54300 -9.24000 -14.34700 1.000 10.49000 186 ILE A O 1
ATOM 2363 N N . VAL A 1 167 ? -1.42600 -9.81100 -14.73100 1.000 10.49000 187 VAL A N 1
ATOM 2364 C CA . VAL A 1 167 ? -1.25900 -10.56800 -13.48600 1.000 9.55000 187 VAL A CA 1
ATOM 2365 C C . VAL A 1 167 ? -0.30300 -9.77200 -12.60100 1.000 9.17000 187 VAL A C 1
ATOM 2366 O O . VAL A 1 167 ? 0.70000 -9.23500 -13.07700 1.000 9.98000 187 VAL A O 1
ATOM 2379 N N . SER A 1 168 ? -0.66200 -9.63400 -11.31000 1.000 10.74000 188 SER A N 1
ATOM 2380 C CA . SER A 1 168 ? 0.20700 -9.02200 -10.31300 1.000 10.25000 188 SER A CA 1
ATOM 2381 C C . SER A 1 168 ? 0.40500 -9.95300 -9.13400 1.000 10.67000 188 SER A C 1
ATOM 2382 O O . SER A 1 168 ? -0.39900 -10.84500 -8.88700 1.000 12.49000 188 SER A O 1
ATOM 2390 N N . SER A 1 169 ? 1.51600 -9.74800 -8.42300 1.000 8.98000 189 SER A N 1
ATOM 2391 C CA . SER A 1 169 ? 1.80900 -10.51200 -7.22100 1.000 9.16000 189 SER A CA 1
ATOM 2392 C C . SER A 1 169 ? 2.32800 -9.55900 -6.15800 1.000 10.98000 189 SER A C 1
ATOM 2393 O O . SER A 1 169 ? 2.79000 -8.45100 -6.47000 1.000 11.62000 189 SER A O 1
ATOM 2401 N N . SER A 1 170 ? 2.21700 -9.98400 -4.89900 1.000 12.63000 190 SER A N 1
ATOM 2402 C CA . SER A 1 170 ? 2.63200 -9.12100 -3.80100 1.000 15.68000 190 SER A CA 1
ATOM 2403 C C . SER A 1 170 ? 3.10000 -9.89400 -2.57700 1.000 12.16000 190 SER A C 1
ATOM 2404 O O . SER A 1 170 ? 2.74800 -11.05500 -2.36400 1.000 10.91000 190 SER A O 1
ATOM 2412 N N . TYR A 1 171 ? 3.87900 -9.19100 -1.74500 1.000 11.89000 191 TYR A N 1
ATOM 2413 C CA . TYR A 1 171 ? 4.23800 -9.64900 -0.41300 1.000 15.87000 191 TYR A CA 1
ATOM 2414 C C . TYR A 1 171 ? 3.02200 -9.87800 0.47700 1.000 19.79000 191 TYR A C 1
ATOM 2415 O O . TYR A 1 171 ? 3.14700 -10.54800 1.52200 1.000 15.75000 191 TYR A O 1
ATOM 2433 N N . ASP A 1 172 ? 1.85400 -9.37100 0.09300 1.000 12.11000 192 ASP A N 1
ATOM 2434 C CA . ASP A 1 172 ? 0.63300 -9.63100 0.86200 1.000 16.69000 192 ASP A CA 1
ATOM 2435 C C . ASP A 1 172 ? 0.13100 -11.06500 0.69700 1.000 14.32000 192 ASP A C 1
ATOM 2436 O O . ASP A 1 172 ? -0.82900 -11.44300 1.37100 1.000 15.12000 192 ASP A O 1
ATOM 2445 N N . GLY A 1 173 ? 0.74600 -11.87100 -0.18000 1.000 13.83000 193 GLY A N 1
ATOM 2446 C CA . GLY A 1 173 ? 0.36700 -13.26100 -0.32700 1.000 13.27000 193 GLY A CA 1
ATOM 2447 C C . GLY A 1 173 ? -0.58100 -13.52900 -1.47500 1.000 11.11000 193 GLY A C 1
ATOM 2448 O O . GLY A 1 173 ? -0.98100 -14.68700 -1.67200 1.000 15.69000 193 GLY A O 1
ATOM 2452 N N . LEU A 1 174 ? -0.94200 -12.51100 -2.23500 1.000 11.21000 194 LEU A N 1
ATOM 2453 C CA . LEU A 1 174 ? -1.94600 -12.65200 -3.26700 1.000 12.36000 194 LEU A CA 1
ATOM 2454 C C . LEU A 1 174 ? -1.33200 -12.55300 -4.65200 1.000 14.09000 194 LEU A C 1
ATOM 2455 O O . LEU A 1 174 ? -0.37700 -11.80300 -4.89200 1.000 10.90000 194 LEU A O 1
ATOM 2471 N N . CYS A 1 175 ? -1.92100 -13.33900 -5.55100 1.000 11.73000 195 CYS A N 1
ATOM 2472 C CA A CYS A 1 175 ? -1.80300 -13.19000 -6.99200 0.340 10.48000 195 CYS A CA 1
ATOM 2473 C CA B CYS A 1 175 ? -1.79500 -13.16600 -6.98500 0.660 10.48000 195 CYS A CA 1
ATOM 2474 C C . CYS A 1 175 ? -3.16300 -12.77700 -7.52200 1.000 12.66000 195 CYS A C 1
ATOM 2475 O O . CYS A 1 175 ? -4.15900 -13.46300 -7.26200 1.000 14.60000 195 CYS A O 1
ATOM 2490 N N . ARG A 1 176 ? -3.21500 -11.66700 -8.24500 1.000 13.37000 196 ARG A N 1
ATOM 2491 C CA . ARG A 1 176 ? -4.45900 -11.21400 -8.84400 1.000 12.75000 196 ARG A CA 1
ATOM 2492 C C . ARG A 1 176 ? -4.31900 -11.02100 -10.34400 1.000 10.67000 196 ARG A C 1
ATOM 2493 O O . ARG A 1 176 ? -3.24700 -10.66400 -10.86700 1.000 11.14000 196 ARG A O 1
ATOM 2514 N N . ILE A 1 177 ? -5.43900 -11.26000 -11.01500 1.000 10.79000 197 ILE A N 1
ATOM 2515 C CA . ILE A 1 177 ? -5.59600 -11.06600 -12.45300 1.000 13.02000 197 ILE A CA 1
ATOM 2516 C C . ILE A 1 177 ? -6.52400 -9.88400 -12.65900 1.000 11.75000 197 ILE A C 1
ATOM 2517 O O . ILE A 1 177 ? -7.62800 -9.84700 -12.08400 1.000 12.87000 197 ILE A O 1
ATOM 2533 N N . TRP A 1 178 ? -6.10600 -8.94200 -13.50500 1.000 12.30000 198 TRP A N 1
ATOM 2534 C CA . TRP A 1 178 ? -6.81800 -7.69600 -13.73600 1.000 11.61000 198 TRP A CA 1
ATOM 2535 C C . TRP A 1 178 ? -7.20600 -7.56700 -15.20000 1.000 10.52000 198 TRP A C 1
ATOM 2536 O O . TRP A 1 178 ? -6.42200 -7.90000 -16.09300 1.000 12.78000 198 TRP A O 1
ATOM 2557 N N . ASP A 1 179 ? -8.41800 -7.05000 -15.42500 1.000 10.79000 199 ASP A N 1
ATOM 2558 C CA . ASP A 1 179 ? -8.83500 -6.63700 -16.75700 1.000 13.20000 199 ASP A CA 1
ATOM 2559 C C . ASP A 1 179 ? -8.13100 -5.33400 -17.14600 1.000 10.93000 199 ASP A C 1
ATOM 2560 O O . ASP A 1 179 ? -8.33800 -4.28200 -16.52300 1.000 14.43000 199 ASP A O 1
ATOM 2569 N N . THR A 1 180 ? -7.30400 -5.39900 -18.18400 1.000 11.04000 200 THR A N 1
ATOM 2570 C CA . THR A 1 180 ? -6.53600 -4.23300 -18.60200 1.000 15.08000 200 THR A CA 1
ATOM 2571 C C . THR A 1 180 ? -7.44800 -3.04600 -18.91200 1.000 12.74000 200 THR A C 1
ATOM 2572 O O . THR A 1 180 ? -7.21700 -1.93100 -18.44100 1.000 15.63000 200 THR A O 1
ATOM 2583 N N . ALA A 1 181 ? -8.49500 -3.26300 -19.72000 1.000 12.30000 201 ALA A N 1
ATOM 2584 C CA . ALA A 1 181 ? -9.30200 -2.13400 -20.19600 1.000 20.17000 201 ALA A CA 1
ATOM 2585 C C . ALA A 1 181 ? -10.01000 -1.40500 -19.05600 1.000 14.61000 201 ALA A C 1
ATOM 2586 O O . ALA A 1 181 ? -10.11000 -0.16400 -19.05800 1.000 18.60000 201 ALA A O 1
ATOM 2593 N N . SER A 1 182 ? -10.49500 -2.15300 -18.06300 1.000 14.68000 202 SER A N 1
ATOM 2594 C CA . SER A 1 182 ? -11.28600 -1.58300 -16.98600 1.000 12.92000 202 SER A CA 1
ATOM 2595 C C . SER A 1 182 ? -10.53000 -1.47000 -15.67900 1.000 16.84000 202 SER A C 1
ATOM 2596 O O . SER A 1 182 ? -11.00400 -0.77100 -14.77100 1.000 18.93000 202 SER A O 1
ATOM 2604 N N . GLY A 1 183 ? -9.38400 -2.11700 -15.56900 1.000 14.14000 203 GLY A N 1
ATOM 2605 C CA . GLY A 1 183 ? -8.63600 -2.10000 -14.33000 1.000 12.67000 203 GLY A CA 1
ATOM 2606 C C . GLY A 1 183 ? -9.27900 -2.81000 -13.15600 1.000 16.98000 203 GLY A C 1
ATOM 2607 O O . GLY A 1 183 ? -8.78000 -2.67700 -12.03700 1.000 14.79000 203 GLY A O 1
ATOM 2611 N N . GLN A 1 184 ? -10.33600 -3.59500 -13.37700 1.000 10.70000 204 GLN A N 1
ATOM 2612 C CA . GLN A 1 184 ? -11.04900 -4.29500 -12.32800 1.000 14.79000 204 GLN A CA 1
ATOM 2613 C C . GLN A 1 184 ? -10.53700 -5.72300 -12.18000 1.000 11.19000 204 GLN A C 1
ATOM 2614 O O . GLN A 1 184 ? -10.05500 -6.33200 -13.12600 1.000 11.84000 204 GLN A O 1
ATOM 2628 N N . CYS A 1 185 ? -10.65100 -6.25800 -10.97400 1.000 11.38000 205 CYS A N 1
ATOM 2629 C CA . CYS A 1 185 ? -10.14400 -7.59400 -10.67800 1.000 12.73000 205 CYS A CA 1
ATOM 2630 C C . CYS A 1 185 ? -11.04500 -8.68900 -11.22100 1.000 14.63000 205 CYS A C 1
ATOM 2631 O O . CYS A 1 185 ? -12.24600 -8.69800 -10.95700 1.000 17.55000 205 CYS A O 1
ATOM 2639 N N . LEU A 1 186 ? -10.45200 -9.63200 -11.96500 1.000 15.05000 206 LEU A N 1
ATOM 2640 C CA . LEU A 1 186 ? -11.13700 -10.79600 -12.52100 1.000 17.23000 206 LEU A CA 1
ATOM 2641 C C . LEU A 1 186 ? -11.06400 -11.99400 -11.57900 1.000 14.37000 206 LEU A C 1
ATOM 2642 O O . LEU A 1 186 ? -12.04600 -12.72800 -11.42600 1.000 17.95000 206 LEU A O 1
ATOM 2658 N N . LYS A 1 187 ? -9.90300 -12.19400 -10.93500 1.000 15.39000 207 LYS A N 1
ATOM 2659 C CA . LYS A 1 187 ? -9.67100 -13.33700 -10.07800 1.000 12.74000 207 LYS A CA 1
ATOM 2660 C C . LYS A 1 187 ? -8.59400 -13.02200 -9.04800 1.000 12.32000 207 LYS A C 1
ATOM 2661 O O . LYS A 1 187 ? -7.62000 -12.33800 -9.36400 1.000 16.06000 207 LYS A O 1
ATOM 2680 N N . THR A 1 188 ? -8.77100 -13.50000 -7.81900 1.000 15.06000 208 THR A N 1
ATOM 2681 C CA . THR A 1 188 ? -7.71000 -13.57300 -6.84700 1.000 13.12000 208 THR A CA 1
ATOM 2682 C C . THR A 1 188 ? -7.38600 -15.04500 -6.61300 1.000 17.20000 208 THR A C 1
ATOM 2683 O O . THR A 1 188 ? -8.29800 -15.85800 -6.44800 1.000 22.15000 208 THR A O 1
ATOM 2694 N N . LEU A 1 189 ? -6.10500 -15.39500 -6.58500 1.000 20.78000 209 LEU A N 1
ATOM 2695 C CA . LEU A 1 189 ? -5.75900 -16.79700 -6.32200 1.000 33.87000 209 LEU A CA 1
ATOM 2696 C C . LEU A 1 189 ? -5.62600 -17.07000 -4.81800 1.000 38.20000 209 LEU A C 1
ATOM 2697 O O . LEU A 1 189 ? -4.69400 -16.58500 -4.16900 1.000 46.97000 209 LEU A O 1
ATOM 2713 N N . ASP A 1 193 ? -2.29000 -20.45000 3.90700 1.000 33.20000 213 ASP A N 1
ATOM 2714 C CA . ASP A 1 193 ? -0.86700 -20.30000 4.18500 1.000 35.75000 213 ASP A CA 1
ATOM 2715 C C . ASP A 1 193 ? -0.39500 -18.89100 3.83000 1.000 39.40000 213 ASP A C 1
ATOM 2716 O O . ASP A 1 193 ? 0.28000 -18.23500 4.62500 1.000 41.85000 213 ASP A O 1
ATOM 2719 N N . ASN A 1 194 ? -0.73600 -18.45100 2.61900 1.000 35.35000 214 ASN A N 1
ATOM 2720 C CA . ASN A 1 194 ? -0.47300 -17.09800 2.14600 1.000 38.01000 214 ASN A CA 1
ATOM 2721 C C . ASN A 1 194 ? 0.97100 -16.60300 2.36400 1.000 35.21000 214 ASN A C 1
ATOM 2722 O O . ASN A 1 194 ? 1.18500 -15.52200 2.87700 1.000 34.88000 214 ASN A O 1
ATOM 2726 N N . PRO A 1 195 ? 1.96600 -17.39700 1.93100 1.000 21.63000 215 PRO A N 1
ATOM 2727 C CA . PRO A 1 195 ? 3.34000 -16.88000 1.91300 1.000 18.04000 215 PRO A CA 1
ATOM 2728 C C . PRO A 1 195 ? 3.45600 -15.73900 0.92700 1.000 15.09000 215 PRO A C 1
ATOM 2729 O O . PRO A 1 195 ? 2.72500 -15.69700 -0.07800 1.000 15.65000 215 PRO A O 1
ATOM 2740 N N . PRO A 1 196 ? 4.39800 -14.81700 1.12500 1.000 14.91000 216 PRO A N 1
ATOM 2741 C CA . PRO A 1 196 ? 4.61400 -13.75500 0.14100 1.000 13.47000 216 PRO A CA 1
ATOM 2742 C C . PRO A 1 196 ? 4.80400 -14.32900 -1.26300 1.000 10.19000 216 PRO A C 1
ATOM 2743 O O . PRO A 1 196 ? 5.50200 -15.33200 -1.45100 1.000 13.91000 216 PRO A O 1
ATOM 2754 N N . VAL A 1 197 ? 4.14200 -13.71300 -2.24800 1.000 10.00000 217 VAL A N 1
ATOM 2755 C CA . VAL A 1 197 ? 4.33100 -14.06200 -3.65600 1.000 11.19000 217 VAL A CA 1
ATOM 2756 C C . VAL A 1 197 ? 5.36300 -13.10200 -4.20600 1.000 11.53000 217 VAL A C 1
ATOM 2757 O O . VAL A 1 197 ? 5.13900 -11.88100 -4.25100 1.000 13.70000 217 VAL A O 1
ATOM 2770 N N . SER A 1 198 ? 6.48800 -13.64300 -4.64000 1.000 13.55000 218 SER A N 1
ATOM 2771 C CA . SER A 1 198 ? 7.62400 -12.82800 -5.01500 1.000 11.06000 218 SER A CA 1
ATOM 2772 C C . SER A 1 198 ? 7.82300 -12.68300 -6.51100 1.000 12.33000 218 SER A C 1
ATOM 2773 O O . SER A 1 198 ? 8.61300 -11.84200 -6.92600 1.000 11.94000 218 SER A O 1
ATOM 2781 N N . PHE A 1 199 ? 7.10100 -13.43000 -7.32400 1.000 8.80000 219 PHE A N 1
ATOM 2782 C CA . PHE A 1 199 ? 7.21800 -13.24700 -8.76200 1.000 9.70000 219 PHE A CA 1
ATOM 2783 C C . PHE A 1 199 ? 6.00500 -13.89800 -9.37100 1.000 8.90000 219 PHE A C 1
ATOM 2784 O O . PHE A 1 199 ? 5.53500 -14.92900 -8.87100 1.000 10.47000 219 PHE A O 1
ATOM 2801 N N . VAL A 1 200 ? 5.55200 -13.36500 -10.49800 1.000 8.83000 220 VAL A N 1
ATOM 2802 C CA . VAL A 1 200 ? 4.53300 -14.04500 -11.28300 1.000 10.27000 220 VAL A CA 1
ATOM 2803 C C . VAL A 1 200 ? 4.67400 -13.62200 -12.73500 1.000 10.25000 220 VAL A C 1
ATOM 2804 O O . VAL A 1 200 ? 5.14500 -12.52700 -13.03200 1.000 10.75000 220 VAL A O 1
ATOM 2817 N N . LYS A 1 201 ? 4.25300 -14.50700 -13.63500 1.000 9.49000 221 LYS A N 1
ATOM 2818 C CA . LYS A 1 201 ? 4.15700 -14.19000 -15.05500 1.000 9.34000 221 LYS A CA 1
ATOM 2819 C C . LYS A 1 201 ? 3.28000 -15.21900 -15.74700 1.000 12.74000 221 LYS A C 1
ATOM 2820 O O . LYS A 1 201 ? 3.15300 -16.36400 -15.30200 1.000 13.35000 221 LYS A O 1
ATOM 2839 N N . PHE A 1 202 ? 2.70100 -14.79400 -16.86600 1.000 12.49000 222 PHE A N 1
ATOM 2840 C CA . PHE A 1 202 ? 1.91900 -15.69500 -17.69900 1.000 12.85000 222 PHE A CA 1
ATOM 2841 C C . PHE A 1 202 ? 2.84800 -16.61100 -18.49400 1.000 10.61000 222 PHE A C 1
ATOM 2842 O O . PHE A 1 202 ? 3.95800 -16.22300 -18.89300 1.000 13.50000 222 PHE A O 1
ATOM 2859 N N . SER A 1 203 ? 2.36500 -17.81500 -18.80400 1.000 15.17000 223 SER A N 1
ATOM 2860 C CA . SER A 1 203 ? 3.08100 -18.63700 -19.76500 1.000 19.94000 223 SER A CA 1
ATOM 2861 C C . SER A 1 203 ? 2.95600 -18.06900 -21.18000 1.000 21.34000 223 SER A C 1
ATOM 2862 O O . SER A 1 203 ? 2.07700 -17.25300 -21.46100 1.000 21.65000 223 SER A O 1
ATOM 2870 N N . PRO A 1 204 ? 3.83400 -18.49900 -22.09300 1.000 20.26000 224 PRO A N 1
ATOM 2871 C CA . PRO A 1 204 ? 3.71000 -18.05400 -23.49000 1.000 21.10000 224 PRO A CA 1
ATOM 2872 C C . PRO A 1 204 ? 2.29800 -18.17000 -24.04100 1.000 26.76000 224 PRO A C 1
ATOM 2873 O O . PRO A 1 204 ? 1.79900 -17.20900 -24.63900 1.000 29.58000 224 PRO A O 1
ATOM 2884 N N . ASN A 1 205 ? 1.62400 -19.29600 -23.81900 1.000 25.91000 225 ASN A N 1
ATOM 2885 C CA . ASN A 1 205 ? 0.28100 -19.52100 -24.34600 1.000 24.38000 225 ASN A CA 1
ATOM 2886 C C . ASN A 1 205 ? -0.80200 -18.82300 -23.53800 1.000 32.65000 225 ASN A C 1
ATOM 2887 O O . ASN A 1 205 ? -1.98300 -18.98900 -23.85600 1.000 33.11000 225 ASN A O 1
ATOM 2898 N N . GLY A 1 206 ? -0.44100 -18.09100 -22.48500 1.000 26.71000 226 GLY A N 1
ATOM 2899 C CA . GLY A 1 206 ? -1.40800 -17.35600 -21.69300 1.000 32.31000 226 GLY A CA 1
ATOM 2900 C C . GLY A 1 206 ? -2.40800 -18.22200 -20.95100 1.000 24.62000 226 GLY A C 1
ATOM 2901 O O . GLY A 1 206 ? -3.35600 -17.70700 -20.34900 1.000 23.74000 226 GLY A O 1
ATOM 2905 N N . LYS A 1 207 ? -2.21900 -19.54300 -20.99900 1.000 24.56000 227 LYS A N 1
ATOM 2906 C CA . LYS A 1 207 ? -3.13100 -20.43400 -20.29500 1.000 29.11000 227 LYS A CA 1
ATOM 2907 C C . LYS A 1 207 ? -2.73100 -20.57700 -18.83500 1.000 25.21000 227 LYS A C 1
ATOM 2908 O O . LYS A 1 207 ? -3.59700 -20.79200 -17.98200 1.000 23.78000 227 LYS A O 1
ATOM 2912 N N . TYR A 1 208 ? -1.44400 -20.42900 -18.52900 1.000 18.86000 228 TYR A N 1
ATOM 2913 C CA . TYR A 1 208 ? -0.94400 -20.66700 -17.18300 1.000 24.27000 228 TYR A CA 1
ATOM 2914 C C . TYR A 1 208 ? -0.26100 -19.44500 -16.58800 1.000 17.58000 228 TYR A C 1
ATOM 2915 O O . TYR A 1 208 ? 0.10000 -18.49600 -17.27700 1.000 17.69000 228 TYR A O 1
ATOM 2933 N N . ILE A 1 209 ? -0.09700 -19.49200 -15.27300 1.000 17.16000 229 ILE A N 1
ATOM 2934 C CA . ILE A 1 209 ? 0.62300 -18.47200 -14.52200 1.000 16.48000 229 ILE A CA 1
ATOM 2935 C C . ILE A 1 209 ? 1.65100 -19.19600 -13.68200 1.000 12.85000 229 ILE A C 1
ATOM 2936 O O . ILE A 1 209 ? 1.33600 -20.21200 -13.04700 1.000 14.28000 229 ILE A O 1
ATOM 2952 N N . LEU A 1 210 ? 2.89700 -18.73800 -13.76900 1.000 12.10000 230 LEU A N 1
ATOM 2953 C CA . LEU A 1 210 ? 4.01200 -19.24400 -12.97400 1.000 12.94000 230 LEU A CA 1
ATOM 2954 C C . LEU A 1 210 ? 4.25000 -18.29000 -11.81600 1.000 12.91000 230 LEU A C 1
ATOM 2955 O O . LEU A 1 210 ? 4.50400 -17.10200 -12.03600 1.000 14.88000 230 LEU A O 1
ATOM 2971 N N . ALA A 1 211 ? 4.18100 -18.80900 -10.58600 1.000 11.81000 231 ALA A N 1
ATOM 2972 C CA . ALA A 1 211 ? 4.22500 -17.98300 -9.39100 1.000 13.39000 231 ALA A CA 1
ATOM 2973 C C . ALA A 1 211 ? 5.30000 -18.51500 -8.46300 1.000 11.56000 231 ALA A C 1
ATOM 2974 O O . ALA A 1 211 ? 5.35700 -19.72500 -8.21200 1.000 12.30000 231 ALA A O 1
ATOM 2981 N N . ALA A 1 212 ? 6.17000 -17.62800 -7.99800 1.000 9.72000 232 ALA A N 1
ATOM 2982 C CA . ALA A 1 212 ? 7.14900 -17.93300 -6.96700 1.000 10.12000 232 ALA A CA 1
ATOM 2983 C C . ALA A 1 212 ? 6.65200 -17.40400 -5.62900 1.000 10.64000 232 ALA A C 1
ATOM 2984 O O . ALA A 1 212 ? 6.08400 -16.30600 -5.54800 1.000 10.96000 232 ALA A O 1
ATOM 2991 N N . THR A 1 213 ? 6.85600 -18.20200 -4.57000 1.000 10.06000 233 THR A N 1
ATOM 2992 C CA . THR A 1 213 ? 6.52300 -17.79800 -3.21600 1.000 16.54000 233 THR A CA 1
ATOM 2993 C C . THR A 1 213 ? 7.75800 -17.96600 -2.34400 1.000 15.68000 233 THR A C 1
ATOM 2994 O O . THR A 1 213 ? 8.61800 -18.81500 -2.61700 1.000 12.70000 233 THR A O 1
ATOM 3005 N N . LEU A 1 214 ? 7.85700 -17.14000 -1.29500 1.000 13.04000 234 LEU A N 1
ATOM 3006 C CA . LEU A 1 214 ? 9.05600 -17.13200 -0.45300 1.000 13.61000 234 LEU A CA 1
ATOM 3007 C C . LEU A 1 214 ? 9.07800 -18.26700 0.55700 1.000 11.96000 234 LEU A C 1
ATOM 3008 O O . LEU A 1 214 ? 9.46300 -18.07500 1.71700 1.000 17.68000 234 LEU A O 1
ATOM 3024 N N . ASP A 1 215 ? 8.66300 -19.44700 0.10400 1.000 13.71000 235 ASP A N 1
ATOM 3025 C CA . ASP A 1 215 ? 8.80200 -20.71900 0.80500 1.000 12.40000 235 ASP A CA 1
ATOM 3026 C C . ASP A 1 215 ? 9.53000 -21.73000 -0.08200 1.000 15.46000 235 ASP A C 1
ATOM 3027 O O . ASP A 1 215 ? 9.27000 -22.93800 -0.01600 1.000 15.23000 235 ASP A O 1
ATOM 3036 N N . ASN A 1 216 ? 10.44000 -21.25000 -0.92800 1.000 14.58000 236 ASN A N 1
ATOM 3037 C CA . ASN A 1 216 ? 11.27300 -22.12100 -1.75700 1.000 11.54000 236 ASN A CA 1
ATOM 3038 C C . ASN A 1 216 ? 10.45200 -22.92900 -2.75600 1.000 15.09000 236 ASN A C 1
ATOM 3039 O O . ASN A 1 216 ? 10.79000 -24.07800 -3.06400 1.000 15.08000 236 ASN A O 1
ATOM 3050 N N . THR A 1 217 ? 9.40700 -22.31500 -3.32400 1.000 12.91000 237 THR A N 1
ATOM 3051 C CA . THR A 1 217 ? 8.46000 -23.02300 -4.18100 1.000 11.68000 237 THR A CA 1
ATOM 3052 C C . THR A 1 217 ? 8.05100 -22.18100 -5.38900 1.000 11.40000 237 THR A C 1
ATOM 3053 O O . THR A 1 217 ? 7.77200 -20.98600 -5.25100 1.000 14.73000 237 THR A O 1
ATOM 3064 N N . LEU A 1 218 ? 8.02900 -22.82600 -6.56400 1.000 11.05000 238 LEU A N 1
ATOM 3065 C CA . LEU A 1 218 ? 7.46300 -22.31700 -7.80700 1.000 12.02000 238 LEU A CA 1
ATOM 3066 C C . LEU A 1 218 ? 6.24100 -23.15600 -8.13500 1.000 12.18000 238 LEU A C 1
ATOM 3067 O O . LEU A 1 218 ? 6.25900 -24.38200 -7.96000 1.000 12.92000 238 LEU A O 1
ATOM 3083 N N . LYS A 1 219 ? 5.17800 -22.51600 -8.59400 1.000 12.36000 239 LYS A N 1
ATOM 3084 C CA . LYS A 1 219 ? 3.95800 -23.24300 -8.91600 1.000 14.34000 239 LYS A CA 1
ATOM 3085 C C . LYS A 1 219 ? 3.41500 -22.80200 -10.26000 1.000 12.39000 239 LYS A C 1
ATOM 3086 O O . LYS A 1 219 ? 3.39800 -21.61000 -10.56300 1.000 13.33000 239 LYS A O 1
ATOM 3099 N N . LEU A 1 220 ? 2.93500 -23.76600 -11.04700 1.000 13.01000 240 LEU A N 1
ATOM 3100 C CA . LEU A 1 220 ? 2.26700 -23.51300 -12.31500 1.000 15.16000 240 LEU A CA 1
ATOM 3101 C C . LEU A 1 220 ? 0.76400 -23.62400 -12.09700 1.000 16.93000 240 LEU A C 1
ATOM 3102 O O . LEU A 1 220 ? 0.28100 -24.68500 -11.68700 1.000 16.97000 240 LEU A O 1
ATOM 3118 N N . TRP A 1 221 ? 0.03500 -22.53200 -12.34400 1.000 15.24000 241 TRP A N 1
ATOM 3119 C CA . TRP A 1 221 ? -1.40200 -22.46100 -12.11900 1.000 12.88000 241 TRP A CA 1
ATOM 3120 C C . TRP A 1 221 ? -2.15900 -22.39500 -13.43500 1.000 20.37000 241 TRP A C 1
ATOM 3121 O O . TRP A 1 221 ? -1.76900 -21.66900 -14.35300 1.000 20.30000 241 TRP A O 1
ATOM 3142 N N . ASP A 1 222 ? -3.24900 -23.16500 -13.51000 1.000 16.92000 242 ASP A N 1
ATOM 3143 C CA . ASP A 1 222 ? -4.26600 -23.00000 -14.54900 1.000 28.52000 242 ASP A CA 1
ATOM 3144 C C . ASP A 1 222 ? -5.05000 -21.74300 -14.20000 1.000 24.98000 242 ASP A C 1
ATOM 3145 O O . ASP A 1 222 ? -5.75900 -21.73100 -13.20400 1.000 25.43000 242 ASP A O 1
ATOM 3154 N N . TYR A 1 223 ? -4.85300 -20.65800 -14.96100 1.000 26.51000 243 TYR A N 1
ATOM 3155 C CA . TYR A 1 223 ? -5.51800 -19.38700 -14.66700 1.000 26.56000 243 TYR A CA 1
ATOM 3156 C C . TYR A 1 223 ? -7.04200 -19.57800 -14.59000 1.000 32.97000 243 TYR A C 1
ATOM 3157 O O . TYR A 1 223 ? -7.66200 -19.30500 -13.55900 1.000 29.86000 243 TYR A O 1
ATOM 3175 N N . SER A 1 224 ? -7.67200 -20.02200 -15.68600 1.000 33.67000 244 SER A N 1
ATOM 3176 C CA . SER A 1 224 ? -9.13800 -20.11500 -15.71400 1.000 32.97000 244 SER A CA 1
ATOM 3177 C C . SER A 1 224 ? -9.65000 -21.11300 -14.68300 1.000 35.41000 244 SER A C 1
ATOM 3178 O O . SER A 1 224 ? -10.69400 -20.88500 -14.04600 1.000 27.35000 244 SER A O 1
ATOM 3186 N N . LYS A 1 225 ? -8.94100 -22.24200 -14.53000 1.000 38.52000 245 LYS A N 1
ATOM 3187 C CA . LYS A 1 225 ? -9.37300 -23.27300 -13.59600 1.000 35.59000 245 LYS A CA 1
ATOM 3188 C C . LYS A 1 225 ? -9.13100 -22.87700 -12.14300 1.000 28.50000 245 LYS A C 1
ATOM 3189 O O . LYS A 1 225 ? -9.80700 -23.38700 -11.25100 1.000 25.30000 245 LYS A O 1
ATOM 3191 N N . GLY A 1 226 ? -8.18000 -21.98200 -11.87400 1.000 36.00000 246 GLY A N 1
ATOM 3192 C CA . GLY A 1 226 ? -7.87700 -21.64100 -10.49300 1.000 35.52000 246 GLY A CA 1
ATOM 3193 C C . GLY A 1 226 ? -7.20500 -22.74400 -9.69700 1.000 38.31000 246 GLY A C 1
ATOM 3194 O O . GLY A 1 226 ? -7.29000 -22.74700 -8.46500 1.000 35.63000 246 GLY A O 1
ATOM 3198 N N . LYS A 1 227 ? -6.54200 -23.68400 -10.37400 1.000 29.64000 247 LYS A N 1
ATOM 3199 C CA . LYS A 1 227 ? -5.91200 -24.83600 -9.75000 1.000 32.33000 247 LYS A CA 1
ATOM 3200 C C . LYS A 1 227 ? -4.42500 -24.89300 -10.07900 1.000 26.30000 247 LYS A C 1
ATOM 3201 O O . LYS A 1 227 ? -3.97900 -24.44200 -11.13700 1.000 24.32000 247 LYS A O 1
ATOM 3211 N N . CYS A 1 228 ? -3.67400 -25.50200 -9.17100 1.000 26.63000 248 CYS A N 1
ATOM 3212 C CA . CYS A 1 228 ? -2.23600 -25.66700 -9.31700 1.000 18.99000 248 CYS A CA 1
ATOM 3213 C C . CYS A 1 228 ? -1.93800 -26.99100 -10.00600 1.000 21.58000 248 CYS A C 1
ATOM 3214 O O . CYS A 1 228 ? -2.32900 -28.05500 -9.51200 1.000 23.59000 248 CYS A O 1
ATOM 3222 N N . LEU A 1 229 ? -1.22400 -26.92800 -11.12500 1.000 19.30000 249 LEU A N 1
ATOM 3223 C CA . LEU A 1 229 ? -0.92100 -28.09400 -11.94500 1.000 20.65000 249 LEU A CA 1
ATOM 3224 C C . LEU A 1 229 ? 0.43900 -28.71200 -11.66400 1.000 17.72000 249 LEU A C 1
ATOM 3225 O O . LEU A 1 229 ? 0.59000 -29.93500 -11.78400 1.000 19.34000 249 LEU A O 1
ATOM 3241 N N . LYS A 1 230 ? 1.43700 -27.89400 -11.33800 1.000 19.58000 250 LYS A N 1
ATOM 3242 C CA . LYS A 1 230 ? 2.81800 -28.31700 -11.17400 1.000 17.48000 250 LYS A CA 1
ATOM 3243 C C . LYS A 1 230 ? 3.43200 -27.50200 -10.04400 1.000 17.05000 250 LYS A C 1
ATOM 3244 O O . LYS A 1 230 ? 3.09100 -26.32900 -9.85500 1.000 16.73000 250 LYS A O 1
ATOM 3263 N N . THR A 1 231 ? 4.33500 -28.12300 -9.30000 1.000 18.36000 251 THR A N 1
ATOM 3264 C CA . THR A 1 231 ? 5.16700 -27.41000 -8.33800 1.000 18.43000 251 THR A CA 1
ATOM 3265 C C . THR A 1 231 ? 6.61400 -27.82400 -8.56200 1.000 17.35000 251 THR A C 1
ATOM 3266 O O . THR A 1 231 ? 6.89600 -28.97200 -8.92200 1.000 18.51000 251 THR A O 1
ATOM 3277 N N . TYR A 1 232 ? 7.51800 -26.86500 -8.40200 1.000 12.96000 252 TYR A N 1
ATOM 3278 C CA . T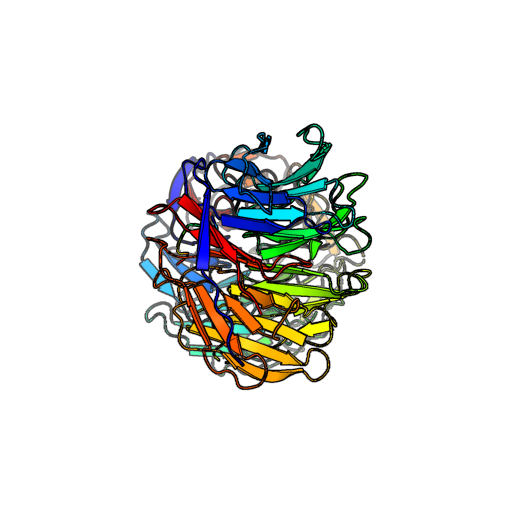YR A 1 232 ? 8.93700 -27.02200 -8.67800 1.000 11.89000 252 TYR A CA 1
ATOM 3279 C C . TYR A 1 232 ? 9.67100 -26.59200 -7.42300 1.000 13.43000 252 TYR A C 1
ATOM 3280 O O . TYR A 1 232 ? 9.42500 -25.49600 -6.90100 1.000 14.04000 252 TYR A O 1
ATOM 3298 N N . THR A 1 233 ? 10.50600 -27.48100 -6.90600 1.000 11.94000 253 THR A N 1
ATOM 3299 C CA . THR A 1 233 ? 11.24600 -27.21000 -5.68800 1.000 16.26000 253 THR A CA 1
ATOM 3300 C C . THR A 1 233 ? 12.66600 -27.73700 -5.82400 1.000 13.95000 253 THR A C 1
ATOM 3301 O O . THR A 1 233 ? 13.02800 -28.42000 -6.79000 1.000 13.22000 253 THR A O 1
ATOM 3312 N N . GLY A 1 234 ? 13.47100 -27.44400 -4.80900 1.000 13.42000 254 GLY A N 1
ATOM 3313 C CA . GLY A 1 234 ? 14.86000 -27.85700 -4.74300 1.000 15.52000 254 GLY A CA 1
ATOM 3314 C C . GLY A 1 234 ? 15.81700 -26.69800 -4.62700 1.000 12.62000 254 GLY A C 1
ATOM 3315 O O . GLY A 1 234 ? 16.95400 -26.86600 -4.14600 1.000 16.72000 254 GLY A O 1
ATOM 3319 N N . HIS A 1 235 ? 15.36700 -25.51600 -5.01700 1.000 13.56000 255 HIS A N 1
ATOM 3320 C CA . HIS A 1 235 ? 16.14300 -24.30400 -4.94000 1.000 11.70000 255 HIS A CA 1
ATOM 3321 C C . HIS A 1 235 ? 15.85000 -23.59900 -3.61700 1.000 18.67000 255 HIS A C 1
ATOM 3322 O O . HIS A 1 235 ? 15.12300 -24.10300 -2.75900 1.000 16.30000 255 HIS A O 1
ATOM 3336 N N . LYS A 1 236 ? 16.41700 -22.40900 -3.44200 1.000 12.56000 256 LYS A N 1
ATOM 3337 C CA . LYS A 1 236 ? 16.27500 -21.65000 -2.20700 1.000 11.04000 256 LYS A CA 1
ATOM 3338 C C . LYS A 1 236 ? 15.68700 -20.29400 -2.56800 1.000 12.66000 256 LYS A C 1
ATOM 3339 O O . LYS A 1 236 ? 16.24200 -19.56200 -3.39800 1.000 11.29000 256 LYS A O 1
ATOM 3358 N N . ASN A 1 237 ? 14.56200 -19.95300 -1.95800 1.000 11.97000 257 ASN A N 1
ATOM 3359 C CA . ASN A 1 237 ? 13.95800 -18.63800 -2.22800 1.000 11.91000 257 ASN A CA 1
ATOM 3360 C C . ASN A 1 237 ? 13.03000 -18.29500 -1.06100 1.000 10.82000 257 ASN A C 1
ATOM 3361 O O . ASN A 1 237 ? 11.84800 -18.63800 -1.08000 1.000 10.77000 257 ASN A O 1
ATOM 3372 N N . GLU A 1 238 ? 13.58500 -17.58600 -0.08200 1.000 13.08000 258 GLU A N 1
ATOM 3373 C CA . GLU A 1 238 ? 12.86300 -17.11100 1.09400 1.000 11.29000 258 GLU A CA 1
ATOM 3374 C C . GLU A 1 238 ? 12.97900 -15.61600 1.29400 1.000 10.78000 258 GLU A C 1
ATOM 3375 O O . GLU A 1 238 ? 12.29100 -15.07300 2.16900 1.000 12.99000 258 GLU A O 1
ATOM 3387 N N . LYS A 1 239 ? 13.84300 -14.94100 0.53500 1.000 12.88000 259 LYS A N 1
ATOM 3388 C CA . LYS A 1 239 ? 14.23800 -13.57900 0.86800 1.000 10.84000 259 LYS A CA 1
ATOM 3389 C C . LYS A 1 239 ? 14.08200 -12.56500 -0.24800 1.000 13.61000 259 LYS A C 1
ATOM 3390 O O . LYS A 1 239 ? 13.79300 -11.40700 0.03600 1.000 17.43000 259 LYS A O 1
ATOM 3400 N N . TYR A 1 240 ? 14.30600 -12.95800 -1.50100 1.000 12.34000 260 TYR A N 1
ATOM 3401 C CA . TYR A 1 240 ? 14.41500 -12.01700 -2.59200 1.000 9.87000 260 TYR A CA 1
ATOM 3402 C C . TYR A 1 240 ? 13.36700 -12.31400 -3.65800 1.000 9.70000 260 TYR A C 1
ATOM 3403 O O . TYR A 1 240 ? 12.87700 -13.43900 -3.79600 1.000 11.67000 260 TYR A O 1
ATOM 3421 N N . CYS A 1 241 ? 13.03900 -11.28400 -4.42400 1.000 9.57000 261 CYS A N 1
ATOM 3422 C CA . CYS A 1 241 ? 12.11400 -11.43900 -5.55300 1.000 9.45000 261 CYS A CA 1
ATOM 3423 C C . CYS A 1 241 ? 12.90500 -11.82900 -6.80300 1.000 10.19000 261 CYS A C 1
ATOM 3424 O O . CYS A 1 241 ? 13.41300 -10.98700 -7.56300 1.000 9.39000 261 CYS A O 1
ATOM 3432 N N . ILE A 1 242 ? 13.04400 -13.14500 -6.99000 1.000 9.36000 262 ILE A N 1
ATOM 3433 C CA . ILE A 1 242 ? 13.81600 -13.77700 -8.06000 1.000 9.98000 262 ILE A CA 1
ATOM 3434 C C . ILE A 1 242 ? 12.93500 -14.05700 -9.26300 1.000 10.41000 262 ILE A C 1
ATOM 3435 O O . ILE A 1 242 ? 11.86900 -14.58700 -9.09700 1.000 14.56000 262 ILE A O 1
ATOM 3451 N N . PHE A 1 243 ? 13.39200 -13.71800 -10.45100 1.000 11.38000 263 PHE A N 1
ATOM 3452 C CA . PHE A 1 243 ? 12.61800 -13.95600 -11.68300 1.000 10.51000 263 PHE A CA 1
ATOM 3453 C C . PHE A 1 243 ? 12.64200 -15.45300 -12.02200 1.000 11.72000 263 PHE A C 1
ATOM 3454 O O . PHE A 1 243 ? 13.56800 -16.12700 -11.67300 1.000 18.56000 263 PHE A O 1
ATOM 3471 N N . ALA A 1 244 ? 11.57900 -15.93900 -12.63500 1.000 10.85000 264 ALA A N 1
ATOM 3472 C CA . ALA A 1 244 ? 11.47300 -17.32200 -13.13600 1.000 10.24000 264 ALA A CA 1
ATOM 3473 C C . ALA A 1 244 ? 10.91200 -17.25300 -14.55900 1.000 10.22000 264 ALA A C 1
ATOM 3474 O O . ALA A 1 244 ? 10.48200 -16.22300 -14.99200 1.000 12.82000 264 ALA A O 1
ATOM 3481 N N . ASN A 1 245 ? 11.22000 -18.26700 -15.35000 1.000 10.48000 265 ASN A N 1
ATOM 3482 C CA . ASN A 1 245 ? 10.99300 -18.23000 -16.78400 1.000 11.30000 265 ASN A CA 1
ATOM 3483 C C . ASN A 1 245 ? 10.49000 -19.56900 -17.28100 1.000 11.63000 265 ASN A C 1
ATOM 3484 O O . ASN A 1 245 ? 10.79900 -20.62000 -16.72400 1.000 13.63000 265 ASN A O 1
ATOM 3495 N N . PHE A 1 246 ? 9.73000 -19.50400 -18.37100 1.000 10.16000 266 PHE A N 1
ATOM 3496 C CA . PHE A 1 246 ? 9.53500 -20.63800 -19.26700 1.000 10.43000 266 PHE A CA 1
ATOM 3497 C C . PHE A 1 246 ? 10.61600 -20.63600 -20.35300 1.000 11.33000 266 PHE A C 1
ATOM 3498 O O . PHE A 1 246 ? 10.80000 -19.62900 -21.03600 1.000 15.84000 266 PHE A O 1
ATOM 3515 N N . SER A 1 247 ? 11.26800 -21.77600 -20.57100 1.000 12.65000 267 SER A N 1
ATOM 3516 C CA . SER A 1 247 ? 12.23200 -21.93400 -21.65200 1.000 10.80000 267 SER A CA 1
ATOM 3517 C C . SER A 1 247 ? 11.57800 -22.81600 -22.70500 1.000 13.78000 267 SER A C 1
ATOM 3518 O O . SER A 1 247 ? 11.17100 -23.94300 -22.39700 1.000 14.73000 267 SER A O 1
ATOM 3526 N N . VAL A 1 248 ? 11.47800 -22.31900 -23.94000 1.000 17.13000 268 VAL A N 1
ATOM 3527 C CA . VAL A 1 248 ? 10.67700 -22.98200 -24.96300 1.000 19.58000 268 VAL A CA 1
ATOM 3528 C C . VAL A 1 248 ? 11.42400 -23.21200 -26.26700 1.000 20.66000 268 VAL A C 1
ATOM 3529 O O . VAL A 1 248 ? 10.86700 -23.82700 -27.18100 1.000 22.38000 268 VAL A O 1
ATOM 3542 N N . THR A 1 249 ? 12.67200 -22.75600 -26.39100 1.000 19.87000 269 THR A N 1
ATOM 3543 C CA . THR A 1 249 ? 13.34900 -22.82900 -27.68300 1.000 19.98000 269 THR A CA 1
ATOM 3544 C C . THR A 1 249 ? 13.77300 -24.24200 -28.01200 1.000 18.52000 269 THR A C 1
ATOM 3545 O O . THR A 1 249 ? 13.90200 -24.58600 -29.19600 1.000 19.41000 269 THR A O 1
ATOM 3556 N N . GLY A 1 250 ? 14.04700 -25.04600 -26.99100 1.000 15.89000 270 GLY A N 1
ATOM 3557 C CA . GLY A 1 250 ? 14.35400 -26.44600 -27.14500 1.000 18.39000 270 GLY A CA 1
ATOM 3558 C C . GLY A 1 250 ? 13.41900 -27.28000 -26.29500 1.000 21.52000 270 GLY A C 1
ATOM 3559 O O . GLY A 1 250 ? 12.20500 -27.30600 -26.52600 1.000 25.33000 270 GLY A O 1
ATOM 3563 N N . GLY A 1 251 ? 13.96800 -27.94300 -25.28800 1.000 18.10000 271 GLY A N 1
ATOM 3564 C CA . GLY A 1 251 ? 13.12800 -28.64600 -24.33400 1.000 21.51000 271 GLY A CA 1
ATOM 3565 C C . GLY A 1 251 ? 12.32000 -27.67100 -23.49700 1.000 22.26000 271 GLY A C 1
ATOM 3566 O O . GLY A 1 251 ? 12.70200 -26.51600 -23.31000 1.000 20.59000 271 GLY A O 1
ATOM 3570 N N . LYS A 1 252 ? 11.17400 -28.13600 -22.99800 1.000 17.63000 272 LYS A N 1
ATOM 3571 C CA . LYS A 1 252 ? 10.26200 -27.26600 -22.25500 1.000 15.37000 272 LYS A CA 1
ATOM 3572 C C . LYS A 1 252 ? 10.67000 -27.30100 -20.79000 1.000 14.96000 272 LYS A C 1
ATOM 3573 O O . LYS A 1 252 ? 10.40000 -28.26800 -20.06900 1.000 17.70000 272 LYS A O 1
ATOM 3592 N N . TRP A 1 253 ? 11.36200 -26.25200 -20.36900 1.000 12.53000 273 TRP A N 1
ATOM 3593 C CA . TRP A 1 253 ? 11.88700 -26.16400 -19.01700 1.000 13.05000 273 TRP A CA 1
ATOM 3594 C C . TRP A 1 253 ? 11.28800 -24.98900 -18.24700 1.000 10.93000 273 TRP A C 1
ATOM 3595 O O . TRP A 1 253 ? 10.76500 -24.02500 -18.81300 1.000 15.14000 273 TRP A O 1
ATOM 3616 N N . ILE A 1 254 ? 11.43900 -25.05900 -16.92800 1.000 12.00000 274 ILE A N 1
ATOM 3617 C CA . ILE A 1 254 ? 11.30200 -23.91700 -16.02500 1.000 10.59000 274 ILE A CA 1
ATOM 3618 C C . ILE A 1 254 ? 12.70700 -23.53900 -15.56000 1.000 11.63000 274 ILE A C 1
ATOM 3619 O O . ILE A 1 254 ? 13.50000 -24.42300 -15.21700 1.000 14.01000 274 ILE A O 1
ATOM 3635 N N . VAL A 1 255 ? 13.01300 -22.23800 -15.55700 1.000 10.56000 275 VAL A N 1
ATOM 3636 C CA . VAL A 1 255 ? 14.32800 -21.72800 -15.17600 1.000 12.34000 275 VAL A CA 1
ATOM 3637 C C . VAL A 1 255 ? 14.13400 -20.69000 -14.07900 1.000 13.03000 275 VAL A C 1
ATOM 3638 O O . VAL A 1 255 ? 13.24900 -19.83000 -14.18200 1.000 12.70000 275 VAL A O 1
ATOM 3651 N N . SER A 1 256 ? 14.99100 -20.72800 -13.05900 1.000 12.69000 276 SER A N 1
ATOM 3652 C CA . SER A 1 256 ? 14.93500 -19.74000 -11.98500 1.000 13.14000 276 SER A CA 1
ATOM 3653 C C . SER A 1 256 ? 16.32100 -19.60000 -11.37000 1.000 13.00000 276 SER A C 1
ATOM 3654 O O . SER A 1 256 ? 17.08200 -20.56400 -11.31300 1.000 14.96000 276 SER A O 1
ATOM 3662 N N . GLY A 1 257 ? 16.62500 -18.40200 -10.87000 1.000 12.42000 277 GLY A N 1
ATOM 3663 C CA . GLY A 1 257 ? 17.73500 -18.25800 -9.95000 1.000 11.17000 277 GLY A CA 1
ATOM 3664 C C . GLY A 1 257 ? 17.38400 -18.78200 -8.57700 1.000 13.66000 277 GLY A C 1
ATOM 3665 O O . GLY A 1 257 ? 16.30400 -19.30400 -8.32600 1.000 12.79000 277 GLY A O 1
ATOM 3669 N N . SER A 1 258 ? 18.32700 -18.61300 -7.66900 1.000 10.19000 278 SER A N 1
ATOM 3670 C CA . SER A 1 258 ? 18.23400 -19.22800 -6.35200 1.000 11.93000 278 SER A CA 1
ATOM 3671 C C . SER A 1 258 ? 19.18300 -18.53300 -5.39400 1.000 13.00000 278 SER A C 1
ATOM 3672 O O . SER A 1 258 ? 20.21900 -17.98800 -5.80000 1.000 14.01000 278 SER A O 1
ATOM 3680 N N . GLU A 1 259 ? 18.82800 -18.61000 -4.10300 1.000 12.27000 279 GLU A N 1
ATOM 3681 C CA . GLU A 1 259 ? 19.60500 -17.96700 -3.04400 1.000 10.71000 279 GLU A CA 1
ATOM 3682 C C . GLU A 1 259 ? 20.79700 -18.80200 -2.59400 1.000 15.04000 279 GLU A C 1
ATOM 3683 O O . GLU A 1 259 ? 21.58900 -18.30600 -1.79400 1.000 15.82000 279 GLU A O 1
ATOM 3695 N N . ASP A 1 260 ? 20.98100 -20.01400 -3.13000 1.000 13.03000 280 ASP A N 1
ATOM 3696 C CA . ASP A 1 260 ? 22.23400 -20.75200 -3.02800 1.000 15.56000 280 ASP A CA 1
ATOM 3697 C C . ASP A 1 260 ? 23.16600 -20.49600 -4.21900 1.000 16.29000 280 ASP A C 1
ATOM 3698 O O . ASP A 1 260 ? 24.09000 -21.27600 -4.45500 1.000 16.79000 280 ASP A O 1
ATOM 3707 N N . ASN A 1 261 ? 22.94600 -19.40800 -4.96600 1.000 11.31000 281 ASN A N 1
ATOM 3708 C CA . ASN A 1 261 ? 23.85300 -18.91000 -6.00100 1.000 13.37000 281 ASN A CA 1
ATOM 3709 C C . ASN A 1 261 ? 23.85500 -19.74600 -7.27700 1.000 12.29000 281 ASN A C 1
ATOM 3710 O O . ASN A 1 261 ? 24.77500 -19.59000 -8.10000 1.000 15.05000 281 ASN A O 1
ATOM 3721 N N . LEU A 1 262 ? 22.86800 -20.61700 -7.45900 1.000 15.53000 282 LEU A N 1
ATOM 3722 C CA . LEU A 1 262 ? 22.74000 -21.47100 -8.63000 1.000 13.13000 282 LEU A CA 1
ATOM 3723 C C . LEU A 1 262 ? 21.56100 -21.03600 -9.48300 1.000 13.61000 282 LEU A C 1
ATOM 3724 O O . LEU A 1 262 ? 20.64000 -20.37000 -9.00500 1.000 12.82000 282 LEU A O 1
ATOM 3740 N N . VAL A 1 263 ? 21.64100 -21.38100 -10.77100 1.000 13.56000 283 VAL A N 1
ATOM 3741 C CA . VAL A 1 263 ? 20.49800 -21.36200 -11.67800 1.000 12.99000 283 VAL A CA 1
ATOM 3742 C C . VAL A 1 263 ? 19.95200 -22.78100 -11.72600 1.000 12.96000 283 VAL A C 1
ATOM 3743 O O . VAL A 1 263 ? 20.70300 -23.73400 -11.97400 1.000 15.73000 283 VAL A O 1
ATOM 3756 N N . TYR A 1 264 ? 18.64900 -22.92200 -11.47900 1.000 13.87000 284 TYR A N 1
ATOM 3757 C CA . TYR A 1 264 ? 17.94800 -24.19000 -11.51800 1.000 11.52000 284 TYR A CA 1
ATOM 3758 C C . TYR A 1 264 ? 17.11600 -24.27500 -12.78800 1.000 11.43000 284 TYR A C 1
ATOM 3759 O O . TYR A 1 264 ? 16.52700 -23.28100 -13.22900 1.000 13.67000 284 TYR A O 1
ATOM 3777 N N . ILE A 1 265 ? 17.09000 -25.47600 -13.36900 1.000 12.98000 285 ILE A N 1
ATOM 3778 C CA . ILE A 1 265 ? 16.33400 -25.77500 -14.57500 1.000 13.45000 285 ILE A CA 1
ATOM 3779 C C . ILE A 1 265 ? 15.54800 -27.03400 -14.27500 1.000 13.81000 285 ILE A C 1
ATOM 3780 O O . ILE A 1 265 ? 16.13600 -28.03900 -13.83700 1.000 15.29000 285 ILE A O 1
ATOM 3796 N N . TRP A 1 266 ? 14.23000 -26.96600 -14.44700 1.000 13.10000 286 TRP A N 1
ATOM 3797 C CA . TRP A 1 266 ? 13.36100 -28.10900 -14.23200 1.000 14.33000 286 TRP A CA 1
ATOM 3798 C C . TRP A 1 266 ? 12.68400 -28.52600 -15.53600 1.000 13.59000 286 TRP A C 1
ATOM 3799 O O . TRP A 1 266 ? 12.41800 -27.70600 -16.42500 1.000 13.69000 286 TRP A O 1
ATOM 3820 N N . ASN A 1 267 ? 12.39900 -29.82800 -15.64300 1.000 13.79000 287 ASN A N 1
ATOM 3821 C CA . ASN A 1 267 ? 11.50200 -30.34300 -16.66900 1.000 13.95000 287 ASN A CA 1
ATOM 3822 C C . ASN A 1 267 ? 10.08800 -29.87900 -16.32900 1.000 16.47000 287 ASN A C 1
ATOM 3823 O O . ASN A 1 267 ? 9.57600 -30.17600 -15.24700 1.000 15.53000 287 ASN A O 1
ATOM 3834 N N . LEU A 1 268 ? 9.47500 -29.09100 -17.22200 1.000 16.93000 288 LEU A N 1
ATOM 3835 C CA . LEU A 1 268 ? 8.19000 -28.47700 -16.90200 1.000 17.81000 288 LEU A CA 1
ATOM 3836 C C . LEU A 1 268 ? 7.13700 -29.52900 -16.57100 1.000 16.67000 288 LEU A C 1
ATOM 3837 O O . LEU A 1 268 ? 6.30600 -29.33200 -15.67600 1.000 16.45000 288 LEU A O 1
ATOM 3853 N N . GLN A 1 269 ? 7.13300 -30.63400 -17.31200 1.000 18.26000 289 GLN A N 1
ATOM 3854 C CA . GLN A 1 269 ? 6.07400 -31.62200 -17.15000 1.000 21.36000 289 GLN A CA 1
ATOM 3855 C C . GLN A 1 269 ? 6.32100 -32.53300 -15.96000 1.000 19.93000 289 GLN A C 1
ATOM 3856 O O . GLN A 1 269 ? 5.39800 -32.82300 -15.19600 1.000 19.85000 289 GLN A O 1
ATOM 3870 N N . THR A 1 270 ? 7.54000 -33.01400 -15.80200 1.000 17.67000 290 THR A N 1
ATOM 3871 C CA . THR A 1 270 ? 7.81700 -34.01000 -14.78300 1.000 17.23000 290 THR A CA 1
ATOM 3872 C C . THR A 1 270 ? 8.22900 -33.38300 -13.46100 1.000 18.25000 290 THR A C 1
ATOM 3873 O O . THR A 1 270 ? 8.22100 -34.07600 -12.44200 1.000 19.02000 290 THR A O 1
ATOM 3884 N N . LYS A 1 271 ? 8.58200 -32.09500 -13.46900 1.000 16.55000 291 LYS A N 1
ATOM 3885 C CA . LYS A 1 271 ? 9.03000 -31.31100 -12.31500 1.000 16.37000 291 LYS A CA 1
ATOM 3886 C C . LYS A 1 271 ? 10.40900 -31.71000 -11.81200 1.000 18.07000 291 LYS A C 1
ATOM 3887 O O . LYS A 1 271 ? 10.86000 -31.19200 -10.77600 1.000 14.58000 291 LYS A O 1
ATOM 3906 N N . GLU A 1 272 ? 11.10600 -32.59900 -12.51200 1.000 15.11000 292 GLU A N 1
ATOM 3907 C CA . GLU A 1 272 ? 12.44400 -32.98900 -12.10400 1.000 14.72000 292 GLU A CA 1
ATOM 3908 C C . GLU A 1 272 ? 13.44900 -31.88200 -12.40000 1.000 17.37000 292 GLU A C 1
ATOM 3909 O O . GLU A 1 272 ? 13.39200 -31.25000 -13.45500 1.000 15.60000 292 GLU A O 1
ATOM 3913 N N . ILE A 1 273 ? 14.37500 -31.65300 -11.46400 1.000 13.90000 293 ILE A N 1
ATOM 3914 C CA . ILE A 1 273 ? 15.54300 -30.82300 -11.75700 1.000 17.72000 293 ILE A CA 1
ATOM 3915 C C . ILE A 1 273 ? 16.38400 -31.52500 -12.81300 1.000 16.75000 293 ILE A C 1
ATOM 3916 O O . ILE A 1 273 ? 16.78200 -32.68600 -12.64500 1.000 16.28000 293 ILE A O 1
ATOM 3932 N N . VAL A 1 274 ? 16.65800 -30.83000 -13.90800 1.000 16.83000 294 VAL A N 1
ATOM 3933 C CA . VAL A 1 274 ? 17.49300 -31.38500 -14.95900 1.000 15.77000 294 VAL A CA 1
ATOM 3934 C C . VAL A 1 274 ? 18.86700 -30.73200 -15.04500 1.000 17.04000 294 VAL A C 1
ATOM 3935 O O . VAL A 1 274 ? 19.76400 -31.31000 -15.67800 1.000 20.06000 294 VAL A O 1
ATOM 3948 N N . GLN A 1 275 ? 19.06100 -29.54200 -14.47500 1.000 15.26000 295 GLN A N 1
ATOM 3949 C CA . GLN A 1 275 ? 20.39900 -28.96800 -14.43800 1.000 14.56000 295 GLN A CA 1
ATOM 3950 C C . GLN A 1 275 ? 20.47100 -27.88500 -13.37700 1.000 16.85000 295 GLN A C 1
ATOM 3951 O O . GLN A 1 275 ? 19.47500 -27.23600 -13.05700 1.000 16.86000 295 GLN A O 1
ATOM 3965 N N . LYS A 1 276 ? 21.67200 -27.69100 -12.84300 1.000 17.63000 296 LYS A N 1
ATOM 3966 C CA . LYS A 1 276 ? 21.97100 -26.62900 -11.89200 1.000 13.68000 296 LYS A CA 1
ATOM 3967 C C . LYS A 1 276 ? 23.26000 -26.00000 -12.38300 1.000 17.83000 296 LYS A C 1
ATOM 3968 O O . LYS A 1 276 ? 24.25800 -26.71200 -12.55900 1.000 19.70000 296 LYS A O 1
ATOM 3987 N N . LEU A 1 277 ? 23.23500 -24.68900 -12.64200 1.000 15.03000 297 LEU A N 1
ATOM 3988 C CA . LEU A 1 277 ? 24.35200 -23.98200 -13.25600 1.000 14.42000 297 LEU A CA 1
ATOM 3989 C C . LEU A 1 277 ? 25.13700 -23.25800 -12.17800 1.000 12.79000 297 LEU A C 1
ATOM 3990 O O . LEU A 1 277 ? 24.59700 -22.37900 -11.48700 1.000 14.83000 297 LEU A O 1
ATOM 4006 N N . GLN A 1 278 ? 26.41000 -23.61100 -12.05800 1.000 16.65000 298 GLN A N 1
ATOM 4007 C CA . GLN A 1 278 ? 27.28900 -23.12100 -11.01000 1.000 15.65000 298 GLN A CA 1
ATOM 4008 C C . GLN A 1 278 ? 28.28800 -22.12600 -11.58000 1.000 20.93000 298 GLN A C 1
ATOM 4009 O O . GLN A 1 278 ? 28.83600 -22.33100 -12.67200 1.000 20.02000 298 GLN A O 1
ATOM 4023 N N . GLY A 1 279 ? 28.49600 -21.03600 -10.84400 1.000 18.18000 299 GLY A N 1
ATOM 4024 C CA . GLY A 1 279 ? 29.49900 -20.04700 -11.18000 1.000 14.30000 299 GLY A CA 1
ATOM 4025 C C . GLY A 1 279 ? 29.32000 -18.73800 -10.43800 1.000 24.78000 299 GLY A C 1
ATOM 4026 O O . GLY A 1 279 ? 30.30600 -18.09600 -10.04700 1.000 17.42000 299 GLY A O 1
ATOM 4030 N N . HIS A 1 280 ? 28.07000 -18.32200 -10.23800 1.000 16.67000 300 HIS A N 1
ATOM 4031 C CA . HIS A 1 280 ? 27.82500 -17.08200 -9.51700 1.000 12.76000 300 HIS A CA 1
ATOM 4032 C C . HIS A 1 280 ? 28.27200 -17.20300 -8.05900 1.000 15.92000 300 HIS A C 1
ATOM 4033 O O . HIS A 1 280 ? 28.35000 -18.29700 -7.49200 1.000 16.09000 300 HIS A O 1
ATOM 4047 N N . THR A 1 281 ? 28.58800 -16.04600 -7.46200 1.000 12.71000 301 THR A N 1
ATOM 4048 C CA . THR A 1 281 ? 29.04200 -15.97800 -6.07500 1.000 15.20000 301 THR A CA 1
ATOM 4049 C C . THR A 1 281 ? 28.09200 -15.17200 -5.19700 1.000 16.72000 301 THR A C 1
ATOM 4050 O O . THR A 1 281 ? 28.46100 -14.75100 -4.09600 1.000 19.83000 301 THR A O 1
ATOM 4061 N N . ASP A 1 282 ? 26.87200 -14.94000 -5.65900 1.000 13.30000 302 ASP A N 1
ATOM 4062 C CA . ASP A 1 282 ? 25.83900 -14.36900 -4.81000 1.000 12.82000 302 ASP A CA 1
ATOM 4063 C C . ASP A 1 282 ? 24.50400 -14.82300 -5.36300 1.000 11.75000 302 ASP A C 1
ATOM 4064 O O . ASP A 1 282 ? 24.43800 -15.47000 -6.42100 1.000 13.64000 302 ASP A O 1
ATOM 4073 N N . VAL A 1 283 ? 23.44500 -14.44900 -4.66200 1.000 13.88000 303 VAL A N 1
ATOM 4074 C CA . VAL A 1 283 ? 22.08400 -14.74900 -5.08000 1.000 12.04000 303 VAL A CA 1
ATOM 4075 C C . VAL A 1 283 ? 21.93300 -14.46900 -6.56500 1.000 13.12000 303 VAL A C 1
ATOM 4076 O O . VAL A 1 283 ? 22.34800 -13.40700 -7.05200 1.000 10.64000 303 VAL A O 1
ATOM 4089 N N . VAL A 1 284 ? 21.36400 -15.43000 -7.29200 1.000 11.79000 304 VAL A N 1
ATOM 4090 C CA . VAL A 1 284 ? 21.02600 -15.25200 -8.70700 1.000 10.66000 304 VAL A CA 1
ATOM 4091 C C . VAL A 1 284 ? 19.61300 -14.66300 -8.71800 1.000 13.08000 304 VAL A C 1
ATOM 4092 O O . VAL A 1 284 ? 18.62200 -15.36700 -8.52300 1.000 16.33000 304 VAL A O 1
ATOM 4105 N N . ILE A 1 285 ? 19.52900 -13.33800 -8.87600 1.000 10.47000 305 ILE A N 1
ATOM 4106 C CA . ILE A 1 285 ? 18.26500 -12.63200 -8.70800 1.000 11.53000 305 ILE A CA 1
ATOM 4107 C C . ILE A 1 285 ? 17.43000 -12.67200 -9.98100 1.000 10.25000 305 ILE A C 1
ATOM 4108 O O . ILE A 1 285 ? 16.18400 -12.60400 -9.93200 1.000 11.38000 305 ILE A O 1
ATOM 4124 N N . SER A 1 286 ? 18.07600 -12.80800 -11.13300 1.000 10.07000 306 SER A N 1
ATOM 4125 C CA . SER A 1 286 ? 17.36300 -12.72100 -12.39700 1.000 9.95000 306 SER A CA 1
ATOM 4126 C C . SER A 1 286 ? 17.95900 -13.71500 -13.37100 1.000 13.53000 306 SER A C 1
ATOM 4127 O O . SER A 1 286 ? 19.16700 -13.96600 -13.36300 1.000 11.84000 306 SER A O 1
ATOM 4135 N N . THR A 1 287 ? 17.06200 -14.33300 -14.14400 1.000 13.29000 307 THR A N 1
ATOM 4136 C CA . THR A 1 287 ? 17.38800 -15.17900 -15.27500 1.000 11.21000 307 THR A CA 1
ATOM 4137 C C . THR A 1 287 ? 16.46900 -14.76200 -16.41100 1.000 10.60000 307 THR A C 1
ATOM 4138 O O . THR A 1 287 ? 15.36800 -14.25600 -16.17200 1.000 13.09000 307 THR A O 1
ATOM 4149 N N . ALA A 1 288 ? 16.93000 -14.96700 -17.63700 1.000 10.00000 308 ALA A N 1
ATOM 4150 C CA . ALA A 1 288 ? 16.10300 -14.73500 -18.82000 1.000 10.11000 308 ALA A CA 1
ATOM 4151 C C . ALA A 1 288 ? 16.45800 -15.77500 -19.87100 1.000 11.80000 308 ALA A C 1
ATOM 4152 O O . ALA A 1 288 ? 17.60700 -16.22500 -19.94600 1.000 12.43000 308 ALA A O 1
ATOM 4159 N N . CYS A 1 289 ? 15.47000 -16.10700 -20.71500 1.000 13.19000 309 CYS A N 1
ATOM 4160 C CA . CYS A 1 289 ? 15.61500 -17.10700 -21.76700 1.000 13.45000 309 CYS A CA 1
ATOM 4161 C C . CYS A 1 289 ? 15.51800 -16.41600 -23.12800 1.000 15.27000 309 CYS A C 1
ATOM 4162 O O . CYS A 1 289 ? 14.61500 -15.60000 -23.37100 1.000 16.11000 309 CYS A O 1
ATOM 4170 N N . HIS A 1 290 ? 16.46800 -16.69200 -23.99100 1.000 11.49000 310 HIS A N 1
ATOM 4171 C CA . HIS A 1 290 ? 16.51200 -16.02200 -25.28300 1.000 11.53000 310 HIS A CA 1
ATOM 4172 C C . HIS A 1 290 ? 15.35100 -16.44700 -26.18000 1.000 11.82000 310 HIS A C 1
ATOM 4173 O O . HIS A 1 290 ? 14.88400 -17.59800 -26.10200 1.000 14.44000 310 HIS A O 1
ATOM 4187 N N . PRO A 1 291 ? 14.78100 -15.52900 -26.96500 1.000 12.91000 311 PRO A N 1
ATOM 4188 C CA . PRO A 1 291 ? 13.54900 -15.88400 -27.71900 1.000 12.89000 311 PRO A CA 1
ATOM 4189 C C . PRO A 1 291 ? 13.72500 -16.93500 -28.80400 1.000 13.01000 311 PRO A C 1
ATOM 4190 O O . PRO A 1 291 ? 12.71300 -17.58100 -29.16700 1.000 16.16000 311 PRO A O 1
ATOM 4201 N N . THR A 1 292 ? 14.94200 -17.18100 -29.32300 1.000 15.68000 312 THR A N 1
ATOM 4202 C CA . THR A 1 292 ? 15.05200 -18.16600 -30.41300 1.000 20.91000 312 THR A CA 1
ATOM 4203 C C . THR A 1 292 ? 16.16200 -19.20100 -30.20900 1.000 15.65000 312 THR A C 1
ATOM 4204 O O . THR A 1 292 ? 16.04300 -20.34100 -30.68100 1.000 18.98000 312 THR A O 1
ATOM 4215 N N . GLU A 1 293 ? 17.23200 -18.83500 -29.51600 1.000 14.03000 313 GLU A N 1
ATOM 4216 C CA . GLU A 1 293 ? 18.34400 -19.72000 -29.21200 1.000 17.65000 313 GLU A CA 1
ATOM 4217 C C . GLU A 1 293 ? 18.21900 -20.24500 -27.78700 1.000 16.70000 313 GLU A C 1
ATOM 4218 O O . GLU A 1 293 ? 17.58400 -19.62600 -26.91900 1.000 14.71000 313 GLU A O 1
ATOM 4230 N N . ASN A 1 294 ? 18.84300 -21.40000 -27.55900 1.000 14.61000 314 ASN A N 1
ATOM 4231 C CA . ASN A 1 294 ? 18.93800 -22.00500 -26.22900 1.000 13.47000 314 ASN A CA 1
ATOM 4232 C C . ASN A 1 294 ? 20.07100 -21.30600 -25.48100 1.000 13.76000 314 ASN A C 1
ATOM 4233 O O . ASN A 1 294 ? 21.18700 -21.81200 -25.34200 1.000 17.47000 314 ASN A O 1
ATOM 4244 N N . ILE A 1 295 ? 19.75400 -20.11200 -24.98100 1.000 12.30000 315 ILE A N 1
ATOM 4245 C CA . ILE A 1 295 ? 20.68600 -19.25400 -24.26300 1.000 14.09000 315 ILE A CA 1
ATOM 4246 C C . ILE A 1 295 ? 19.95100 -18.72300 -23.04300 1.000 13.58000 315 ILE A C 1
ATOM 4247 O O . ILE A 1 295 ? 18.81700 -18.25300 -23.16200 1.000 13.55000 315 ILE A O 1
ATOM 4263 N N . ILE A 1 296 ? 20.58000 -18.82100 -21.86800 1.000 11.28000 316 ILE A N 1
ATOM 4264 C CA . ILE A 1 296 ? 20.06000 -18.23600 -20.63200 1.000 10.89000 316 ILE A CA 1
ATOM 4265 C C . ILE A 1 296 ? 21.00400 -17.12500 -20.18600 1.000 10.69000 316 ILE A C 1
ATOM 4266 O O . ILE A 1 296 ? 22.22700 -17.26800 -20.23700 1.000 10.87000 316 ILE A O 1
ATOM 4282 N N . ALA A 1 297 ? 20.43200 -16.01700 -19.72500 1.000 13.44000 317 ALA A N 1
ATOM 4283 C CA . ALA A 1 297 ? 21.20000 -14.96800 -19.07300 1.000 13.15000 317 ALA A CA 1
ATOM 4284 C C . ALA A 1 297 ? 20.86100 -15.03500 -17.59800 1.000 10.11000 317 ALA A C 1
ATOM 4285 O O . ALA A 1 297 ? 19.68400 -15.18800 -17.24900 1.000 13.07000 317 ALA A O 1
ATOM 4292 N N . SER A 1 298 ? 21.88900 -14.97100 -16.73700 1.000 10.40000 318 SER A N 1
ATOM 4293 C CA . SER A 1 298 ? 21.68800 -14.89600 -15.29800 1.000 10.57000 318 SER A CA 1
ATOM 4294 C C . SER A 1 298 ? 22.44500 -13.72000 -14.70300 1.000 12.49000 318 SER A C 1
ATOM 4295 O O . SER A 1 298 ? 23.49000 -13.32600 -15.21400 1.000 11.34000 318 SER A O 1
ATOM 4303 N N . ALA A 1 299 ? 21.93100 -13.16400 -13.60200 1.000 11.99000 319 ALA A N 1
ATOM 4304 C CA . ALA A 1 299 ? 22.60300 -12.04000 -12.95700 1.000 11.26000 319 ALA A CA 1
ATOM 4305 C C . ALA A 1 299 ? 22.47000 -12.14100 -11.43800 1.000 10.50000 319 ALA A C 1
ATOM 4306 O O . ALA A 1 299 ? 21.49100 -12.68600 -10.90300 1.000 10.23000 319 ALA A O 1
ATOM 4313 N N . ALA A 1 300 ? 23.49200 -11.62200 -10.74600 1.000 10.52000 320 ALA A N 1
ATOM 4314 C CA . ALA A 1 300 ? 23.59400 -11.80200 -9.30200 1.000 12.51000 320 ALA A CA 1
ATOM 4315 C C . ALA A 1 300 ? 23.75500 -10.48700 -8.53600 1.000 11.97000 320 ALA A C 1
ATOM 4316 O O . ALA A 1 300 ? 24.06100 -9.42000 -9.07600 1.000 11.93000 320 ALA A O 1
ATOM 4323 N N . LEU A 1 301 ? 23.57100 -10.59300 -7.22400 1.000 14.03000 321 LEU A N 1
ATOM 4324 C CA . LEU A 1 301 ? 23.58600 -9.42400 -6.35200 1.000 12.80000 321 LEU A CA 1
ATOM 4325 C C . LEU A 1 301 ? 24.99900 -8.98300 -5.95700 1.000 11.94000 321 LEU A C 1
ATOM 4326 O O . LEU A 1 301 ? 25.98000 -9.37100 -6.60000 1.000 13.85000 321 LEU A O 1
ATOM 4342 N N . GLU A 1 302 ? 25.08800 -8.19500 -4.87200 1.000 15.61000 322 GLU A N 1
ATOM 4343 C CA . GLU A 1 302 ? 26.22600 -7.31700 -4.57700 1.000 19.28000 322 GLU A CA 1
ATOM 4344 C C . GLU A 1 302 ? 27.57800 -8.02300 -4.49100 1.000 16.34000 322 GLU A C 1
ATOM 4345 O O . GLU A 1 302 ? 28.60600 -7.40800 -4.79800 1.000 19.37000 322 GLU A O 1
ATOM 4357 N N . ASN A 1 303 ? 27.63000 -9.26000 -4.00300 1.000 14.48000 323 ASN A N 1
ATOM 4358 C CA . ASN A 1 303 ? 28.91700 -9.94200 -3.87200 1.000 22.81000 323 ASN A CA 1
ATOM 4359 C C . ASN A 1 303 ? 29.46200 -10.44100 -5.21000 1.000 19.79000 323 ASN A C 1
ATOM 4360 O O . ASN A 1 303 ? 30.58600 -10.94700 -5.24700 1.000 23.10000 323 ASN A O 1
ATOM 4371 N N . ASP A 1 304 ? 28.71200 -10.26900 -6.31100 1.000 17.88000 324 ASP A N 1
ATOM 4372 C CA . ASP A 1 304 ? 29.01300 -10.84900 -7.61700 1.000 12.42000 324 ASP A CA 1
ATOM 4373 C C . ASP A 1 304 ? 28.94900 -9.74500 -8.67600 1.000 18.60000 324 ASP A C 1
ATOM 4374 O O . ASP A 1 304 ? 29.97800 -9.35100 -9.24000 1.000 16.91000 324 ASP A O 1
ATOM 4383 N N . LYS A 1 305 ? 27.75100 -9.19800 -8.91600 1.000 12.76000 325 LYS A N 1
ATOM 4384 C CA . LYS A 1 305 ? 27.53500 -8.04500 -9.78300 1.000 12.93000 325 LYS A CA 1
ATOM 4385 C C . LYS A 1 305 ? 27.75600 -8.37200 -11.25300 1.000 12.81000 325 LYS A C 1
ATOM 4386 O O . LYS A 1 305 ? 27.82600 -7.46000 -12.08700 1.000 11.87000 325 LYS A O 1
ATOM 4405 N N . THR A 1 306 ? 27.88500 -9.64100 -11.60300 1.000 16.73000 326 THR A N 1
ATOM 4406 C CA . THR A 1 306 ? 28.05100 -9.98100 -13.00500 1.000 13.32000 326 THR A CA 1
ATOM 4407 C C . THR A 1 306 ? 26.81500 -10.65500 -13.58500 1.000 13.44000 326 THR A C 1
ATOM 4408 O O . THR A 1 306 ? 25.90400 -11.12500 -12.87700 1.000 12.58000 326 THR A O 1
ATOM 4419 N N . ILE A 1 307 ? 26.83100 -10.67400 -14.91200 1.000 13.13000 327 ILE A N 1
ATOM 4420 C CA . ILE A 1 307 ? 25.85800 -11.33400 -15.76100 1.000 10.77000 327 ILE A CA 1
ATOM 4421 C C . ILE A 1 307 ? 26.60200 -12.45700 -16.45900 1.000 15.56000 327 ILE A C 1
ATOM 4422 O O . ILE A 1 307 ? 27.76200 -12.29300 -16.86700 1.000 14.14000 327 ILE A O 1
ATOM 4438 N N . LYS A 1 308 ? 25.96200 -13.60500 -16.56900 1.000 10.82000 328 LYS A N 1
ATOM 4439 C CA . LYS A 1 308 ? 26.54600 -14.74100 -17.26100 1.000 11.78000 328 LYS A CA 1
ATOM 4440 C C . LYS A 1 308 ? 25.61900 -15.17000 -18.38400 1.000 13.62000 328 LYS A C 1
ATOM 4441 O O . LYS A 1 308 ? 24.39800 -15.12400 -18.24000 1.000 10.76000 328 LYS A O 1
ATOM 4460 N N . LEU A 1 309 ? 26.21800 -15.56600 -19.50800 1.000 11.51000 329 LEU A N 1
ATOM 4461 C CA . LEU A 1 309 ? 25.50300 -16.10100 -20.65600 1.000 13.30000 329 LEU A CA 1
ATOM 4462 C C . LEU A 1 309 ? 25.84700 -17.58000 -20.78800 1.000 11.73000 329 LEU A C 1
ATOM 4463 O O . LEU A 1 309 ? 27.03000 -17.92800 -20.86600 1.000 13.31000 329 LEU A O 1
ATOM 4479 N N . TRP A 1 310 ? 24.82200 -18.43600 -20.78600 1.000 12.73000 330 TRP A N 1
ATOM 4480 C CA . TRP A 1 310 ? 24.97700 -19.88200 -20.81000 1.000 17.09000 330 TRP A CA 1
ATOM 4481 C C . TRP A 1 310 ? 24.28600 -20.39200 -22.06800 1.000 13.91000 330 TRP A C 1
ATOM 4482 O O . TRP A 1 310 ? 23.19400 -19.92600 -22.39600 1.000 15.08000 330 TRP A O 1
ATOM 4503 N N . LYS A 1 311 ? 24.88900 -21.38500 -22.74500 1.000 13.21000 331 LYS A N 1
ATOM 4504 C CA . LYS A 1 311 ? 24.31400 -21.90900 -23.98100 1.000 14.64000 331 LYS A CA 1
ATOM 4505 C C . LYS A 1 311 ? 24.19800 -23.43200 -23.92500 1.000 15.11000 331 LYS A C 1
ATOM 4506 O O . LYS A 1 311 ? 25.07700 -24.10100 -23.38500 1.000 14.97000 331 LYS A O 1
ATOM 4525 N N . SER A 1 312 ? 23.10800 -23.96300 -24.49700 1.000 14.20000 332 SER A N 1
ATOM 4526 C CA . SER A 1 312 ? 22.82500 -25.39700 -24.53900 1.000 16.04000 332 SER A CA 1
ATOM 4527 C C . SER A 1 312 ? 22.57000 -25.87400 -25.96700 1.000 20.75000 332 SER A C 1
ATOM 4528 O O . SER A 1 312 ? 22.16900 -25.10200 -26.83600 1.000 18.53000 332 SER A O 1
ATOM 4536 N N . ASP A 1 313 ? 22.77400 -27.17800 -26.19500 1.000 25.67000 333 ASP A N 1
ATOM 4537 C CA . ASP A 1 313 ? 22.37300 -27.76300 -27.47400 1.000 32.53000 333 ASP A CA 1
ATOM 4538 C C . ASP A 1 313 ? 20.87300 -28.03200 -27.55600 1.000 29.16000 333 ASP A C 1
ATOM 4539 O O . ASP A 1 313 ? 20.34500 -28.22800 -28.65900 1.000 29.73000 333 ASP A O 1
ATOM 4548 N N . CYS A 1 314 ? 20.17600 -28.06600 -26.42500 1.000 31.75000 334 CYS A N 1
ATOM 4549 C CA . CYS A 1 314 ? 18.76000 -28.40100 -26.43600 1.000 34.25000 334 CYS A CA 1
ATOM 4550 C C . CYS A 1 314 ? 18.01100 -27.72800 -25.29300 1.000 27.85000 334 CYS A C 1
ATOM 4551 O O . CYS A 1 314 ? 18.58300 -26.95700 -24.51800 1.000 21.66000 334 CYS A O 1
ATOM 4560 N N . PRO B 1 10 ? -6.78300 35.21400 24.57900 1.000 47.24000 30 PRO B N 1
ATOM 4561 C CA . PRO B 1 10 ? -7.27500 34.04200 23.86500 1.000 36.54000 30 PRO B CA 1
ATOM 4562 C C . PRO B 1 10 ? -7.44600 34.33600 22.37900 1.000 32.23000 30 PRO B C 1
ATOM 4563 O O . PRO B 1 10 ? -8.30200 33.74500 21.72100 1.000 46.23000 30 PRO B O 1
ATOM 4568 N N . VAL B 1 11 ? -6.63500 35.25100 21.84100 1.000 27.45000 31 VAL B N 1
ATOM 4569 C CA . VAL B 1 11 ? -6.73000 35.53500 20.41200 1.000 35.95000 31 VAL B CA 1
ATOM 4570 C C . VAL B 1 11 ? -6.15000 34.37800 19.60700 1.000 28.34000 31 VAL B C 1
ATOM 4571 O O . VAL B 1 11 ? -6.61800 34.08500 18.49800 1.000 31.20000 31 VAL B O 1
ATOM 4584 N N . LYS B 1 12 ? -5.14500 33.68900 20.14800 1.000 22.18000 32 LYS B N 1
ATOM 4585 C CA . LYS B 1 12 ? -4.55100 32.55800 19.45500 1.000 19.98000 32 LYS B CA 1
ATOM 4586 C C . LYS B 1 12 ? -3.88500 31.65800 20.47600 1.000 14.72000 32 LYS B C 1
ATOM 4587 O O . LYS B 1 12 ? -3.40000 32.14400 21.49900 1.000 18.95000 32 LYS B O 1
ATOM 4591 N N . PRO B 1 13 ? -3.82700 30.35700 20.22000 1.000 14.80000 33 PRO B N 1
ATOM 4592 C CA . PRO B 1 13 ? -3.01200 29.47100 21.04400 1.000 14.27000 33 PRO B CA 1
ATOM 4593 C C . PRO B 1 13 ? -1.56600 29.55500 20.57800 1.000 18.73000 33 PRO B C 1
ATOM 4594 O O . PRO B 1 13 ? -1.24900 30.22100 19.59300 1.000 17.86000 33 PRO B O 1
ATOM 4605 N N . ASN B 1 14 ? -0.68200 28.88300 21.30300 1.000 17.72000 34 ASN B N 1
ATOM 4606 C CA . ASN B 1 14 ? 0.73800 28.88400 20.94900 1.000 17.64000 34 ASN B CA 1
ATOM 4607 C C . ASN B 1 14 ? 1.30300 27.47000 21.01600 1.000 17.84000 34 ASN B C 1
ATOM 4608 O O . ASN B 1 14 ? 2.35700 27.20800 21.60100 1.000 16.40000 34 ASN B O 1
ATOM 4619 N N . TYR B 1 15 ? 0.59400 26.54500 20.37100 1.000 14.85000 35 TYR B N 1
ATOM 4620 C CA . TYR B 1 15 ? 1.04200 25.15500 20.29600 1.000 11.98000 35 TYR B CA 1
ATOM 4621 C C . TYR B 1 15 ? 2.45400 25.08300 19.74400 1.000 14.69000 35 TYR B C 1
ATOM 4622 O O . TYR B 1 15 ? 2.77600 25.71000 18.72900 1.000 17.65000 35 TYR B O 1
ATOM 4640 N N . ALA B 1 16 ? 3.30000 24.30900 20.43300 1.000 12.06000 36 ALA B N 1
ATOM 4641 C CA . ALA B 1 16 ? 4.70100 24.11200 20.09600 1.000 12.15000 36 ALA B CA 1
ATOM 4642 C C . ALA B 1 16 ? 4.99900 22.62400 20.17800 1.000 14.99000 36 ALA B C 1
ATOM 4643 O O . ALA B 1 16 ? 4.48800 21.92600 21.05700 1.000 16.30000 36 ALA B O 1
ATOM 4650 N N . LEU B 1 17 ? 5.84700 22.14900 19.28100 1.000 12.91000 37 LEU B N 1
ATOM 4651 C CA . LEU B 1 17 ? 6.12500 20.72400 19.23100 1.000 12.07000 37 LEU B CA 1
ATOM 4652 C C . LEU B 1 17 ? 6.88100 20.31900 20.47600 1.000 14.42000 37 LEU B C 1
ATOM 4653 O O . LEU B 1 17 ? 7.90900 20.92200 20.80900 1.000 16.95000 37 LEU B O 1
ATOM 4669 N N . LYS B 1 18 ? 6.40900 19.27000 21.13400 1.000 13.57000 38 LYS B N 1
ATOM 4670 C CA . LYS B 1 18 ? 7.12100 18.75700 22.30100 1.000 13.82000 38 LYS B CA 1
ATOM 4671 C C . LYS B 1 18 ? 7.72900 17.38200 22.10200 1.000 15.72000 38 LYS B C 1
ATOM 4672 O O . LYS B 1 18 ? 8.79000 17.11300 22.65700 1.000 16.65000 38 LYS B O 1
ATOM 4691 N N . PHE B 1 19 ? 7.08300 16.48900 21.36200 1.000 13.50000 39 PHE B N 1
ATOM 4692 C CA . PHE B 1 19 ? 7.60700 15.14500 21.15400 1.000 13.66000 39 PHE B CA 1
ATOM 4693 C C . PHE B 1 19 ? 7.16400 14.65300 19.79300 1.000 14.97000 39 PHE B C 1
ATOM 4694 O O . PHE B 1 19 ? 6.08400 15.01000 19.32700 1.000 12.32000 39 PHE B O 1
ATOM 4711 N N . THR B 1 20 ? 8.01600 13.83500 19.15700 1.000 15.62000 40 THR B N 1
ATOM 4712 C CA . THR B 1 20 ? 7.70100 13.07500 17.94800 1.000 11.96000 40 THR B CA 1
ATOM 4713 C C . THR B 1 20 ? 7.81200 11.59600 18.29100 1.000 17.66000 40 THR B C 1
ATOM 4714 O O . THR B 1 20 ? 8.83300 11.15600 18.83500 1.000 19.86000 40 THR B O 1
ATOM 4725 N N . LEU B 1 21 ? 6.74500 10.84800 18.00900 1.000 12.61000 41 LEU B N 1
ATOM 4726 C CA . LEU B 1 21 ? 6.62000 9.43600 18.36300 1.000 9.86000 41 LEU B CA 1
ATOM 4727 C C . LEU B 1 21 ? 6.77000 8.59800 17.09900 1.000 15.75000 41 LEU B C 1
ATOM 4728 O O . LEU B 1 21 ? 5.86200 8.57400 16.25300 1.000 15.25000 41 LEU B O 1
ATOM 4744 N N . ALA B 1 22 ? 7.88300 7.87300 17.00900 1.000 18.55000 42 ALA B N 1
ATOM 4745 C CA . ALA B 1 22 ? 8.18800 6.99400 15.89900 1.000 17.70000 42 ALA B CA 1
ATOM 4746 C C . ALA B 1 22 ? 8.00500 5.54300 16.30900 1.000 15.16000 42 ALA B C 1
ATOM 4747 O O . ALA B 1 22 ? 8.28300 5.15700 17.45000 1.000 15.66000 42 ALA B O 1
ATOM 4754 N N . GLY B 1 23 ? 7.53000 4.74600 15.37100 1.000 14.85000 43 GLY B N 1
ATOM 4755 C CA . GLY B 1 23 ? 7.50700 3.31700 15.58300 1.000 14.39000 43 GLY B CA 1
ATOM 4756 C C . GLY B 1 23 ? 6.60500 2.57200 14.63300 1.000 12.13000 43 GLY B C 1
ATOM 4757 O O . GLY B 1 23 ? 6.89300 1.43100 14.28000 1.000 11.67000 43 GLY B O 1
ATOM 4761 N N . HIS B 1 24 ? 5.55700 3.20800 14.14700 1.000 13.68000 44 HIS B N 1
ATOM 4762 C CA . HIS B 1 24 ? 4.78000 2.57700 13.09100 1.000 12.71000 44 HIS B CA 1
ATOM 4763 C C . HIS B 1 24 ? 5.66300 2.45200 11.83900 1.000 14.10000 44 HIS B C 1
ATOM 4764 O O . HIS B 1 24 ? 6.57100 3.24900 11.61300 1.000 14.10000 44 HIS B O 1
ATOM 4778 N N . THR B 1 25 ? 5.43900 1.39700 11.06300 1.000 12.52000 45 THR B N 1
ATOM 4779 C CA . THR B 1 25 ? 6.21500 1.14700 9.84400 1.000 14.35000 45 THR B CA 1
ATOM 4780 C C . THR B 1 25 ? 5.41500 1.40400 8.56600 1.000 11.09000 45 THR B C 1
ATOM 4781 O O . THR B 1 25 ? 5.94400 1.23100 7.45400 1.000 16.45000 45 THR B O 1
ATOM 4792 N N . LYS B 1 26 ? 4.14800 1.78300 8.68800 1.000 11.27000 46 LYS B N 1
ATOM 4793 C CA . LYS B 1 26 ? 3.34000 2.26100 7.58200 1.000 9.28000 46 LYS B CA 1
ATOM 4794 C C . LYS B 1 26 ? 2.55000 3.46100 8.10200 1.000 9.05000 46 LYS B C 1
ATOM 4795 O O . LYS B 1 26 ? 2.62900 3.79800 9.29600 1.000 10.30000 46 LYS B O 1
ATOM 4814 N N . ALA B 1 27 ? 1.76500 4.07300 7.20800 1.000 13.21000 47 ALA B N 1
ATOM 4815 C CA . ALA B 1 27 ? 0.94600 5.22600 7.55300 1.000 8.83000 47 ALA B CA 1
ATOM 4816 C C . ALA B 1 27 ? 0.24700 5.05400 8.89300 1.000 9.72000 47 ALA B C 1
ATOM 4817 O O . ALA B 1 27 ? -0.29300 3.98700 9.19700 1.000 10.70000 47 ALA B O 1
ATOM 4824 N N . VAL B 1 28 ? 0.21700 6.10700 9.65600 1.000 12.65000 48 VAL B N 1
ATOM 4825 C CA . VAL B 1 28 ? -0.64900 6.15800 10.82400 1.000 14.77000 48 VAL B CA 1
ATOM 4826 C C . VAL B 1 28 ? -2.01500 6.58200 10.32300 1.000 12.30000 48 VAL B C 1
ATOM 4827 O O . VAL B 1 28 ? -2.12700 7.38900 9.37000 1.000 14.09000 48 VAL B O 1
ATOM 4840 N N . SER B 1 29 ? -3.04500 5.94000 10.85600 1.000 8.04000 49 SER B N 1
ATOM 4841 C CA . SER B 1 29 ? -4.42000 6.23400 10.46500 1.000 10.18000 49 SER B CA 1
ATOM 4842 C C . SER B 1 29 ? -5.22700 7.05200 11.46700 1.000 9.18000 49 SER B C 1
ATOM 4843 O O . SER B 1 29 ? -6.08700 7.83000 11.06200 1.000 11.32000 49 SER B O 1
ATOM 4851 N N . SER B 1 30 ? -4.98800 6.88900 12.75900 1.000 8.72000 50 SER B N 1
ATOM 4852 C CA . SER B 1 30 ? -5.85500 7.50600 13.73400 1.000 8.22000 50 SER B CA 1
ATOM 4853 C C . SER B 1 30 ? -5.08700 7.54100 15.03300 1.000 11.30000 50 SER B C 1
ATOM 4854 O O . SER B 1 30 ? -4.46700 6.53600 15.41200 1.000 12.28000 50 SER B O 1
ATOM 4862 N N . VAL B 1 31 ? -5.16400 8.67600 15.72000 1.000 8.88000 51 VAL B N 1
ATOM 4863 C CA . VAL B 1 31 ? -4.71600 8.79500 17.09700 1.000 9.66000 51 VAL B CA 1
ATOM 4864 C C . VAL B 1 31 ? -5.86600 9.27000 17.97900 1.000 11.02000 51 VAL B C 1
ATOM 4865 O O . VAL B 1 31 ? -6.66900 10.12100 17.58700 1.000 10.88000 51 VAL B O 1
ATOM 4878 N N . LYS B 1 32 ? -5.88300 8.78300 19.22400 1.000 8.44000 52 LYS B N 1
ATOM 4879 C CA . LYS B 1 32 ? -6.92600 9.14000 20.18700 1.000 10.78000 52 LYS B CA 1
ATOM 4880 C C . LYS B 1 32 ? -6.35200 9.16400 21.60800 1.000 9.36000 52 LYS B C 1
ATOM 4881 O O . LYS B 1 32 ? -5.66500 8.22800 22.03000 1.000 10.45000 52 LYS B O 1
ATOM 4900 N N . PHE B 1 33 ? -6.73300 10.17000 22.38600 1.000 9.44000 53 PHE B N 1
ATOM 4901 C CA . PHE B 1 33 ? -6.32200 10.19800 23.79000 1.000 10.35000 53 PHE B CA 1
ATOM 4902 C C . PHE B 1 33 ? -7.32500 9.43500 24.64800 1.000 8.64000 53 PHE B C 1
ATOM 4903 O O . PHE B 1 33 ? -8.53300 9.51600 24.42900 1.000 10.76000 53 PHE B O 1
ATOM 4920 N N . SER B 1 34 ? -6.81400 8.68500 25.62900 1.000 10.04000 54 SER B N 1
ATOM 4921 C CA . SER B 1 34 ? -7.70600 8.03200 26.56600 1.000 12.49000 54 SER B CA 1
ATOM 4922 C C . SER B 1 34 ? -8.50500 9.05400 27.37700 1.000 9.23000 54 SER B C 1
ATOM 4923 O O . SER B 1 34 ? -8.03600 10.16400 27.62900 1.000 12.45000 54 SER B O 1
ATOM 4931 N N . PRO B 1 35 ? -9.74900 8.72500 27.73700 1.000 10.04000 55 PRO B N 1
ATOM 4932 C CA . PRO B 1 35 ? -10.55700 9.68900 28.49700 1.000 11.14000 55 PRO B CA 1
ATOM 4933 C C . PRO B 1 35 ? -9.92100 10.13900 29.79700 1.000 13.03000 55 PRO B C 1
ATOM 4934 O O . PRO B 1 35 ? -10.14000 11.29600 30.20800 1.000 13.87000 55 PRO B O 1
ATOM 4945 N N . ASN B 1 36 ? -9.15300 9.27700 30.44600 1.000 12.94000 56 ASN B N 1
ATOM 4946 C CA . ASN B 1 36 ? -8.49400 9.63300 31.70100 1.000 12.72000 56 ASN B CA 1
ATOM 4947 C C . ASN B 1 36 ? -7.22100 10.43700 31.48900 1.000 13.33000 56 ASN B C 1
ATOM 4948 O O . ASN B 1 36 ? -6.52900 10.75500 32.47300 1.000 13.56000 56 ASN B O 1
ATOM 4959 N N . GLY B 1 37 ? -6.89700 10.78200 30.23800 1.000 13.60000 57 GLY B N 1
ATOM 4960 C CA . GLY B 1 37 ? -5.80300 11.68000 29.95100 1.000 12.31000 57 GLY B CA 1
ATOM 4961 C C . GLY B 1 37 ? -4.43400 11.03900 29.87700 1.000 11.75000 57 GLY B C 1
ATOM 4962 O O . GLY B 1 37 ? -3.47800 11.69300 29.45500 1.000 13.81000 57 GLY B O 1
ATOM 4966 N N . GLU B 1 38 ? -4.28700 9.78700 30.29400 1.000 11.82000 58 GLU B N 1
ATOM 4967 C CA . GLU B 1 38 ? -2.95100 9.25900 30.55500 1.000 13.78000 58 GLU B CA 1
ATOM 4968 C C . GLU B 1 38 ? -2.25500 8.75200 29.30300 1.000 13.06000 58 GLU B C 1
ATOM 4969 O O . GLU B 1 38 ? -1.01400 8.78500 29.22600 1.000 11.36000 58 GLU B O 1
ATOM 4981 N N . TRP B 1 39 ? -3.02700 8.35300 28.29300 1.000 11.64000 59 TRP B N 1
ATOM 4982 C CA . TRP B 1 39 ? -2.47800 7.63600 27.15700 1.000 11.33000 59 TRP B CA 1
ATOM 4983 C C . TRP B 1 39 ? -2.91300 8.22000 25.82100 1.000 10.35000 59 TRP B C 1
ATOM 4984 O O . TRP B 1 39 ? -3.97100 8.82300 25.70000 1.000 10.99000 59 TRP B O 1
ATOM 5005 N N . LEU B 1 40 ? -2.09700 7.95100 24.80700 1.000 8.77000 60 LEU B N 1
ATOM 5006 C CA . LEU B 1 40 ? -2.45000 8.14400 23.41100 1.000 10.40000 60 LEU B CA 1
ATOM 5007 C C . LEU B 1 40 ? -2.40800 6.76100 22.78100 1.000 9.68000 60 LEU B C 1
ATOM 5008 O O . LEU B 1 40 ? -1.44500 6.01700 22.97500 1.000 12.68000 60 LEU B O 1
ATOM 5024 N N . ALA B 1 41 ? -3.47600 6.40200 22.06400 1.000 10.80000 61 ALA B N 1
ATOM 5025 C CA . ALA B 1 41 ? -3.48500 5.19600 21.26000 1.000 8.89000 61 ALA B CA 1
ATOM 5026 C C . ALA B 1 41 ? -3.32800 5.60500 19.80500 1.000 10.81000 61 ALA B C 1
ATOM 5027 O O . ALA B 1 41 ? -3.89700 6.61000 19.37800 1.000 15.06000 61 ALA B O 1
ATOM 5034 N N . SER B 1 42 ? -2.56400 4.83400 19.04300 1.000 9.40000 62 SER B N 1
ATOM 5035 C CA . SER B 1 42 ? -2.45900 5.05200 17.60400 1.000 9.23000 62 SER B CA 1
ATOM 5036 C C . SER B 1 42 ? -2.72900 3.73900 16.87000 1.000 9.00000 62 SER B C 1
ATOM 5037 O O . SER B 1 42 ? -2.43200 2.65300 17.36600 1.000 11.16000 62 SER B O 1
ATOM 5045 N N . SER B 1 43 ? -3.34800 3.84800 15.69700 1.000 8.65000 63 SER B N 1
ATOM 5046 C CA . SER B 1 43 ? -3.57300 2.73100 14.79200 1.000 10.69000 63 SER B CA 1
ATOM 5047 C C . SER B 1 43 ? -2.87600 2.98800 13.46700 1.000 7.90000 63 SER B C 1
ATOM 5048 O O . SER B 1 43 ? -2.60600 4.12200 13.11700 1.000 9.06000 63 SER B O 1
ATOM 5056 N N . SER B 1 44 ? -2.60600 1.93000 12.71200 1.000 9.51000 64 SER B N 1
ATOM 5057 C CA . SER B 1 44 ? -1.82800 2.12500 11.49700 1.000 12.20000 64 SER B CA 1
ATOM 5058 C C . SER B 1 44 ? -2.11200 1.04800 10.45900 1.000 12.09000 64 SER B C 1
ATOM 5059 O O . SER B 1 44 ? -2.53200 -0.07600 10.77400 1.000 10.43000 64 SER B O 1
ATOM 5067 N N . ALA B 1 45 ? -1.82000 1.40100 9.20300 1.000 8.38000 65 ALA B N 1
ATOM 5068 C CA . ALA B 1 45 ? -1.84400 0.41400 8.13600 1.000 10.84000 65 ALA B CA 1
ATOM 5069 C C . ALA B 1 45 ? -0.86900 -0.75300 8.35100 1.000 10.64000 65 ALA B C 1
ATOM 5070 O O . ALA B 1 45 ? -0.99500 -1.77500 7.64300 1.000 12.21000 65 ALA B O 1
ATOM 5077 N N . ASP B 1 46 ? 0.11200 -0.64600 9.28600 1.000 8.43000 66 ASP B N 1
ATOM 5078 C CA . ASP B 1 46 ? 1.02400 -1.74200 9.61700 1.000 11.66000 66 ASP B CA 1
ATOM 5079 C C . ASP B 1 46 ? 0.38300 -2.78900 10.49800 1.000 12.30000 66 ASP B C 1
ATOM 5080 O O . ASP B 1 46 ? 1.09300 -3.69800 10.95900 1.000 12.20000 66 ASP B O 1
ATOM 5089 N N . LYS B 1 47 ? -0.93700 -2.70300 10.70500 1.000 9.07000 67 LYS B N 1
ATOM 5090 C CA . LYS B 1 47 ? -1.72700 -3.71200 11.38700 1.000 9.60000 67 LYS B CA 1
ATOM 5091 C C . LYS B 1 47 ? -1.63500 -3.62000 12.90800 1.000 11.89000 67 LYS B C 1
ATOM 5092 O O . LYS B 1 47 ? -2.17800 -4.49200 13.62600 1.000 10.20000 67 LYS B O 1
ATOM 5111 N N . LEU B 1 48 ? -0.99700 -2.59100 13.42600 1.000 11.59000 68 LEU B N 1
ATOM 5112 C CA . LEU B 1 48 ? -0.72400 -2.49300 14.85200 1.000 11.30000 68 LEU B CA 1
ATOM 5113 C C . LEU B 1 48 ? -1.47100 -1.34700 15.50300 1.000 9.32000 68 LEU B C 1
ATOM 5114 O O . LEU B 1 48 ? -1.70200 -0.29600 14.89000 1.000 8.62000 68 LEU B O 1
ATOM 5130 N N . ILE B 1 49 ? -1.70600 -1.52100 16.79900 1.000 10.88000 69 ILE B N 1
ATOM 5131 C CA . ILE B 1 49 ? -2.08900 -0.45700 17.72300 1.000 8.63000 69 ILE B CA 1
ATOM 5132 C C . ILE B 1 49 ? -0.89200 -0.20100 18.62400 1.000 9.59000 69 ILE B C 1
ATOM 5133 O O . ILE B 1 49 ? -0.25600 -1.15800 19.09600 1.000 12.65000 69 ILE B O 1
ATOM 5149 N N . LYS B 1 50 ? -0.54100 1.06100 18.83400 1.000 8.52000 70 LYS B N 1
ATOM 5150 C CA . LYS B 1 50 ? 0.48700 1.38800 19.82000 1.000 8.81000 70 LYS B CA 1
ATOM 5151 C C . LYS B 1 50 ? -0.06700 2.33300 20.87500 1.000 11.03000 70 LYS B C 1
ATOM 5152 O O . LYS B 1 50 ? -0.92500 3.19800 20.60300 1.000 11.08000 70 LYS B O 1
ATOM 5171 N N . ILE B 1 51 ? 0.41700 2.13600 22.10300 1.000 11.88000 71 ILE B N 1
ATOM 5172 C CA . ILE B 1 51 ? 0.03000 2.93800 23.25500 1.000 12.84000 71 ILE B CA 1
ATOM 5173 C C . ILE B 1 51 ? 1.24400 3.75000 23.69300 1.000 12.11000 71 ILE B C 1
ATOM 5174 O O . ILE B 1 51 ? 2.34800 3.21000 23.81000 1.000 13.82000 71 ILE B O 1
ATOM 5190 N N . TRP B 1 52 ? 1.02500 5.03200 23.94600 1.000 11.93000 72 TRP B N 1
ATOM 5191 C CA . TRP B 1 52 ? 2.06800 5.98700 24.29300 1.000 13.57000 72 TRP B CA 1
ATOM 5192 C C . TRP B 1 52 ? 1.61300 6.80000 25.49600 1.000 10.55000 72 TRP B C 1
ATOM 5193 O O . TRP B 1 52 ? 0.42100 6.96500 25.71600 1.000 10.53000 72 TRP B O 1
ATOM 5214 N N . GLY B 1 53 ? 2.56900 7.27000 26.29700 1.000 12.15000 73 GLY B N 1
ATOM 5215 C CA . GLY B 1 53 ? 2.22900 8.22000 27.34600 1.000 17.05000 73 GLY B CA 1
ATOM 5216 C C . GLY B 1 53 ? 1.80300 9.56800 26.77600 1.000 16.69000 73 GLY B C 1
ATOM 5217 O O . GLY B 1 53 ? 2.50800 10.16000 25.95100 1.000 14.18000 73 GLY B O 1
ATOM 5221 N N . ALA B 1 54 ? 0.69600 10.11100 27.30300 1.000 11.86000 74 ALA B N 1
ATOM 5222 C CA . ALA B 1 54 ? 0.13200 11.33200 26.73000 1.000 13.72000 74 ALA B CA 1
ATOM 5223 C C . ALA B 1 54 ? 0.98000 12.56600 26.99200 1.000 17.09000 74 ALA B C 1
ATOM 5224 O O . ALA B 1 54 ? 0.90600 13.53600 26.21700 1.000 17.80000 74 ALA B O 1
ATOM 5231 N N . TYR B 1 55 ? 1.71700 12.59900 28.10500 1.000 18.96000 75 TYR B N 1
ATOM 5232 C CA . TYR B 1 55 ? 2.41000 13.81300 28.51900 1.000 18.78000 75 TYR B CA 1
ATOM 5233 C C . TYR B 1 55 ? 3.88700 13.80000 28.17700 1.000 16.02000 75 TYR B C 1
ATOM 5234 O O . TYR B 1 55 ? 4.47800 14.87100 28.03500 1.000 23.31000 75 TYR B O 1
ATOM 5252 N N . ASP B 1 56 ? 4.47000 12.62200 27.98700 1.000 17.96000 76 ASP B N 1
ATOM 5253 C CA . ASP B 1 56 ? 5.88400 12.49000 27.70900 1.000 18.38000 76 ASP B CA 1
ATOM 5254 C C . ASP B 1 56 ? 6.19000 11.70300 26.44800 1.000 18.53000 76 ASP B C 1
ATOM 5255 O O . ASP B 1 56 ? 7.36200 11.52100 26.13500 1.000 19.69000 76 ASP B O 1
ATOM 5264 N N . GLY B 1 57 ? 5.17900 11.29600 25.68100 1.000 14.56000 77 GLY B N 1
ATOM 5265 C CA . GLY B 1 57 ? 5.41900 10.53000 24.48200 1.000 13.85000 77 GLY B CA 1
ATOM 5266 C C . GLY B 1 57 ? 5.95500 9.12700 24.68800 1.000 18.74000 77 GLY B C 1
ATOM 5267 O O . GLY B 1 57 ? 6.28500 8.46300 23.70300 1.000 19.98000 77 GLY B O 1
ATOM 5271 N N . LYS B 1 58 ? 6.06400 8.65200 25.93200 1.000 14.96000 78 LYS B N 1
ATOM 5272 C CA . LYS B 1 58 ? 6.77100 7.40000 26.20700 1.000 19.41000 78 LYS B CA 1
ATOM 5273 C C . LYS B 1 58 ? 6.03300 6.20100 25.60800 1.000 19.81000 78 LYS B C 1
ATOM 5274 O O . LYS B 1 58 ? 4.87500 5.94600 25.95800 1.000 17.89000 78 LYS B O 1
ATOM 5284 N N . PHE B 1 59 ? 6.72200 5.43300 24.75300 1.000 17.76000 79 PHE B N 1
ATOM 5285 C CA . PHE B 1 59 ? 6.14200 4.20700 24.21600 1.000 16.74000 79 PHE B CA 1
ATOM 5286 C C . PHE B 1 59 ? 5.83900 3.23900 25.34900 1.000 16.33000 79 PHE B C 1
ATOM 5287 O O . PHE B 1 59 ? 6.68500 3.01800 26.21500 1.000 18.27000 79 PHE B O 1
ATOM 5304 N N . GLU B 1 60 ? 4.62100 2.68700 25.36800 1.000 15.80000 80 GLU B N 1
ATOM 5305 C CA . GLU B 1 60 ? 4.21000 1.70500 26.36800 1.000 16.34000 80 GLU B CA 1
ATOM 5306 C C . GLU B 1 60 ? 4.08700 0.29400 25.80500 1.000 14.09000 80 GLU B C 1
ATOM 5307 O O . GLU B 1 60 ? 4.64400 -0.66600 26.37700 1.000 15.09000 80 GLU B O 1
ATOM 5319 N N . LYS B 1 61 ? 3.33400 0.10000 24.72300 1.000 13.57000 81 LYS B N 1
ATOM 5320 C CA . LYS B 1 61 ? 3.20700 -1.26200 24.22300 1.000 14.52000 81 LYS B CA 1
ATOM 5321 C C . LYS B 1 61 ? 2.60600 -1.25100 22.82900 1.000 12.08000 81 LYS B C 1
ATOM 5322 O O . LYS B 1 61 ? 2.03000 -0.25500 22.38000 1.000 12.32000 81 LYS B O 1
ATOM 5341 N N . THR B 1 62 ? 2.77700 -2.38100 22.15500 1.000 11.46000 82 THR B N 1
ATOM 5342 C CA . THR B 1 62 ? 2.17100 -2.67300 20.86900 1.000 11.84000 82 THR B CA 1
ATOM 5343 C C . THR B 1 62 ? 1.08400 -3.70700 21.10800 1.000 12.70000 82 THR B C 1
ATOM 5344 O O . THR B 1 62 ? 1.30000 -4.69400 21.82300 1.000 14.07000 82 THR B O 1
ATOM 5355 N N . ILE B 1 63 ? -0.05500 -3.52100 20.46100 1.000 13.18000 83 ILE B N 1
ATOM 5356 C CA . ILE B 1 63 ? -1.17100 -4.45700 20.50700 1.000 14.08000 83 ILE B CA 1
ATOM 5357 C C . ILE B 1 63 ? -1.36100 -4.98700 19.08600 1.000 14.68000 83 ILE B C 1
ATOM 5358 O O . ILE B 1 63 ? -1.51400 -4.20400 18.15000 1.000 14.70000 83 ILE B O 1
ATOM 5374 N N . SER B 1 64 ? -1.27700 -6.31400 18.91100 1.000 11.72000 84 SER B N 1
ATOM 5375 C CA . SER B 1 64 ? -1.30300 -6.92800 17.59300 1.000 12.57000 84 SER B CA 1
ATOM 5376 C C . SER B 1 64 ? -2.37300 -8.01700 17.53600 1.000 13.72000 84 SER B C 1
ATOM 5377 O O . SER B 1 64 ? -2.78000 -8.57400 18.56100 1.000 11.86000 84 SER B O 1
ATOM 5385 N N . GLY B 1 65 ? -2.84000 -8.29700 16.31500 1.000 12.59000 85 GLY B N 1
ATOM 5386 C CA . GLY B 1 65 ? -3.76300 -9.38600 16.05300 1.000 12.91000 85 GLY B CA 1
ATOM 5387 C C . GLY B 1 65 ? -4.52600 -9.23900 14.74700 1.000 11.89000 85 GLY B C 1
ATOM 5388 O O . GLY B 1 65 ? -4.90300 -10.23100 14.11400 1.000 15.10000 85 GLY B O 1
ATOM 5392 N N . HIS B 1 66 ? -4.80500 -8.01700 14.33000 1.000 11.12000 86 HIS B N 1
ATOM 5393 C CA . HIS B 1 66 ? -5.47000 -7.88200 13.04500 1.000 9.51000 86 HIS B CA 1
ATOM 5394 C C . HIS B 1 66 ? -4.59000 -8.43200 11.93400 1.000 10.48000 86 HIS B C 1
ATOM 5395 O O . HIS B 1 66 ? -3.36200 -8.34600 11.98000 1.000 11.47000 86 HIS B O 1
ATOM 5409 N N . LYS B 1 67 ? -5.24000 -8.93400 10.88300 1.000 13.03000 87 LYS B N 1
ATOM 5410 C CA . LYS B 1 67 ? -4.53600 -9.55400 9.77100 1.000 11.60000 87 LYS B CA 1
ATOM 5411 C C . LYS B 1 67 ? -4.21600 -8.57000 8.65400 1.000 11.51000 87 LYS B C 1
ATOM 5412 O O . LYS B 1 67 ? -3.38400 -8.87000 7.79200 1.000 14.34000 87 LYS B O 1
ATOM 5419 N N . LEU B 1 68 ? -4.84100 -7.40400 8.65000 1.000 11.90000 88 LEU B N 1
ATOM 5420 C CA . LEU B 1 68 ? -4.59300 -6.37800 7.65600 1.000 11.12000 88 LEU B CA 1
ATOM 5421 C C . LEU B 1 68 ? -4.62300 -5.05900 8.39900 1.000 10.22000 88 LEU B C 1
ATOM 5422 O O . LEU B 1 68 ? -4.88300 -5.02000 9.60300 1.000 11.59000 88 LEU B O 1
ATOM 5438 N N . GLY B 1 69 ? -4.41600 -3.97100 7.67200 1.000 10.04000 89 GLY B N 1
ATOM 5439 C CA . GLY B 1 69 ? -4.22200 -2.67400 8.30000 1.000 8.78000 89 GLY B CA 1
ATOM 5440 C C . GLY B 1 69 ? -5.45100 -2.18800 9.03700 1.000 8.83000 89 GLY B C 1
ATOM 5441 O O . GLY B 1 69 ? -6.57200 -2.67200 8.84400 1.000 7.56000 89 GLY B O 1
ATOM 5445 N N . ILE B 1 70 ? -5.21900 -1.18900 9.89900 1.000 10.26000 90 ILE B N 1
ATOM 5446 C CA . ILE B 1 70 ? -6.23200 -0.58600 10.75600 1.000 7.93000 90 ILE B CA 1
ATOM 5447 C C . ILE B 1 70 ? -6.44600 0.86600 10.33500 1.000 10.18000 90 ILE B C 1
ATOM 5448 O O . ILE B 1 70 ? -5.47500 1.62700 10.18300 1.000 9.94000 90 ILE B O 1
ATOM 5464 N N . SER B 1 71 ? -7.71700 1.26200 10.20300 1.000 7.08000 91 SER B N 1
ATOM 5465 C CA . SER B 1 71 ? -8.07000 2.64300 9.87300 1.000 6.77000 91 SER B CA 1
ATOM 5466 C C . SER B 1 71 ? -8.56600 3.46900 11.05100 1.000 7.46000 91 SER B C 1
ATOM 5467 O O . SER B 1 71 ? -8.71200 4.68300 10.89800 1.000 9.06000 91 SER B O 1
ATOM 5475 N N . ASP B 1 72 ? -8.87000 2.87200 12.19000 1.000 6.58000 92 ASP B N 1
ATOM 5476 C CA . ASP B 1 72 ? -9.46400 3.65000 13.28900 1.000 9.06000 92 ASP B CA 1
ATOM 5477 C C . ASP B 1 72 ? -9.33700 2.84200 14.55700 1.000 7.73000 92 ASP B C 1
ATOM 5478 O O . ASP B 1 72 ? -9.21200 1.60900 14.52500 1.000 8.58000 92 ASP B O 1
ATOM 5487 N N . VAL B 1 73 ? -9.31300 3.56300 15.67100 1.000 10.06000 93 VAL B N 1
ATOM 5488 C CA . VAL B 1 73 ? -9.22500 3.00900 17.01700 1.000 11.39000 93 VAL B CA 1
ATOM 5489 C C . VAL B 1 73 ? -9.94000 3.99000 17.92100 1.000 11.06000 93 VAL B C 1
ATOM 5490 O O . VAL B 1 73 ? -9.99300 5.19600 17.64000 1.000 12.37000 93 VAL B O 1
ATOM 5503 N N . ALA B 1 74 ? -10.54000 3.46800 18.98900 1.000 10.46000 94 ALA B N 1
ATOM 5504 C CA . ALA B 1 74 ? -11.33400 4.28300 19.90500 1.000 8.04000 94 ALA B CA 1
ATOM 5505 C C . ALA B 1 74 ? -11.27800 3.66300 21.30100 1.000 10.26000 94 ALA B C 1
ATOM 5506 O O . ALA B 1 74 ? -11.20500 2.44700 21.44800 1.000 8.61000 94 ALA B O 1
ATOM 5513 N N . TRP B 1 75 ? -11.45500 4.50100 22.31000 1.000 11.17000 95 TRP B N 1
ATOM 5514 C CA . TRP B 1 75 ? -11.38400 4.11400 23.71300 1.000 8.34000 95 TRP B CA 1
ATOM 5515 C C . TRP B 1 75 ? -12.78600 3.96800 24.31200 1.000 10.39000 95 TRP B C 1
ATOM 5516 O O . TRP B 1 75 ? -13.71200 4.73800 23.99500 1.000 11.63000 95 TRP B O 1
ATOM 5537 N N . SER B 1 76 ? -12.89500 3.05300 25.28800 1.000 9.51000 96 SER B N 1
ATOM 5538 C CA . SER B 1 76 ? -14.06800 3.03400 26.14700 1.000 10.47000 96 SER B CA 1
ATOM 5539 C C . SER B 1 76 ? -13.99800 4.17900 27.16700 1.000 10.25000 96 SER B C 1
ATOM 5540 O O . SER B 1 76 ? -12.93600 4.75200 27.41600 1.000 10.27000 96 SER B O 1
ATOM 5548 N N . SER B 1 77 ? -15.15900 4.51000 27.74500 1.000 12.29000 97 SER B N 1
ATOM 5549 C CA . SER B 1 77 ? -15.23900 5.69500 28.60000 1.000 11.80000 97 SER B CA 1
ATOM 5550 C C . SER B 1 77 ? -14.40300 5.55000 29.86200 1.000 13.88000 97 SER B C 1
ATOM 5551 O O . SER B 1 77 ? -13.94400 6.56000 30.40000 1.000 15.10000 97 SER B O 1
ATOM 5559 N N . ASP B 1 78 ? -14.18900 4.32900 30.33000 1.000 11.77000 98 ASP B N 1
ATOM 5560 C CA . ASP B 1 78 ? -13.36600 4.10400 31.52000 1.000 10.97000 98 ASP B CA 1
ATOM 5561 C C . ASP B 1 78 ? -11.87700 3.95200 31.19400 1.000 12.43000 98 ASP B C 1
ATOM 5562 O O . ASP B 1 78 ? -11.06900 3.72900 32.10300 1.000 13.02000 98 ASP B O 1
ATOM 5571 N N . SER B 1 79 ? -11.48900 4.08300 29.93100 1.000 12.57000 99 SER B N 1
ATOM 5572 C CA . SER B 1 79 ? -10.11500 4.00300 29.44700 1.000 12.30000 99 SER B CA 1
ATOM 5573 C C . SER B 1 79 ? -9.52600 2.60300 29.54700 1.000 11.67000 99 SER B C 1
ATOM 5574 O O . SER B 1 79 ? -8.30300 2.47100 29.46900 1.000 14.90000 99 SER B O 1
ATOM 5582 N N . ASN B 1 80 ? -10.34900 1.57100 29.73700 1.000 11.06000 100 ASN B N 1
ATOM 5583 C CA . ASN B 1 80 ? -9.85300 0.21400 29.93300 1.000 11.83000 100 ASN B CA 1
ATOM 5584 C C . ASN B 1 80 ? -9.84400 -0.60600 28.66200 1.000 12.31000 100 ASN B C 1
ATOM 5585 O O . ASN B 1 80 ? -9.10300 -1.59200 28.59700 1.000 13.93000 100 ASN B O 1
ATOM 5596 N N . LEU B 1 81 ? -10.67200 -0.24200 27.66500 1.000 10.48000 101 LEU B N 1
ATOM 5597 C CA . LEU B 1 81 ? -10.77000 -0.99400 26.42700 1.000 10.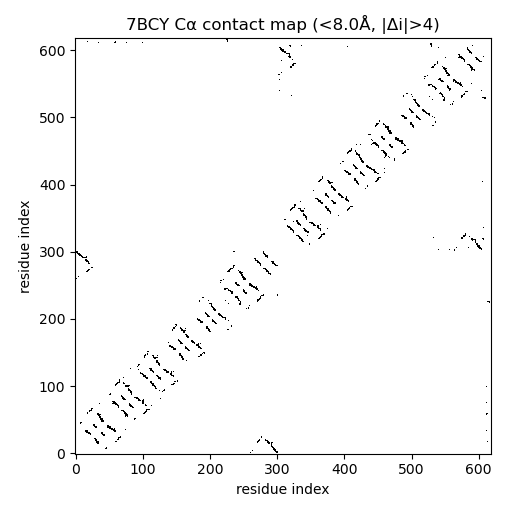06000 101 LEU B CA 1
ATOM 5598 C C . LEU B 1 81 ? -10.50500 -0.12000 25.22900 1.000 10.55000 101 LEU B C 1
ATOM 5599 O O . LEU B 1 81 ? -10.73600 1.08300 25.25600 1.000 10.43000 101 LEU B O 1
ATOM 5615 N N . LEU B 1 82 ? -10.04200 -0.76500 24.16700 1.000 10.21000 102 LEU B N 1
ATOM 5616 C CA . LEU B 1 82 ? -9.98100 -0.15300 22.85400 1.000 8.91000 102 LEU B CA 1
ATOM 5617 C C . LEU B 1 82 ? -10.83000 -0.95900 21.87900 1.000 8.89000 102 LEU B C 1
ATOM 5618 O O . LEU B 1 82 ? -11.05700 -2.14900 22.06600 1.000 11.00000 102 LEU B O 1
ATOM 5634 N N . VAL B 1 83 ? -11.29000 -0.31300 20.81700 1.000 8.59000 103 VAL B N 1
ATOM 5635 C CA . VAL B 1 83 ? -11.84500 -1.00800 19.66600 1.000 10.71000 103 VAL B CA 1
ATOM 5636 C C . VAL B 1 83 ? -11.12200 -0.49800 18.42700 1.000 10.36000 103 VAL B C 1
ATOM 5637 O O . VAL B 1 83 ? -10.84900 0.69900 18.31800 1.000 9.73000 103 VAL B O 1
ATOM 5650 N N . SER B 1 84 ? -10.82300 -1.41300 17.48800 1.000 8.57000 104 SER B N 1
ATOM 5651 C CA . SER B 1 84 ? -10.11500 -1.11800 16.27100 1.000 6.99000 104 SER B CA 1
ATOM 5652 C C . SER B 1 84 ? -10.93400 -1.59200 15.07800 1.000 8.42000 104 SER B C 1
ATOM 5653 O O . SER B 1 84 ? -11.65900 -2.59100 15.16400 1.000 13.27000 104 SER B O 1
ATOM 5661 N N . ALA B 1 85 ? -10.81500 -0.86300 13.96300 1.000 7.34000 105 ALA B N 1
ATOM 5662 C CA . ALA B 1 85 ? -11.50800 -1.15700 12.70900 1.000 8.69000 105 ALA B CA 1
ATOM 5663 C C . ALA B 1 85 ? -10.48600 -1.46600 11.62200 1.000 8.90000 105 ALA B C 1
ATOM 5664 O O . ALA B 1 85 ? -9.61600 -0.63200 11.32200 1.000 7.89000 105 ALA B O 1
ATOM 5671 N N . SER B 1 86 ? -10.61400 -2.63800 10.98300 1.000 9.10000 106 SER B N 1
ATOM 5672 C CA . SER B 1 86 ? -9.57900 -3.13400 10.08500 1.000 7.28000 106 SER B CA 1
ATOM 5673 C C . SER B 1 86 ? -10.06200 -3.50700 8.68100 1.000 7.41000 106 SER B C 1
ATOM 5674 O O . SER B 1 86 ? -11.22700 -3.83100 8.44100 1.000 8.50000 106 SER B O 1
ATOM 5682 N N . ASP B 1 87 ? -9.09900 -3.47000 7.75800 1.000 8.90000 107 ASP B N 1
ATOM 5683 C CA . ASP B 1 87 ? -9.32000 -3.97400 6.41600 1.000 7.79000 107 ASP B CA 1
ATOM 5684 C C . ASP B 1 87 ? -9.59700 -5.46900 6.39500 1.000 10.19000 107 ASP B C 1
ATOM 5685 O O . ASP B 1 87 ? -10.10600 -5.95800 5.37800 1.000 11.28000 107 ASP B O 1
ATOM 5694 N N . ASP B 1 88 ? -9.31600 -6.19200 7.48200 1.000 10.20000 108 ASP B N 1
ATOM 5695 C CA . ASP B 1 88 ? -9.62800 -7.61200 7.53100 1.000 10.43000 108 ASP B CA 1
ATOM 5696 C C . ASP B 1 88 ? -11.12600 -7.84800 7.73700 1.000 8.90000 108 ASP B C 1
ATOM 5697 O O . ASP B 1 88 ? -11.54900 -8.98200 7.91600 1.000 11.32000 108 ASP B O 1
ATOM 5706 N N . LYS B 1 89 ? -11.93400 -6.79700 7.64700 1.000 10.82000 109 LYS B N 1
ATOM 5707 C CA . LYS B 1 89 ? -13.40100 -6.85100 7.74700 1.000 10.36000 109 LYS B CA 1
ATOM 5708 C C . LYS B 1 89 ? -13.91100 -7.04900 9.17600 1.000 7.96000 109 LYS B C 1
ATOM 5709 O O . LYS B 1 89 ? -15.13200 -7.17700 9.38700 1.000 10.89000 109 LYS B O 1
ATOM 5728 N N . THR B 1 90 ? -13.03300 -7.00700 10.16500 1.000 9.39000 110 THR B N 1
ATOM 5729 C CA . THR B 1 90 ? -13.44500 -7.15900 11.54200 1.000 9.32000 110 THR B CA 1
ATOM 5730 C C . THR B 1 90 ? -13.15000 -5.89900 12.34000 1.000 11.11000 110 THR B C 1
ATOM 5731 O O . THR B 1 90 ? -12.36600 -5.02600 11.93700 1.000 10.22000 110 THR B O 1
ATOM 5742 N N . LEU B 1 91 ? -13.78800 -5.83400 13.50100 1.000 10.69000 111 LEU B N 1
ATOM 5743 C CA . LEU B 1 91 ? -13.31300 -5.02400 14.59900 1.000 9.62000 111 LEU B CA 1
ATOM 5744 C C . LEU B 1 91 ? -12.81700 -5.93400 15.71200 1.000 8.88000 111 LEU B C 1
ATOM 5745 O O . LEU B 1 91 ? -13.25800 -7.07400 15.85100 1.000 10.30000 111 LEU B O 1
ATOM 5761 N N . LYS B 1 92 ? -11.88100 -5.44400 16.48800 1.000 8.78000 112 LYS B N 1
ATOM 5762 C CA . LYS B 1 92 ? -11.41100 -6.16800 17.65000 1.000 8.47000 112 LYS B CA 1
ATOM 5763 C C . LYS B 1 92 ? -11.54200 -5.28800 18.87900 1.000 12.87000 112 LYS B C 1
ATOM 5764 O O . LYS B 1 92 ? -11.30300 -4.08300 18.81100 1.000 10.83000 112 LYS B O 1
ATOM 5783 N N . ILE B 1 93 ? -11.97100 -5.89700 19.97400 1.000 12.11000 113 ILE B N 1
ATOM 5784 C CA . ILE B 1 93 ? -12.06700 -5.25100 21.27200 1.000 11.62000 113 ILE B CA 1
ATOM 5785 C C . ILE B 1 93 ? -10.88200 -5.71400 22.08400 1.000 13.51000 113 ILE B C 1
ATOM 5786 O O . ILE B 1 93 ? -10.62400 -6.92300 22.15200 1.000 12.04000 113 ILE B O 1
ATOM 5802 N N . TRP B 1 94 ? -10.14700 -4.77500 22.64900 1.000 12.08000 114 TRP B N 1
ATOM 5803 C CA . TRP B 1 94 ? -8.89400 -5.06500 23.32300 1.000 9.12000 114 TRP B CA 1
ATOM 5804 C C . TRP B 1 94 ? -8.92000 -4.62000 24.77500 1.000 12.62000 114 TRP B C 1
ATOM 5805 O O . TRP B 1 94 ? -9.38600 -3.52500 25.09700 1.000 9.95000 114 TRP B O 1
ATOM 5826 N N . ASP B 1 95 ? -8.37100 -5.45600 25.64600 1.000 12.58000 115 ASP B N 1
ATOM 5827 C CA . ASP B 1 95 ? -8.07000 -5.04500 27.01400 1.000 10.95000 115 ASP B CA 1
ATOM 5828 C C . ASP B 1 95 ? -6.73500 -4.30200 27.01000 1.000 11.08000 115 ASP B C 1
ATOM 5829 O O . ASP B 1 95 ? -5.71500 -4.85700 26.59900 1.000 12.92000 115 ASP B O 1
ATOM 5838 N N . VAL B 1 96 ? -6.74500 -3.01600 27.36500 1.000 14.19000 116 VAL B N 1
ATOM 5839 C CA . VAL B 1 96 ? -5.51900 -2.24000 27.21500 1.000 17.76000 116 VAL B CA 1
ATOM 5840 C C . VAL B 1 96 ? -4.43500 -2.68800 28.19400 1.000 12.75000 116 VAL B C 1
ATOM 5841 O O . VAL B 1 96 ? -3.24900 -2.64200 27.85900 1.000 16.77000 116 VAL B O 1
ATOM 5854 N N . SER B 1 97 ? -4.81500 -3.14500 29.39500 1.000 14.04000 117 SER B N 1
ATOM 5855 C CA . SER B 1 97 ? -3.81800 -3.53400 30.39100 1.000 14.71000 117 SER B CA 1
ATOM 5856 C C . SER B 1 97 ? -3.08000 -4.80700 29.97300 1.000 18.31000 117 SER B C 1
ATOM 5857 O O . SER B 1 97 ? -1.85300 -4.87500 30.09300 1.000 23.45000 117 SER B O 1
ATOM 5865 N N . SER B 1 98 ? -3.79800 -5.81100 29.45000 1.000 15.30000 118 SER B N 1
ATOM 5866 C CA . SER B 1 98 ? -3.17100 -7.06900 29.02800 1.000 19.80000 118 SER B CA 1
ATOM 5867 C C . SER B 1 98 ? -2.74500 -7.08800 27.56400 1.000 25.34000 118 SER B C 1
ATOM 5868 O O . SER B 1 98 ? -1.89100 -7.90900 27.17900 1.000 20.12000 118 SER B O 1
ATOM 5876 N N . GLY B 1 99 ? -3.32700 -6.22700 26.74100 1.000 16.44000 119 GLY B N 1
ATOM 5877 C CA . GLY B 1 99 ? -3.12400 -6.26000 25.31200 1.000 16.99000 119 GLY B CA 1
ATOM 5878 C C . GLY B 1 99 ? -3.90200 -7.33300 24.59600 1.000 20.66000 119 GLY B C 1
ATOM 5879 O O . GLY B 1 99 ? -3.77700 -7.44200 23.36900 1.000 15.69000 119 GLY B O 1
ATOM 5883 N N . LYS B 1 100 ? -4.68400 -8.13400 25.32100 1.000 17.00000 120 LYS B N 1
ATOM 5884 C CA . LYS B 1 100 ? -5.39100 -9.26200 24.74100 1.000 12.46000 120 LYS B CA 1
ATOM 5885 C C . LYS B 1 100 ? -6.63100 -8.84800 23.95400 1.000 14.74000 120 LYS B C 1
ATOM 5886 O O . LYS B 1 100 ? -7.36800 -7.91400 24.32800 1.000 13.10000 120 LYS B O 1
ATOM 5890 N N . CYS B 1 101 ? -6.84400 -9.53700 22.83900 1.000 11.76000 121 CYS B N 1
ATOM 5891 C CA . CYS B 1 101 ? -8.09400 -9.41500 22.10400 1.000 15.09000 121 CYS B CA 1
ATOM 5892 C C . CYS B 1 101 ? -9.18500 -10.14300 22.86400 1.000 14.50000 121 CYS B C 1
ATOM 5893 O O . CYS B 1 101 ? -9.08700 -11.35800 23.08400 1.000 16.24000 121 CYS B O 1
ATOM 5901 N N . LEU B 1 102 ? -10.20300 -9.39900 23.29200 1.000 11.78000 122 LEU B N 1
ATOM 5902 C CA . LEU B 1 102 ? -11.32900 -9.93300 24.04100 1.000 12.89000 122 LEU B CA 1
ATOM 5903 C C . LEU B 1 102 ? -12.42800 -10.46100 23.13100 1.000 13.71000 122 LEU B C 1
ATOM 5904 O O . LEU B 1 102 ? -13.04800 -11.48400 23.44100 1.000 16.17000 122 LEU B O 1
ATOM 5920 N N . LYS B 1 103 ? -12.70000 -9.76700 22.03100 1.000 13.44000 123 LYS B N 1
ATOM 5921 C CA . LYS B 1 103 ? -13.73700 -10.16300 21.09400 1.000 13.66000 123 LYS B CA 1
ATOM 5922 C C . LYS B 1 103 ? -13.29200 -9.75400 19.70000 1.000 14.37000 123 LYS B C 1
ATOM 5923 O O . LYS B 1 103 ? -12.61000 -8.73700 19.53900 1.000 13.84000 123 LYS B O 1
ATOM 5942 N N . THR B 1 104 ? -13.67500 -10.54400 18.69900 1.000 14.22000 124 THR B N 1
ATOM 5943 C CA . THR B 1 104 ? -13.54000 -10.17900 17.29200 1.000 9.88000 124 THR B CA 1
ATOM 5944 C C . THR B 1 104 ? -14.95000 -10.04100 16.73100 1.000 11.99000 124 THR B C 1
ATOM 5945 O O . THR B 1 104 ? -15.76300 -10.97200 16.82400 1.000 13.10000 124 THR B O 1
ATOM 5956 N N . LEU B 1 105 ? -15.25900 -8.84500 16.22600 1.000 11.07000 125 LEU B N 1
ATOM 5957 C CA . LEU B 1 105 ? -16.60100 -8.49500 15.77100 1.000 11.56000 125 LEU B CA 1
ATOM 5958 C C . LEU B 1 105 ? -16.66500 -8.77000 14.27300 1.000 11.04000 125 LEU B C 1
ATOM 5959 O O . LEU B 1 105 ? -16.07200 -8.04100 13.46900 1.000 11.61000 125 LEU B O 1
ATOM 5975 N N . LYS B 1 106 ? -17.39900 -9.81300 13.90500 1.000 13.79000 126 LYS B N 1
ATOM 5976 C CA . LYS B 1 106 ? -17.49600 -10.27200 12.53000 1.000 9.76000 126 LYS B CA 1
ATOM 5977 C C . LYS B 1 106 ? -18.89400 -10.02000 11.98600 1.000 13.51000 126 LYS B C 1
ATOM 5978 O O . LYS B 1 106 ? -19.90100 -10.18900 12.69400 1.000 13.51000 126 LYS B O 1
ATOM 5997 N N . GLY B 1 107 ? -18.93300 -9.50900 10.75800 1.000 10.99000 127 GLY B N 1
ATOM 5998 C CA . GLY B 1 107 ? -20.18700 -9.25100 10.08300 1.000 11.43000 127 GLY B CA 1
ATOM 5999 C C . GLY B 1 107 ? -20.07400 -8.37300 8.85600 1.000 11.80000 127 GLY B C 1
ATOM 6000 O O . GLY B 1 107 ? -20.75100 -8.61200 7.85300 1.000 14.08000 127 GLY B O 1
ATOM 6004 N N . HIS B 1 108 ? -19.24700 -7.33100 8.92500 1.000 12.92000 128 HIS B N 1
ATOM 6005 C CA . HIS B 1 108 ? -19.03400 -6.50300 7.74500 1.000 10.52000 128 HIS B CA 1
ATOM 6006 C C . HIS B 1 108 ? -18.45200 -7.35600 6.62000 1.000 9.58000 128 HIS B C 1
ATOM 6007 O O . HIS B 1 108 ? -17.80700 -8.38700 6.84600 1.000 11.81000 128 HIS B O 1
ATOM 6021 N N . SER B 1 109 ? -18.76900 -6.97000 5.39400 1.000 10.07000 129 SER B N 1
ATOM 6022 C CA . SER B 1 109 ? -18.37200 -7.71800 4.21300 1.000 9.46000 129 SER B CA 1
ATOM 6023 C C . SER B 1 109 ? -17.27100 -7.02300 3.43300 1.000 11.29000 129 SER B C 1
ATOM 6024 O O . SER B 1 109 ? -16.91900 -7.46700 2.33200 1.000 13.26000 129 SER B O 1
ATOM 6032 N N . ASN B 1 110 ? -16.72400 -5.94100 3.97800 1.000 11.37000 130 ASN B N 1
ATOM 6033 C CA . ASN B 1 110 ? -15.64300 -5.17600 3.38000 1.000 9.19000 130 ASN B CA 1
ATOM 6034 C C . ASN B 1 110 ? -14.94000 -4.42900 4.50700 1.000 12.98000 130 ASN B C 1
ATOM 6035 O O . ASN B 1 110 ? -15.30300 -4.54900 5.68400 1.000 12.30000 130 ASN B O 1
ATOM 6046 N N . TYR B 1 111 ? -13.94800 -3.62100 4.12500 1.000 11.28000 131 TYR B N 1
ATOM 6047 C CA . TYR B 1 111 ? -13.07900 -2.97200 5.09800 1.000 11.23000 131 TYR B CA 1
ATOM 6048 C C . TYR B 1 111 ? -13.91500 -2.26900 6.15600 1.000 10.70000 131 TYR B C 1
ATOM 6049 O O . TYR B 1 111 ? -14.91200 -1.63500 5.82700 1.000 11.79000 131 TYR B O 1
ATOM 6067 N N . VAL B 1 112 ? -13.51600 -2.36300 7.42900 1.000 7.24000 132 VAL B N 1
ATOM 6068 C CA . VAL B 1 112 ? -14.15800 -1.53000 8.45100 1.000 7.72000 132 VAL B CA 1
ATOM 6069 C C . VAL B 1 112 ? -13.31600 -0.27500 8.59100 1.000 8.79000 132 VAL B C 1
ATOM 6070 O O . VAL B 1 112 ? -12.09300 -0.36300 8.71100 1.000 10.18000 132 VAL B O 1
ATOM 6083 N N . PHE B 1 113 ? -13.95900 0.88800 8.57100 1.000 8.86000 133 PHE B N 1
ATOM 6084 C CA . PHE B 1 113 ? -13.26700 2.15600 8.39900 1.000 10.26000 133 PHE B CA 1
ATOM 6085 C C . PHE B 1 113 ? -13.23700 3.02200 9.64400 1.000 9.17000 133 PHE B C 1
ATOM 6086 O O . PHE B 1 113 ? -12.27900 3.76000 9.85200 1.000 10.76000 133 PHE B O 1
ATOM 6103 N N . CYS B 1 114 ? -14.279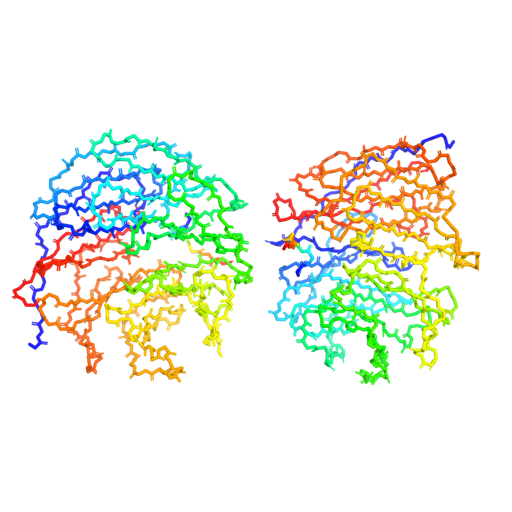00 2.95700 10.45900 1.000 8.32000 134 CYS B N 1
ATOM 6104 C CA . CYS B 1 114 ? -14.46800 3.88900 11.54000 1.000 7.97000 134 CYS B CA 1
ATOM 6105 C C . CYS B 1 114 ? -15.21700 3.18200 12.64900 1.000 7.72000 134 CYS B C 1
ATOM 6106 O O . CYS B 1 114 ? -16.00900 2.28000 12.37900 1.000 6.71000 134 CYS B O 1
ATOM 6114 N N . CYS B 1 115 ? -14.97200 3.61600 13.89500 1.000 6.98000 135 CYS B N 1
ATOM 6115 C CA . CYS B 1 115 ? -15.51700 2.97500 15.08000 1.000 7.24000 135 CYS B CA 1
ATOM 6116 C C . CYS B 1 115 ? -15.53400 3.92000 16.28400 1.000 8.61000 135 CYS B C 1
ATOM 6117 O O . CYS B 1 115 ? -14.74500 4.85900 16.36000 1.000 9.04000 135 CYS B O 1
ATOM 6125 N N . ASN B 1 116 ? -16.47800 3.67300 17.19300 1.000 10.68000 136 ASN B N 1
ATOM 6126 C CA . ASN B 1 116 ? -16.57700 4.40400 18.45600 1.000 10.43000 136 ASN B CA 1
ATOM 6127 C C . ASN B 1 116 ? -17.41200 3.60900 19.45400 1.000 11.50000 136 ASN B C 1
ATOM 6128 O O . ASN B 1 116 ? -18.37300 2.90600 19.08500 1.000 9.86000 136 ASN B O 1
ATOM 6139 N N . PHE B 1 117 ? -17.06100 3.75900 20.73900 1.000 10.63000 137 PHE B N 1
ATOM 6140 C CA . PHE B 1 117 ? -17.92000 3.31300 21.81300 1.000 10.46000 137 PHE B CA 1
ATOM 6141 C C . PHE B 1 117 ? -18.98900 4.39600 22.09500 1.000 9.39000 137 PHE B C 1
ATOM 6142 O O . PHE B 1 117 ? -18.77200 5.58700 21.84200 1.000 11.19000 137 PHE B O 1
ATOM 6159 N N . ASN B 1 118 ? -20.15100 3.99700 22.68700 1.000 9.03000 138 ASN B N 1
ATOM 6160 C CA . ASN B 1 118 ? -21.05300 4.99200 23.25500 1.000 9.25000 138 ASN B CA 1
ATOM 6161 C C . ASN B 1 118 ? -20.59400 5.38900 24.66500 1.000 9.97000 138 ASN B C 1
ATOM 6162 O O . ASN B 1 118 ? -19.64500 4.79300 25.21900 1.000 10.07000 138 ASN B O 1
ATOM 6173 N N . PRO B 1 119 ? -21.12800 6.50000 25.20800 1.000 9.85000 139 PRO B N 1
ATOM 6174 C CA . PRO B 1 119 ? -20.66900 6.93300 26.55300 1.000 10.62000 139 PRO B CA 1
ATOM 6175 C C . PRO B 1 119 ? -20.78100 5.85100 27.61200 1.000 12.50000 139 PRO B C 1
ATOM 6176 O O . PRO B 1 119 ? -19.89300 5.76300 28.50900 1.000 14.01000 139 PRO B O 1
ATOM 6187 N N . GLN B 1 120 ? -21.86300 5.04900 27.56500 1.000 10.65000 140 GLN B N 1
ATOM 6188 C CA . GLN B 1 120 ? -22.01600 3.93700 28.50700 1.000 12.20000 140 GLN B CA 1
ATOM 6189 C C . GLN B 1 120 ? -20.95300 2.86700 28.34000 1.000 16.23000 140 GLN B C 1
ATOM 6190 O O . GLN B 1 120 ? -20.63100 2.12000 29.29300 1.000 19.00000 140 GLN B O 1
ATOM 6204 N N . SER B 1 121 ? -20.47700 2.75000 27.08800 1.000 15.10000 141 SER B N 1
ATOM 6205 C CA . SER B 1 121 ? -19.51500 1.77700 26.59000 1.000 14.67000 141 SER B CA 1
ATOM 6206 C C . SER B 1 121 ? -20.00500 0.33300 26.69900 1.000 11.92000 141 SER B C 1
ATOM 6207 O O . SER B 1 121 ? -19.20400 -0.62800 26.76500 1.000 15.45000 141 SER B O 1
ATOM 6215 N N . ASN B 1 122 ? -21.32400 0.18100 26.56900 1.000 13.16000 142 ASN B N 1
ATOM 6216 C CA . ASN B 1 122 ? -21.92900 -1.10900 26.35200 1.000 11.43000 142 ASN B CA 1
ATOM 6217 C C . ASN B 1 122 ? -22.15400 -1.41300 24.86600 1.000 13.16000 142 ASN B C 1
ATOM 6218 O O . ASN B 1 122 ? -22.40000 -2.59100 24.52300 1.000 11.77000 142 ASN B O 1
ATOM 6229 N N . LEU B 1 123 ? -22.01100 -0.40800 23.97500 1.000 11.41000 143 LEU B N 1
ATOM 6230 C CA . LEU B 1 123 ? -22.19800 -0.55900 22.54100 1.000 11.32000 143 LEU B CA 1
ATOM 6231 C C . LEU B 1 123 ? -20.98100 -0.01900 21.78300 1.000 11.26000 143 LEU B C 1
ATOM 6232 O O . LEU B 1 123 ? -20.28200 0.89600 22.24300 1.000 12.47000 143 LEU B O 1
ATOM 6248 N N . ILE B 1 124 ? -20.71800 -0.59700 20.61100 1.000 12.58000 144 ILE B N 1
ATOM 6249 C CA . ILE B 1 124 ? -19.77600 -0.05700 19.63300 1.000 9.14000 144 ILE B CA 1
ATOM 6250 C C . ILE B 1 124 ? -20.55800 0.18500 18.35100 1.000 9.47000 144 ILE B C 1
ATOM 6251 O O . ILE B 1 124 ? -21.41600 -0.62100 17.95800 1.000 10.44000 144 ILE B O 1
ATOM 6267 N N . VAL B 1 125 ? -20.26200 1.30600 17.69800 1.000 8.49000 145 VAL B N 1
ATOM 6268 C CA . VAL B 1 125 ? -20.76200 1.56700 16.35300 1.000 9.61000 145 VAL B CA 1
ATOM 6269 C C . VAL B 1 125 ? -19.59200 1.46000 15.38000 1.000 8.65000 145 VAL B C 1
ATOM 6270 O O . VAL B 1 125 ? -18.45400 1.83000 15.70900 1.000 7.88000 145 VAL B O 1
ATOM 6283 N N . SER B 1 126 ? -19.86600 0.93300 14.18100 1.000 9.16000 146 SER B N 1
ATOM 6284 C CA . SER B 1 126 ? -18.85900 0.83100 13.13600 1.000 8.02000 146 SER B CA 1
ATOM 6285 C C . SER B 1 126 ? -19.43800 1.23200 11.79500 1.000 7.25000 146 SER B C 1
ATOM 6286 O O . SER B 1 126 ? -20.63900 1.13000 11.56300 1.000 7.55000 146 SER B O 1
ATOM 6294 N N . GLY B 1 127 ? -18.57000 1.70400 10.92200 1.000 8.03000 147 GLY B N 1
ATOM 6295 C CA . GLY B 1 127 ? -18.94000 1.93900 9.54800 1.000 8.83000 147 GLY B CA 1
ATOM 6296 C C . GLY B 1 127 ? -17.92700 1.30100 8.63200 1.000 7.44000 147 GLY B C 1
ATOM 6297 O O . GLY B 1 127 ? -16.75100 1.22700 8.94900 1.000 9.31000 147 GLY B O 1
ATOM 6301 N N . SER B 1 128 ? -18.39300 0.92500 7.44600 1.000 10.03000 148 SER B N 1
ATOM 6302 C CA . SER B 1 128 ? -17.59800 0.08000 6.57000 1.000 9.54000 148 SER B CA 1
ATOM 6303 C C . SER B 1 128 ? -17.69700 0.51700 5.11900 1.000 11.82000 148 SER B C 1
ATOM 6304 O O . SER B 1 128 ? -18.61400 1.22600 4.71300 1.000 9.34000 148 SER B O 1
ATOM 6312 N N . PHE B 1 129 ? -16.70700 0.06100 4.34400 1.000 9.19000 149 PHE B N 1
ATOM 6313 C CA . PHE B 1 129 ? -16.80400 0.17000 2.90000 1.000 9.14000 149 PHE B CA 1
ATOM 6314 C C . PHE B 1 129 ? -17.99000 -0.60000 2.34300 1.000 11.41000 149 PHE B C 1
ATOM 6315 O O . PHE B 1 129 ? -18.32800 -0.41600 1.16300 1.000 12.89000 149 PHE B O 1
ATOM 6332 N N . ASP B 1 130 ? -18.58900 -1.51000 3.12200 1.000 11.13000 150 ASP B N 1
ATOM 6333 C CA . ASP B 1 130 ? -19.76900 -2.24500 2.67400 1.000 9.47000 150 ASP B CA 1
ATOM 6334 C C . ASP B 1 130 ? -21.02900 -1.39500 2.74300 1.000 10.09000 150 ASP B C 1
ATOM 6335 O O . ASP B 1 130 ? -22.11400 -1.87800 2.39000 1.000 9.89000 150 ASP B O 1
ATOM 6344 N N . GLU B 1 131 ? -20.88600 -0.12800 3.10400 1.000 9.72000 151 GLU B N 1
ATOM 6345 C CA . GLU B 1 131 ? -21.91200 0.91000 3.05900 1.000 10.54000 151 GLU B CA 1
ATOM 6346 C C . GLU B 1 131 ? -22.87400 0.82400 4.23900 1.000 10.60000 151 GLU B C 1
ATOM 6347 O O . GLU B 1 131 ? -23.79400 1.61200 4.30100 1.000 10.99000 151 GLU B O 1
ATOM 6359 N N . SER B 1 132 ? -22.65500 -0.08700 5.19200 1.000 9.83000 152 SER B N 1
ATOM 6360 C CA . SER B 1 132 ? -23.51100 -0.23900 6.35400 1.000 9.27000 152 SER B CA 1
ATOM 6361 C C . SER B 1 132 ? -22.87700 0.35300 7.60300 1.000 7.75000 152 SER B C 1
ATOM 6362 O O . SER B 1 132 ? -21.67500 0.58800 7.66700 1.000 8.84000 152 SER B O 1
ATOM 6370 N N . VAL B 1 133 ? -23.74600 0.61900 8.58400 1.000 8.53000 153 VAL B N 1
ATOM 6371 C CA . VAL B 1 133 ? -23.38700 0.97600 9.95100 1.000 7.28000 153 VAL B CA 1
ATOM 6372 C C . VAL B 1 133 ? -23.87200 -0.18100 10.81400 1.000 7.54000 153 VAL B C 1
ATOM 6373 O O . VAL B 1 133 ? -25.03200 -0.61200 10.69300 1.000 9.56000 153 VAL B O 1
ATOM 6386 N N A ARG B 1 134 ? -22.99300 -0.69400 11.66000 0.740 8.73000 154 ARG B N 1
ATOM 6387 N N B ARG B 1 134 ? -23.01000 -0.67700 11.69900 0.260 8.75000 154 ARG B N 1
ATOM 6388 C CA A ARG B 1 134 ? -23.37000 -1.76100 12.56800 0.740 7.53000 154 ARG B CA 1
ATOM 6389 C CA B ARG B 1 134 ? -23.35600 -1.81700 12.54000 0.260 7.62000 154 ARG B CA 1
ATOM 6390 C C A ARG B 1 134 ? -23.23900 -1.30600 14.01800 0.740 9.50000 154 ARG B C 1
ATOM 6391 C C B ARG B 1 134 ? -23.14200 -1.49200 14.01900 0.260 9.14000 154 ARG B C 1
ATOM 6392 O O A ARG B 1 134 ? -22.41300 -0.44800 14.35900 0.740 9.15000 154 ARG B O 1
ATOM 6393 O O B ARG B 1 134 ? -22.09600 -0.96200 14.39500 0.260 8.87000 154 ARG B O 1
ATOM 6434 N N . ILE B 1 135 ? -24.14000 -1.81900 14.84800 1.000 9.47000 155 ILE B N 1
ATOM 6435 C CA . ILE B 1 135 ? -24.13000 -1.58000 16.27400 1.000 7.78000 155 ILE B CA 1
ATOM 6436 C C . ILE B 1 135 ? -23.88500 -2.91000 16.94400 1.000 9.41000 155 ILE B C 1
ATOM 6437 O O . ILE B 1 135 ? -24.64500 -3.86600 16.72000 1.000 10.35000 155 ILE B O 1
ATOM 6454 N N . TRP B 1 136 ? -22.90000 -2.94500 17.86200 1.000 9.14000 156 TRP B N 1
ATOM 6455 C CA . TRP B 1 136 ? -22.48600 -4.20200 18.49300 1.000 11.99000 156 TRP B CA 1
ATOM 6456 C C . TRP B 1 136 ? -22.56700 -4.13100 20.01300 1.000 13.50000 156 TRP B C 1
ATOM 6457 O O . TRP B 1 136 ? -22.31800 -3.08000 20.62500 1.000 11.02000 156 TRP B O 1
ATOM 6478 N N . ASP B 1 137 ? -22.82700 -5.28300 20.63500 1.000 10.12000 157 ASP B N 1
ATOM 6479 C CA . ASP B 1 137 ? -22.80300 -5.40700 22.08700 1.000 16.30000 157 ASP B CA 1
ATOM 6480 C C . ASP B 1 137 ? -21.35700 -5.69600 22.51600 1.000 14.03000 157 ASP B C 1
ATOM 6481 O O . ASP B 1 137 ? -20.76600 -6.69900 22.07700 1.000 13.31000 157 ASP B O 1
ATOM 6490 N N . VAL B 1 138 ? -20.80000 -4.81500 23.37000 1.000 15.15000 158 VAL B N 1
ATOM 6491 C CA . VAL B 1 138 ? -19.41100 -4.95000 23.82200 1.000 11.54000 158 VAL B CA 1
ATOM 6492 C C . VAL B 1 138 ? -19.20300 -6.24200 24.62000 1.000 16.39000 158 VAL B C 1
ATOM 6493 O O . VAL B 1 138 ? -18.23000 -6.99600 24.39800 1.000 16.65000 158 VAL B O 1
ATOM 6506 N N . LYS B 1 139 ? -20.11500 -6.49800 25.56400 1.000 14.86000 159 LYS B N 1
ATOM 6507 C CA . LYS B 1 139 ? -19.96400 -7.66500 26.43200 1.000 18.20000 159 LYS B CA 1
ATOM 6508 C C . LYS B 1 139 ? -19.88200 -8.97200 25.65200 1.000 22.54000 159 LYS B C 1
ATOM 6509 O O . LYS B 1 139 ? -19.06000 -9.85400 25.97000 1.000 20.23000 159 LYS B O 1
ATOM 6519 N N . THR B 1 140 ? -20.79100 -9.16200 24.68200 1.000 14.08000 160 THR B N 1
ATOM 6520 C CA . THR B 1 140 ? -20.87400 -10.44800 24.01100 1.000 16.02000 160 THR B CA 1
ATOM 6521 C C . THR B 1 140 ? -20.24300 -10.48300 22.62000 1.000 25.74000 160 THR B C 1
ATOM 6522 O O . THR B 1 140 ? -19.98000 -11.57900 22.08700 1.000 21.76000 160 THR B O 1
ATOM 6533 N N . GLY B 1 141 ? -20.02800 -9.33200 21.98300 1.000 15.03000 161 GLY B N 1
ATOM 6534 C CA . GLY B 1 141 ? -19.55700 -9.30400 20.61700 1.000 13.56000 161 GLY B CA 1
ATOM 6535 C C . GLY B 1 141 ? -20.62400 -9.48500 19.56700 1.000 16.09000 161 GLY B C 1
ATOM 6536 O O . GLY B 1 141 ? -20.28500 -9.54400 18.37700 1.000 18.67000 161 GLY B O 1
ATOM 6540 N N . LYS B 1 142 ? -21.89000 -9.59100 19.97000 1.000 16.38000 162 LYS B N 1
ATOM 6541 C CA . LYS B 1 142 ? -22.98000 -9.81200 19.03400 1.000 14.73000 162 LYS B CA 1
ATOM 6542 C C . LYS B 1 142 ? -23.24900 -8.55900 18.20900 1.000 13.37000 162 LYS B C 1
ATOM 6543 O O . LYS B 1 142 ? -23.25300 -7.44000 18.72800 1.000 13.26000 162 LYS B O 1
ATOM 6550 N N . CYS B 1 143 ? -23.54100 -8.75100 16.92800 1.000 14.17000 163 CYS B N 1
ATOM 6551 C CA . CYS B 1 143 ? -24.04600 -7.64800 16.12600 1.000 12.88000 163 CYS B CA 1
ATOM 6552 C C . CYS B 1 143 ? -25.52000 -7.45400 16.47500 1.000 11.59000 163 CYS B C 1
ATOM 6553 O O . CYS B 1 143 ? -26.34600 -8.34400 16.24100 1.000 18.91000 163 CYS B O 1
ATOM 6561 N N . LEU B 1 144 ? -25.86400 -6.31100 17.06100 1.000 12.32000 164 LEU B N 1
ATOM 6562 C CA . LEU B 1 144 ? -27.26500 -6.06900 17.41200 1.000 10.69000 164 LEU B CA 1
ATOM 6563 C C . LEU B 1 144 ? -28.08100 -5.53400 16.24500 1.000 10.31000 164 LEU B C 1
ATOM 6564 O O . LEU B 1 144 ? -29.25200 -5.90000 16.08600 1.000 16.39000 164 LEU B O 1
ATOM 6580 N N . LYS B 1 145 ? -27.53700 -4.61400 15.46900 1.000 14.29000 165 LYS B N 1
ATOM 6581 C CA . LYS B 1 145 ? -28.27700 -4.05600 14.35500 1.000 13.11000 165 LYS B CA 1
ATOM 6582 C C . LYS B 1 145 ? -27.33100 -3.79400 13.19800 1.000 13.81000 165 LYS B C 1
ATOM 6583 O O . LYS B 1 145 ? -26.17600 -3.42700 13.40900 1.000 12.08000 165 LYS B O 1
ATOM 6602 N N . THR B 1 146 ? -27.82100 -4.00900 11.97700 1.000 13.24000 166 THR B N 1
ATOM 6603 C CA . THR B 1 146 ? -27.15200 -3.58100 10.74900 1.000 15.94000 166 THR B CA 1
ATOM 6604 C C . THR B 1 146 ? -28.03500 -2.57200 10.02600 1.000 12.00000 166 THR B C 1
ATOM 6605 O O . THR B 1 146 ? -29.15800 -2.89800 9.63300 1.000 18.26000 166 THR B O 1
ATOM 6616 N N . LEU B 1 147 ? -27.56100 -1.36200 9.90200 1.000 10.96000 167 LEU B N 1
ATOM 6617 C CA . LEU B 1 147 ? -28.25300 -0.24900 9.26700 1.000 11.93000 167 LEU B CA 1
ATOM 6618 C C . LEU B 1 147 ? -27.78100 -0.11100 7.84500 1.000 11.47000 167 LEU B C 1
ATOM 6619 O O . LEU B 1 147 ? -26.57200 0.03100 7.61300 1.000 10.42000 167 LEU B O 1
ATOM 6635 N N . PRO B 1 148 ? -28.69200 -0.11600 6.85500 1.000 11.38000 168 PRO B N 1
ATOM 6636 C CA . PRO B 1 148 ? -28.37200 0.12800 5.43400 1.000 12.39000 168 PRO B CA 1
ATOM 6637 C C . PRO B 1 148 ? -28.22200 1.62900 5.23000 1.000 13.71000 168 PRO B C 1
ATOM 6638 O O . PRO B 1 148 ? -29.04000 2.34100 4.65200 1.000 15.10000 168 PRO B O 1
ATOM 6649 N N . ALA B 1 149 ? -27.15300 2.14300 5.79800 1.000 11.08000 169 ALA B N 1
ATOM 6650 C CA . ALA B 1 149 ? -27.11500 3.54700 6.14000 1.000 13.53000 169 ALA B CA 1
ATOM 6651 C C . ALA B 1 149 ? -26.79800 4.42500 4.95200 1.000 8.32000 169 ALA B C 1
ATOM 6652 O O . ALA B 1 149 ? -27.25900 5.56200 4.90000 1.000 11.36000 169 ALA B O 1
ATOM 6659 N N . HIS B 1 150 ? -25.97500 3.92800 4.02700 1.000 10.38000 170 HIS B N 1
ATOM 6660 C CA . HIS B 1 150 ? -25.45600 4.76300 2.96100 1.000 10.39000 170 HIS B CA 1
ATOM 6661 C C . HIS B 1 150 ? -25.35600 3.96600 1.66900 1.000 8.79000 170 HIS B C 1
ATOM 6662 O O . HIS B 1 150 ? -25.50500 2.73400 1.65000 1.000 11.63000 170 HIS B O 1
ATOM 6676 N N . SER B 1 151 ? -25.03900 4.67600 0.58800 1.000 10.09000 171 SER B N 1
ATOM 6677 C CA . SER B 1 151 ? -24.83500 4.01900 -0.70100 1.000 10.40000 171 SER B CA 1
ATOM 6678 C C . SER B 1 151 ? -23.39300 4.10600 -1.22000 1.000 9.07000 171 SER B C 1
ATOM 6679 O O . SER B 1 151 ? -23.15800 3.94100 -2.42900 1.000 12.12000 171 SER B O 1
ATOM 6687 N N . ASP B 1 152 ? -22.43600 4.32000 -0.32300 1.000 10.74000 172 ASP B N 1
ATOM 6688 C CA . ASP B 1 152 ? -21.00500 4.34700 -0.59700 1.000 11.38000 172 ASP B CA 1
ATOM 6689 C C . ASP B 1 152 ? -20.31700 4.14800 0.73000 1.000 9.77000 172 ASP B C 1
ATOM 6690 O O . ASP B 1 152 ? -20.98700 4.13500 1.77600 1.000 11.87000 172 ASP B O 1
ATOM 6699 N N . PRO B 1 153 ? -18.99200 4.03800 0.73800 1.000 9.64000 173 PRO B N 1
ATOM 6700 C CA . PRO B 1 153 ? -18.30400 3.77500 2.01100 1.000 10.81000 173 PRO B CA 1
ATOM 6701 C C . PRO B 1 153 ? -18.67000 4.79700 3.08200 1.000 8.86000 173 PRO B C 1
ATOM 6702 O O . PRO B 1 153 ? -18.88400 5.98800 2.80800 1.000 9.63000 173 PRO B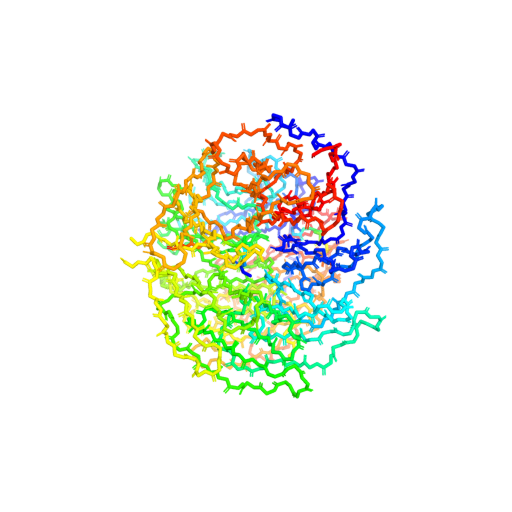 O 1
ATOM 6713 N N . VAL B 1 154 ? -18.78300 4.30000 4.31000 1.000 7.53000 174 VAL B N 1
ATOM 6714 C CA . VAL B 1 154 ? -19.09600 5.09500 5.49400 1.000 8.13000 174 VAL B CA 1
ATOM 6715 C C . VAL B 1 154 ? -17.78800 5.59900 6.09200 1.000 11.24000 174 VAL B C 1
ATOM 6716 O O . VAL B 1 154 ? -16.94300 4.80500 6.50700 1.000 11.69000 174 VAL B O 1
ATOM 6729 N N . SER B 1 155 ? -17.64100 6.92100 6.14300 1.000 8.76000 175 SER B N 1
ATOM 6730 C CA . SER B 1 155 ? -16.37600 7.55800 6.52000 1.000 9.59000 175 SER B CA 1
ATOM 6731 C C . SER B 1 155 ? -16.22100 7.81300 8.01600 1.000 10.34000 175 SER B C 1
ATOM 6732 O O . SER B 1 155 ? -15.06900 7.88000 8.49300 1.000 10.52000 175 SER B O 1
ATOM 6740 N N . ALA B 1 156 ? -17.31800 7.93700 8.77100 1.000 9.51000 176 ALA B N 1
ATOM 6741 C CA . ALA B 1 156 ? -17.24800 8.25000 10.19300 1.000 7.86000 176 ALA B CA 1
ATOM 6742 C C . ALA B 1 156 ? -18.56400 7.88400 10.86300 1.000 7.66000 176 ALA B C 1
ATOM 6743 O O . ALA B 1 156 ? -19.63600 7.93000 10.23400 1.000 9.43000 176 ALA B O 1
ATOM 6750 N N . VAL B 1 157 ? -18.47500 7.53900 12.14300 1.000 8.69000 177 VAL B N 1
ATOM 6751 C CA . VAL B 1 157 ? -19.60800 7.19200 12.99600 1.000 6.86000 177 VAL B CA 1
ATOM 6752 C C . VAL B 1 157 ? -19.27600 7.71000 14.38300 1.000 10.05000 177 VAL B C 1
ATOM 6753 O O . VAL B 1 157 ? -18.12800 7.60300 14.82000 1.000 11.28000 177 VAL B O 1
ATOM 6766 N N . HIS B 1 158 ? -20.26200 8.29000 15.08400 1.000 8.83000 178 HIS B N 1
ATOM 6767 C CA . HIS B 1 158 ? -20.02200 8.91900 16.38900 1.000 8.01000 178 HIS B CA 1
ATOM 6768 C C . HIS B 1 158 ? -21.31200 8.91500 17.19700 1.000 8.83000 178 HIS B C 1
ATOM 6769 O O . HIS B 1 158 ? -22.38900 9.12900 16.63700 1.000 11.99000 178 HIS B O 1
ATOM 6783 N N . PHE B 1 159 ? -21.21000 8.67100 18.50400 1.000 7.43000 179 PHE B N 1
ATOM 6784 C CA . PHE B 1 159 ? -22.34400 8.76700 19.39700 1.000 9.48000 179 PHE B CA 1
ATOM 6785 C C . PHE B 1 159 ? -22.39500 10.17000 19.99000 1.000 10.32000 179 PHE B C 1
ATOM 6786 O O . PHE B 1 159 ? -21.35700 10.79400 20.22700 1.000 11.29000 179 PHE B O 1
ATOM 6803 N N . ASN B 1 160 ? -23.60500 10.63900 20.29000 1.000 10.25000 180 ASN B N 1
ATOM 6804 C CA . ASN B 1 160 ? -23.77400 11.88700 21.02900 1.000 11.70000 180 ASN B CA 1
ATOM 6805 C C . ASN B 1 160 ? -23.53700 11.62500 22.52400 1.000 10.71000 180 ASN B C 1
ATOM 6806 O O . ASN B 1 160 ? -23.30800 10.48300 22.93600 1.000 11.96000 180 ASN B O 1
ATOM 6817 N N . ARG B 1 161 ? -23.70500 12.69800 23.32000 1.000 11.49000 181 ARG B N 1
ATOM 6818 C CA . ARG B 1 161 ? -23.27300 12.69800 24.71100 1.000 13.00000 181 ARG B CA 1
ATOM 6819 C C . ARG B 1 161 ? -24.10100 11.77700 25.63200 1.000 13.42000 181 ARG B C 1
ATOM 6820 O O . ARG B 1 161 ? -23.58200 11.30000 26.65000 1.000 13.38000 181 ARG B O 1
ATOM 6824 N N . ASP B 1 162 ? -25.38200 11.52300 25.34500 1.000 11.07000 182 ASP B N 1
ATOM 6825 C CA . ASP B 1 162 ? -26.11900 10.55500 26.14700 1.000 14.87000 182 ASP B CA 1
ATOM 6826 C C . ASP B 1 162 ? -26.30100 9.20400 25.44800 1.000 15.10000 182 ASP B C 1
ATOM 6827 O O . ASP B 1 162 ? -27.00700 8.32100 25.97500 1.000 14.09000 182 ASP B O 1
ATOM 6836 N N . GLY B 1 163 ? -25.64500 9.00200 24.29600 1.000 9.58000 183 GLY B N 1
ATOM 6837 C CA . GLY B 1 163 ? -25.72500 7.75800 23.59800 1.000 11.87000 183 GLY B CA 1
ATOM 6838 C C . GLY B 1 163 ? -26.97700 7.50200 22.77300 1.000 10.86000 183 GLY B C 1
ATOM 6839 O O . GLY B 1 163 ? -27.09000 6.43000 22.13000 1.000 13.29000 183 GLY B O 1
ATOM 6843 N N . SER B 1 164 ? -27.93600 8.40900 22.79800 1.000 13.40000 184 SER B N 1
ATOM 6844 C CA . SER B 1 164 ? -29.20900 8.11900 22.14500 1.000 11.12000 184 SER B CA 1
ATOM 6845 C C . SER B 1 164 ? -29.14700 8.28500 20.63100 1.000 11.53000 184 SER B C 1
ATOM 6846 O O . SER B 1 164 ? -30.02900 7.75900 19.94000 1.000 12.27000 184 SER B O 1
ATOM 6854 N N . LEU B 1 165 ? -28.14500 8.99600 20.11800 1.000 10.15000 185 LEU B N 1
ATOM 6855 C CA . LEU B 1 165 ? -27.99300 9.27800 18.70000 1.000 9.94000 185 LEU B CA 1
ATOM 6856 C C . LEU B 1 165 ? -26.64000 8.81500 18.17500 1.000 9.98000 185 LEU B C 1
ATOM 6857 O O . LEU B 1 165 ? -25.61500 8.92400 18.85600 1.000 7.69000 185 LEU B O 1
ATOM 6873 N N . ILE B 1 166 ? -26.64300 8.39300 16.91500 1.000 8.81000 186 ILE B N 1
ATOM 6874 C CA . ILE B 1 166 ? -25.43900 8.15400 16.13500 1.000 7.84000 186 ILE B CA 1
ATOM 6875 C C . ILE B 1 166 ? -25.46500 9.06800 14.92400 1.000 9.67000 186 ILE B C 1
ATOM 6876 O O . ILE B 1 166 ? -26.48000 9.13700 14.22000 1.000 11.20000 186 ILE B O 1
ATOM 6892 N N . VAL B 1 167 ? -24.33400 9.69600 14.61700 1.000 8.71000 187 VAL B N 1
ATOM 6893 C CA . VAL B 1 167 ? -24.17600 10.42100 13.35800 1.000 7.59000 187 VAL B CA 1
ATOM 6894 C C . VAL B 1 167 ? -23.22000 9.62700 12.47800 1.000 7.00000 187 VAL B C 1
ATOM 6895 O O . VAL B 1 167 ? -22.20100 9.11900 12.95000 1.000 9.05000 187 VAL B O 1
ATOM 6908 N N . SER B 1 168 ? -23.56700 9.51400 11.17800 1.000 8.06000 188 SER B N 1
ATOM 6909 C CA . SER B 1 168 ? -22.73300 8.85600 10.19100 1.000 10.45000 188 SER B CA 1
ATOM 6910 C C . SER B 1 168 ? -22.57100 9.76800 8.98000 1.000 9.43000 188 SER B C 1
ATOM 6911 O O . SER B 1 168 ? -23.38900 10.65000 8.71700 1.000 10.36000 188 SER B O 1
ATOM 6919 N N . SER B 1 169 ? -21.47300 9.54300 8.26600 1.000 7.74000 189 SER B N 1
ATOM 6920 C CA . SER B 1 169 ? -21.14300 10.28000 7.07100 1.000 11.78000 189 SER B CA 1
ATOM 6921 C C . SER B 1 169 ? -20.60200 9.29000 6.05300 1.000 10.19000 189 SER B C 1
ATOM 6922 O O . SER B 1 169 ? -20.20200 8.17000 6.38700 1.000 8.81000 189 SER B O 1
ATOM 6930 N N . SER B 1 170 ? -20.64500 9.70500 4.79100 1.000 11.73000 190 SER B N 1
ATOM 6931 C CA . SER B 1 170 ? -20.30600 8.78400 3.71900 1.000 10.53000 190 SER B CA 1
ATOM 6932 C C . SER B 1 170 ? -19.85000 9.53700 2.49000 1.000 12.02000 190 SER B C 1
ATOM 6933 O O . SER B 1 170 ? -20.19700 10.70300 2.28200 1.000 10.58000 190 SER B O 1
ATOM 6941 N N . TYR B 1 171 ? -19.05500 8.83000 1.68900 1.000 9.23000 191 TYR B N 1
ATOM 6942 C CA . TYR B 1 171 ? -18.74100 9.26100 0.32900 1.000 10.17000 191 TYR B CA 1
ATOM 6943 C C . TYR B 1 171 ? -19.97700 9.48800 -0.54100 1.000 12.93000 191 TYR B C 1
ATOM 6944 O O . TYR B 1 171 ? -19.85800 10.16900 -1.57400 1.000 14.31000 191 TYR B O 1
ATOM 6962 N N . ASP B 1 172 ? -21.15000 8.95900 -0.16400 1.000 10.81000 192 ASP B N 1
ATOM 6963 C CA . ASP B 1 172 ? -22.35900 9.23000 -0.93400 1.000 11.62000 192 ASP B CA 1
ATOM 6964 C C . ASP B 1 172 ? -22.82000 10.67900 -0.80400 1.000 16.93000 192 ASP B C 1
ATOM 6965 O O . ASP B 1 172 ? -23.74000 11.08000 -1.52700 1.000 15.49000 192 ASP B O 1
ATOM 6974 N N . GLY B 1 173 ? -22.18900 11.47900 0.05900 1.000 11.02000 193 GLY B N 1
ATOM 6975 C CA . GLY B 1 173 ? -22.54700 12.87800 0.20100 1.000 11.03000 193 GLY B CA 1
ATOM 6976 C C . GLY B 1 173 ? -23.51500 13.18200 1.31000 1.000 13.58000 193 GLY B C 1
ATOM 6977 O O . GLY B 1 173 ? -23.86100 14.36200 1.50100 1.000 13.27000 193 GLY B O 1
ATOM 6981 N N . LEU B 1 174 ? -23.92700 12.17800 2.07400 1.000 11.41000 194 LEU B N 1
ATOM 6982 C CA . LEU B 1 174 ? -24.88400 12.37400 3.13700 1.000 9.36000 194 LEU B CA 1
ATOM 6983 C C . LEU B 1 174 ? -24.24800 12.25200 4.51700 1.000 8.89000 194 LEU B C 1
ATOM 6984 O O . LEU B 1 174 ? -23.27500 11.51800 4.74400 1.000 11.77000 194 LEU B O 1
ATOM 7000 N N . CYS B 1 175 ? -24.84600 13.02700 5.40800 1.000 10.98000 195 CYS B N 1
ATOM 7001 C CA A CYS B 1 175 ? -24.71200 12.89400 6.84900 0.550 10.08000 195 CYS B CA 1
ATOM 7002 C CA B CYS B 1 175 ? -24.71600 12.89600 6.85100 0.180 10.14000 195 CYS B CA 1
ATOM 7003 C CA C CYS B 1 175 ? -24.69800 12.81000 6.83400 0.270 10.11000 195 CYS B CA 1
ATOM 7004 C C . CYS B 1 175 ? -26.08400 12.50700 7.38200 1.000 10.69000 195 CYS B C 1
ATOM 7005 O O . CYS B 1 175 ? -27.07000 13.19300 7.08000 1.000 13.62000 195 CYS B O 1
ATOM 7027 N N . ARG B 1 176 ? -26.16500 11.41900 8.14300 1.000 9.44000 196 ARG B N 1
ATOM 7028 C CA . ARG B 1 176 ? -27.43000 10.96400 8.69800 1.000 11.87000 196 ARG B CA 1
ATOM 7029 C C . ARG B 1 176 ? -27.32400 10.79500 10.20900 1.000 9.03000 196 ARG B C 1
ATOM 7030 O O . ARG B 1 176 ? -26.26500 10.47600 10.74100 1.000 12.71000 196 ARG B O 1
ATOM 7051 N N . ILE B 1 177 ? -28.43100 11.06200 10.90000 1.000 9.44000 197 ILE B N 1
ATOM 7052 C CA . ILE B 1 177 ? -28.52300 10.89300 12.34800 1.000 10.21000 197 ILE B CA 1
ATOM 7053 C C . ILE B 1 177 ? -29.48800 9.74700 12.61300 1.000 10.97000 197 ILE B C 1
ATOM 7054 O O . ILE B 1 177 ? -30.60300 9.72400 12.06800 1.000 11.67000 197 ILE B O 1
ATOM 7070 N N . TRP B 1 178 ? -29.06000 8.79300 13.45100 1.000 10.99000 198 TRP B N 1
ATOM 7071 C CA . TRP B 1 178 ? -29.76400 7.54400 13.70500 1.000 9.46000 198 TRP B CA 1
ATOM 7072 C C . TRP B 1 178 ? -30.15700 7.44100 15.16400 1.000 9.67000 198 TRP B C 1
ATOM 7073 O O . TRP B 1 178 ? -29.38200 7.80800 16.05400 1.000 12.12000 198 TRP B O 1
ATOM 7094 N N . ASP B 1 179 ? -31.36200 6.92700 15.41700 1.000 9.38000 199 ASP B N 1
ATOM 7095 C CA . ASP B 1 179 ? -31.75800 6.57900 16.77500 1.000 13.48000 199 ASP B CA 1
ATOM 7096 C C . ASP B 1 179 ? -31.09300 5.27200 17.17500 1.000 12.50000 199 ASP B C 1
ATOM 7097 O O . ASP B 1 179 ? -31.32500 4.23800 16.55300 1.000 12.58000 199 ASP B O 1
ATOM 7106 N N . THR B 1 180 ? -30.22800 5.32400 18.19600 1.000 11.17000 200 THR B N 1
ATOM 7107 C CA . THR B 1 180 ? -29.48600 4.13700 18.59700 1.000 12.08000 200 THR B CA 1
ATOM 7108 C C . THR B 1 180 ? -30.40400 2.97100 18.90900 1.000 9.17000 200 THR B C 1
ATOM 7109 O O . THR B 1 180 ? -30.11200 1.82900 18.54200 1.000 14.06000 200 THR B O 1
ATOM 7120 N N . ALA B 1 181 ? -31.45500 3.21900 19.69800 1.000 11.91000 201 ALA B N 1
ATOM 7121 C CA . ALA B 1 181 ? -32.25000 2.12100 20.23300 1.000 14.80000 201 ALA B CA 1
ATOM 7122 C C . ALA B 1 181 ? -32.96000 1.34300 19.12400 1.000 13.73000 201 ALA B C 1
ATOM 7123 O O . ALA B 1 181 ? -33.06400 0.11400 19.18700 1.000 19.30000 201 ALA B O 1
ATOM 7130 N N . SER B 1 182 ? -33.44400 2.04100 18.09300 1.000 14.28000 202 SER B N 1
ATOM 7131 C CA . SER B 1 182 ? -34.24200 1.43000 17.04700 1.000 14.63000 202 SER B CA 1
ATOM 7132 C C . SER B 1 182 ? -33.46400 1.24700 15.75700 1.000 13.36000 202 SER B C 1
ATOM 7133 O O . SER B 1 182 ? -33.82600 0.39100 14.93700 1.000 17.36000 202 SER B O 1
ATOM 7141 N N . GLY B 1 183 ? -32.38500 1.99500 15.59100 1.000 10.19000 203 GLY B N 1
ATOM 7142 C CA . GLY B 1 183 ? -31.61000 1.96800 14.37400 1.000 11.55000 203 GLY B CA 1
ATOM 7143 C C . GLY B 1 183 ? -32.23100 2.68200 13.19500 1.000 14.42000 203 GLY B C 1
ATOM 7144 O O . GLY B 1 183 ? -31.70700 2.54400 12.08600 1.000 11.24000 203 GLY B O 1
ATOM 7148 N N . GLN B 1 184 ? -33.30900 3.43500 13.40200 1.000 11.10000 204 GLN B N 1
ATOM 7149 C CA . GLN B 1 184 ? -33.99600 4.10200 12.31800 1.000 13.11000 204 GLN B CA 1
ATOM 7150 C C . GLN B 1 184 ? -33.47700 5.52100 12.18600 1.000 10.38000 204 GLN B C 1
ATOM 7151 O O . GLN B 1 184 ? -33.00900 6.13000 13.16200 1.000 12.78000 204 GLN B O 1
ATOM 7165 N N . CYS B 1 185 ? -33.60800 6.05200 10.97700 1.000 9.16000 205 CYS B N 1
ATOM 7166 C CA . CYS B 1 185 ? -33.09000 7.37100 10.65400 1.000 13.53000 205 CYS B CA 1
ATOM 7167 C C . CYS B 1 185 ? -33.99500 8.46200 11.20800 1.000 12.67000 205 CYS B C 1
ATOM 7168 O O . CYS B 1 185 ? -35.20300 8.47700 10.93700 1.000 15.76000 205 CYS B O 1
ATOM 7176 N N . LEU B 1 186 ? -33.39700 9.37800 11.97500 1.000 12.17000 206 LEU B N 1
ATOM 7177 C CA . LEU B 1 186 ? -34.05600 10.57000 12.50400 1.000 11.78000 206 LEU B CA 1
ATOM 7178 C C . LEU B 1 186 ? -33.98300 11.75100 11.53000 1.000 14.05000 206 LEU B C 1
ATOM 7179 O O . LEU B 1 186 ? -34.97100 12.49200 11.40300 1.000 21.64000 206 LEU B O 1
ATOM 7195 N N . LYS B 1 187 ? -32.83000 11.96700 10.86400 1.000 15.80000 207 LYS B N 1
ATOM 7196 C CA . LYS B 1 187 ? -32.70000 13.04000 9.88700 1.000 17.51000 207 LYS B CA 1
ATOM 7197 C C . LYS B 1 187 ? -31.55800 12.74900 8.90400 1.000 13.52000 207 LYS B C 1
ATOM 7198 O O . LYS B 1 187 ? -30.57400 12.08200 9.25000 1.000 15.59000 207 LYS B O 1
ATOM 7202 N N . THR B 1 188 ? -31.71200 13.22500 7.66600 1.000 14.16000 208 THR B N 1
ATOM 7203 C CA . THR B 1 188 ? -30.60700 13.35600 6.73200 1.000 13.93000 208 THR B CA 1
ATOM 7204 C C . THR B 1 188 ? -30.21200 14.83500 6.72300 1.000 18.85000 208 THR B C 1
ATOM 7205 O O . THR B 1 188 ? -30.93300 15.67900 6.18400 1.000 28.83000 208 THR B O 1
ATOM 7216 N N . LEU B 1 189 ? -29.08600 15.13700 7.38300 1.000 20.36000 209 LEU B N 1
ATOM 7217 C CA . LEU B 1 189 ? -28.70400 16.50700 7.71100 1.000 34.07000 209 LEU B CA 1
ATOM 7218 C C . LEU B 1 189 ? -28.09400 17.19900 6.51300 1.000 29.52000 209 LEU B C 1
ATOM 7219 O O . LEU B 1 189 ? -28.32300 18.39500 6.28700 1.000 27.01000 209 LEU B O 1
ATOM 7235 N N . ILE B 1 190 ? -27.27000 16.47200 5.77400 1.000 31.05000 210 ILE B N 1
ATOM 7236 C CA . ILE B 1 190 ? -26.74700 16.90800 4.49300 1.000 19.51000 210 ILE B CA 1
ATOM 7237 C C . ILE B 1 190 ? -27.32500 15.94900 3.46800 1.000 29.86000 210 ILE B C 1
ATOM 7238 O O . ILE B 1 190 ? -27.08700 14.73700 3.55700 1.000 23.40000 210 ILE B O 1
ATOM 7254 N N . ASP B 1 191 ? -28.09800 16.48600 2.51900 1.000 31.24000 211 ASP B N 1
ATOM 7255 C CA . ASP B 1 191 ? -28.74300 15.70500 1.46200 1.000 32.54000 211 ASP B CA 1
ATOM 7256 C C . ASP B 1 191 ? -29.05300 16.59800 0.25700 1.000 40.66000 211 ASP B C 1
ATOM 7257 O O . ASP B 1 191 ? -29.62500 17.67900 0.41500 1.000 51.99000 211 ASP B O 1
ATOM 7261 N N . ASN B 1 194 ? -23.68300 17.25500 -3.32800 1.000 51.31000 214 ASN B N 1
ATOM 7262 C CA . ASN B 1 194 ? -23.35900 16.02100 -2.62900 1.000 41.13000 214 ASN B CA 1
ATOM 7263 C C . ASN B 1 194 ? -21.87700 15.63900 -2.68300 1.000 28.18000 214 ASN B C 1
ATOM 7264 O O . ASN B 1 194 ? -21.56100 14.49500 -2.99200 1.000 39.44000 214 ASN B O 1
ATOM 7274 N N . PRO B 1 195 ? -20.96000 16.56700 -2.40300 1.000 31.92000 215 PRO B N 1
ATOM 7275 C CA . PRO B 1 195 ? -19.56000 16.17100 -2.29200 1.000 17.56000 215 PRO B CA 1
ATOM 7276 C C . PRO B 1 195 ? -19.41900 15.13900 -1.19500 1.000 14.99000 215 PRO B C 1
ATOM 7277 O O . PRO B 1 195 ? -20.20200 15.13300 -0.22300 1.000 14.52000 215 PRO B O 1
ATOM 7288 N N . PRO B 1 196 ? -18.46000 14.21100 -1.31300 1.000 13.56000 216 PRO B N 1
ATOM 7289 C CA . PRO B 1 196 ? -18.24500 13.23900 -0.24200 1.000 15.72000 216 PRO B CA 1
ATOM 7290 C C . PRO B 1 196 ? -18.10800 13.92700 1.10800 1.000 12.15000 216 PRO B C 1
ATOM 7291 O O . PRO B 1 196 ? -17.41900 14.94300 1.22800 1.000 12.56000 216 PRO B O 1
ATOM 7302 N N . VAL B 1 197 ? -18.76300 13.36300 2.12200 1.000 10.90000 217 VAL B N 1
ATOM 7303 C CA . VAL B 1 197 ? -18.58900 13.78300 3.51100 1.000 10.18000 217 VAL B CA 1
ATOM 7304 C C . VAL B 1 197 ? -17.56900 12.84200 4.11900 1.000 11.28000 217 VAL B C 1
ATOM 7305 O O . VAL B 1 197 ? -17.81200 11.63800 4.22000 1.000 10.98000 217 VAL B O 1
ATOM 7318 N N . SER B 1 198 ? -16.42100 13.37900 4.51100 1.000 14.19000 218 SER B N 1
ATOM 7319 C CA . SER B 1 198 ? -15.27500 12.55800 4.88400 1.000 9.57000 218 SER B CA 1
ATOM 7320 C C . SER B 1 198 ? -15.08800 12.40700 6.38900 1.000 11.34000 218 SER B C 1
ATOM 7321 O O . SER B 1 198 ? -14.31500 11.54500 6.82100 1.000 12.52000 218 SER B O 1
ATOM 7329 N N . PHE B 1 199 ? -15.84500 13.14400 7.17700 1.000 8.73000 219 PHE B N 1
ATOM 7330 C CA . PHE B 1 199 ? -15.74000 13.00700 8.61800 1.000 9.17000 219 PHE B CA 1
ATOM 7331 C C . PHE B 1 199 ? -16.92900 13.70000 9.24200 1.000 11.59000 219 PHE B C 1
ATOM 7332 O O . PHE B 1 199 ? -17.37800 14.73900 8.75100 1.000 8.81000 219 PHE B O 1
ATOM 7349 N N . VAL B 1 200 ? -17.39800 13.17200 10.36400 1.000 7.86000 220 VAL B N 1
ATOM 7350 C CA A VAL B 1 200 ? -18.42300 13.85600 11.13500 0.480 8.16000 220 VAL B CA 1
ATOM 7351 C CA B VAL B 1 200 ? -18.42100 13.86100 11.13900 0.520 8.16000 220 VAL B CA 1
ATOM 7352 C C . VAL B 1 200 ? -18.25000 13.48500 12.59900 1.000 8.70000 220 VAL B C 1
ATOM 7353 O O . VAL B 1 200 ? -17.84000 12.37000 12.92500 1.000 9.44000 220 VAL B O 1
ATOM 7378 N N . LYS B 1 201 ? -18.64600 14.40000 13.48600 1.000 9.53000 221 LYS B N 1
ATOM 7379 C CA . LYS B 1 201 ? -18.69900 14.11700 14.91200 1.000 12.83000 221 LYS B CA 1
ATOM 7380 C C . LYS B 1 201 ? -19.58300 15.15400 15.61100 1.000 10.86000 221 LYS B C 1
ATOM 7381 O O . LYS B 1 201 ? -19.72800 16.29800 15.15800 1.000 12.00000 221 LYS B O 1
ATOM 7400 N N . PHE B 1 202 ? -20.16500 14.72300 16.72400 1.000 11.00000 222 PHE B N 1
ATOM 7401 C CA . PHE B 1 202 ? -20.93500 15.61900 17.57300 1.000 9.72000 222 PHE B CA 1
ATOM 7402 C C . PHE B 1 202 ? -19.98900 16.52100 18.36600 1.000 13.23000 222 PHE B C 1
ATOM 7403 O O . PHE B 1 202 ? -18.87300 16.13200 18.73000 1.000 12.87000 222 PHE B O 1
ATOM 7420 N N . SER B 1 203 ? -20.46500 17.73700 18.67700 1.000 13.69000 223 SER B N 1
ATOM 7421 C CA . SER B 1 203 ? -19.74500 18.58700 19.60500 1.000 16.92000 223 SER B CA 1
ATOM 7422 C C . SER B 1 203 ? -19.84500 18.01200 21.01500 1.000 19.91000 223 SER B C 1
ATOM 7423 O O . SER B 1 203 ? -20.74700 17.22400 21.31500 1.000 20.06000 223 SER B O 1
ATOM 7431 N N . PRO B 1 204 ? -18.96100 18.43200 21.91300 1.000 23.76000 224 PRO B N 1
ATOM 7432 C CA . PRO B 1 204 ? -19.04600 17.92700 23.29300 1.000 20.26000 224 PRO B CA 1
ATOM 7433 C C . PRO B 1 204 ? -20.43300 18.04600 23.90500 1.000 29.36000 224 PRO B C 1
ATOM 7434 O O . PRO B 1 204 ? -20.87900 17.14100 24.62400 1.000 36.00000 224 PRO B O 1
ATOM 7445 N N . ASN B 1 205 ? -21.12900 19.14200 23.62700 1.000 28.36000 225 ASN B N 1
ATOM 7446 C CA . ASN B 1 205 ? -22.47000 19.42700 24.11500 1.000 32.15000 225 ASN B CA 1
ATOM 7447 C C . ASN B 1 205 ? -23.56000 18.68200 23.36400 1.000 31.65000 225 ASN B C 1
ATOM 7448 O O . ASN B 1 205 ? -24.74200 18.84700 23.69700 1.000 36.77000 225 ASN B O 1
ATOM 7459 N N . GLY B 1 206 ? -23.20400 17.91100 22.33900 1.000 22.74000 226 GLY B N 1
ATOM 7460 C CA . GLY B 1 206 ? -24.18900 17.21200 21.53700 1.000 25.45000 226 GLY B CA 1
ATOM 7461 C C . GLY B 1 206 ? -25.11800 18.10900 20.73800 1.000 22.42000 226 GLY B C 1
ATOM 7462 O O . GLY B 1 206 ? -25.98700 17.60300 20.02100 1.000 23.54000 226 GLY B O 1
ATOM 7466 N N . LYS B 1 207 ? -24.96400 19.43800 20.84700 1.000 22.55000 227 LYS B N 1
ATOM 7467 C CA . LYS B 1 207 ? -25.88500 20.32100 20.12900 1.000 24.40000 227 LYS B CA 1
ATOM 7468 C C . LYS B 1 207 ? -25.55900 20.42100 18.65200 1.000 25.97000 227 LYS B C 1
ATOM 7469 O O . LYS B 1 207 ? -26.47000 20.61500 17.84100 1.000 20.98000 227 LYS B O 1
ATOM 7479 N N . TYR B 1 208 ? -24.28600 20.30400 18.29100 1.000 17.29000 228 TYR B N 1
ATOM 7480 C CA . TYR B 1 208 ? -23.83300 20.56900 16.94200 1.000 16.26000 228 TYR B CA 1
ATOM 7481 C C . TYR B 1 208 ? -23.10900 19.36800 16.36100 1.000 15.36000 228 TYR B C 1
ATOM 7482 O O . TYR B 1 208 ? -22.66800 18.46300 17.08000 1.000 14.29000 228 TYR B O 1
ATOM 7500 N N . ILE B 1 209 ? -23.01200 19.36400 15.04300 1.000 12.58000 229 ILE B N 1
ATOM 7501 C CA . ILE B 1 209 ? -22.23500 18.37200 14.31200 1.000 13.38000 229 ILE B CA 1
ATOM 7502 C C . ILE B 1 209 ? -21.19800 19.09400 13.47400 1.000 13.85000 229 ILE B C 1
ATOM 7503 O O . ILE B 1 209 ? -21.52300 20.06700 12.78100 1.000 14.08000 229 ILE B O 1
ATOM 7519 N N . LEU B 1 210 ? -19.95000 18.63900 13.56200 1.000 14.58000 230 LEU B N 1
ATOM 7520 C CA . LEU B 1 210 ? -18.85000 19.13900 12.74500 1.000 10.65000 230 LEU B CA 1
ATOM 7521 C C . LEU B 1 210 ? -18.65200 18.17600 11.59100 1.000 11.24000 230 LEU B C 1
ATOM 7522 O O . LEU B 1 210 ? -18.46000 16.98100 11.81800 1.000 13.48000 230 LEU B O 1
ATOM 7538 N N . ALA B 1 211 ? -18.77100 18.66900 10.36000 1.000 11.05000 231 ALA B N 1
ATOM 7539 C CA . ALA B 1 211 ? -18.63800 17.79400 9.19800 1.000 13.65000 231 ALA B CA 1
ATOM 7540 C C . ALA B 1 211 ? -17.60500 18.31700 8.21400 1.000 11.71000 231 ALA B C 1
ATOM 7541 O O . ALA B 1 211 ? -17.56600 19.52000 7.91200 1.000 13.82000 231 ALA B O 1
ATOM 7548 N N . ALA B 1 212 ? -16.80500 17.39600 7.69100 1.000 10.68000 232 ALA B N 1
ATOM 7549 C CA . ALA B 1 212 ? -15.77500 17.66200 6.69600 1.000 11.56000 232 ALA B CA 1
ATOM 7550 C C . ALA B 1 212 ? -16.27800 17.14400 5.36200 1.000 12.00000 232 ALA B C 1
ATOM 7551 O O . ALA B 1 212 ? -16.84800 16.04800 5.29300 1.000 12.31000 232 ALA B O 1
ATOM 7558 N N . THR B 1 213 ? -16.07600 17.92800 4.31400 1.000 11.12000 233 THR B N 1
ATOM 7559 C CA . THR B 1 213 ? -16.39600 17.48900 2.96700 1.000 12.70000 233 THR B CA 1
ATOM 7560 C C . THR B 1 213 ? -15.14800 17.61700 2.10800 1.000 14.01000 233 THR B C 1
ATOM 7561 O O . THR B 1 213 ? -14.27600 18.45000 2.38600 1.000 13.92000 233 THR B O 1
ATOM 7572 N N . LEU B 1 214 ? -15.05100 16.76900 1.06900 1.000 10.79000 234 LEU B N 1
ATOM 7573 C CA . LEU B 1 214 ? -13.86500 16.68700 0.22300 1.000 10.48000 234 LEU B CA 1
ATOM 7574 C C . LEU B 1 214 ? -13.85000 17.79100 -0.82300 1.000 13.83000 234 LEU B C 1
ATOM 7575 O O . LEU B 1 214 ? -13.62400 17.55400 -2.02000 1.000 15.51000 234 LEU B O 1
ATOM 7591 N N . ASP B 1 215 ? -14.04700 19.01300 -0.33000 1.000 13.30000 235 ASP B N 1
ATOM 7592 C CA . ASP B 1 215 ? -13.90400 20.26300 -1.07200 1.000 16.81000 235 ASP B CA 1
ATOM 7593 C C . ASP B 1 215 ? -13.22800 21.32000 -0.21000 1.000 14.71000 235 ASP B C 1
ATOM 7594 O O . ASP B 1 215 ? -13.52000 22.51700 -0.33200 1.000 12.73000 235 ASP B O 1
ATOM 7603 N N . ASN B 1 216 ? -12.35200 20.90100 0.70000 1.000 11.73000 236 ASN B N 1
ATOM 7604 C CA . ASN B 1 216 ? -11.55500 21.83000 1.49000 1.000 12.48000 236 ASN B CA 1
ATOM 7605 C C . ASN B 1 216 ? -12.43200 22.64400 2.43700 1.000 11.34000 236 ASN B C 1
ATOM 7606 O O . ASN B 1 216 ? -12.18100 23.82300 2.66000 1.000 12.54000 236 ASN B O 1
ATOM 7617 N N . THR B 1 217 ? -13.45800 22.00700 3.00300 1.000 10.61000 237 THR B N 1
ATOM 7618 C CA . THR B 1 217 ? -14.41300 22.68900 3.86100 1.000 15.88000 237 THR B CA 1
ATOM 7619 C C . THR B 1 217 ? -14.74100 21.82900 5.07100 1.000 14.65000 237 THR B C 1
ATOM 7620 O O . THR B 1 217 ? -14.97700 20.62000 4.93400 1.000 11.34000 237 THR B O 1
ATOM 7631 N N . LEU B 1 218 ? -14.77100 22.47700 6.24200 1.000 13.97000 238 LEU B N 1
ATOM 7632 C CA . LEU B 1 218 ? -15.39800 21.98500 7.46300 1.000 12.58000 238 LEU B CA 1
ATOM 7633 C C . LEU B 1 218 ? -16.59600 22.86600 7.77300 1.000 10.43000 238 LEU B C 1
ATOM 7634 O O . LEU B 1 218 ? -16.57000 24.07200 7.51400 1.000 12.15000 238 LEU B O 1
ATOM 7650 N N . LYS B 1 219 ? -17.66900 22.26900 8.29000 1.000 15.58000 239 LYS B N 1
ATOM 7651 C CA . LYS B 1 219 ? -18.86000 23.03000 8.64900 1.000 13.97000 239 LYS B CA 1
ATOM 7652 C C . LYS B 1 219 ? -19.39700 22.60900 10.00600 1.000 11.27000 239 LYS B C 1
ATOM 7653 O O . LYS B 1 219 ? -19.39900 21.42300 10.34500 1.000 13.48000 239 LYS B O 1
ATOM 7663 N N . LEU B 1 220 ? -19.93600 23.58400 10.74100 1.000 14.46000 240 LEU B N 1
ATOM 7664 C CA . LEU B 1 220 ? -20.59300 23.35300 12.02000 1.000 15.93000 240 LEU B CA 1
ATOM 7665 C C . LEU B 1 220 ? -22.09300 23.44700 11.80700 1.000 17.21000 240 LEU B C 1
ATOM 7666 O O . LEU B 1 220 ? -22.58700 24.49600 11.38100 1.000 15.21000 240 LEU B O 1
ATOM 7682 N N . TRP B 1 221 ? -22.80900 22.37000 12.09900 1.000 17.93000 241 TRP B N 1
ATOM 7683 C CA . TRP B 1 221 ? -24.24200 22.29200 11.87300 1.000 19.18000 241 TRP B CA 1
ATOM 7684 C C . TRP B 1 221 ? -24.99000 22.27300 13.19100 1.000 16.84000 241 TRP B C 1
ATOM 7685 O O . TRP B 1 221 ? -24.58800 21.58000 14.13500 1.000 17.27000 241 TRP B O 1
ATOM 7706 N N . ASP B 1 222 ? -26.06900 23.05400 13.25300 1.000 22.37000 242 ASP B N 1
ATOM 7707 C CA . ASP B 1 222 ? -27.05100 22.95300 14.33200 1.000 20.20000 242 ASP B CA 1
ATOM 7708 C C . ASP B 1 222 ? -27.87200 21.71100 14.04400 1.000 23.30000 242 ASP B C 1
ATOM 7709 O O . ASP B 1 222 ? -28.63200 21.68600 13.07700 1.000 25.99000 242 ASP B O 1
ATOM 7718 N N . TYR B 1 223 ? -27.67300 20.65300 14.84100 1.000 20.16000 243 TYR B N 1
ATOM 7719 C CA . TYR B 1 223 ? -28.41900 19.42000 14.62100 1.000 25.83000 243 TYR B CA 1
ATOM 7720 C C . TYR B 1 223 ? -29.93200 19.67000 14.71900 1.000 27.53000 243 TYR B C 1
ATOM 7721 O O . TYR B 1 223 ? -30.69200 19.33900 13.79900 1.000 21.05000 243 TYR B O 1
ATOM 7739 N N . SER B 1 224 ? -30.38200 20.30500 15.80400 1.000 21.65000 244 SER B N 1
ATOM 7740 C CA . SER B 1 224 ? -31.81700 20.52100 16.00900 1.000 23.34000 244 SER B CA 1
ATOM 7741 C C . SER B 1 224 ? -32.45100 21.25800 14.82800 1.000 23.73000 244 SER B C 1
ATOM 7742 O O . SER B 1 224 ? -33.47700 20.82500 14.28600 1.000 31.13000 244 SER B O 1
ATOM 7750 N N . LYS B 1 225 ? -31.83200 22.36500 14.40000 1.000 36.43000 245 LYS B N 1
ATOM 7751 C CA . LYS B 1 225 ? -32.38500 23.22400 13.35800 1.000 28.53000 245 LYS B CA 1
ATOM 7752 C C . LYS B 1 225 ? -32.02700 22.78400 11.94300 1.000 29.69000 245 LYS B C 1
ATOM 7753 O O . LYS B 1 225 ? -32.68100 23.22800 10.99000 1.000 26.43000 245 LYS B O 1
ATOM 7757 N N . GLY B 1 226 ? -31.01800 21.93200 11.77700 1.000 32.23000 246 GLY B N 1
ATOM 7758 C CA . GLY B 1 226 ? -30.62700 21.49500 10.44800 1.000 29.25000 246 GLY B CA 1
ATOM 7759 C C . GLY B 1 226 ? -29.96700 22.55400 9.59000 1.000 27.13000 246 GLY B C 1
ATOM 7760 O O . GLY B 1 226 ? -30.08700 22.50300 8.36000 1.000 31.37000 246 GLY B O 1
ATOM 7764 N N . LYS B 1 227 ? -29.26100 23.50600 10.20600 1.000 28.31000 247 LYS B N 1
ATOM 7765 C CA . LYS B 1 227 ? -28.69800 24.66200 9.52100 1.000 20.33000 247 LYS B CA 1
ATOM 7766 C C . LYS B 1 227 ? -27.20000 24.76100 9.78300 1.000 15.48000 247 LYS B C 1
ATOM 7767 O O . LYS B 1 227 ? -26.73000 24.48700 10.89200 1.000 18.00000 247 LYS B O 1
ATOM 7771 N N . CYS B 1 228 ? -26.46300 25.20500 8.77000 1.000 16.48000 248 CYS B N 1
ATOM 7772 C CA . CYS B 1 228 ? -25.03300 25.41000 8.91100 1.000 14.43000 248 CYS B CA 1
ATOM 7773 C C . CYS B 1 228 ? -24.79300 26.74600 9.60800 1.000 17.14000 248 CYS B C 1
ATOM 7774 O O . CYS B 1 228 ? -25.24000 27.79300 9.12400 1.000 20.14000 248 CYS B O 1
ATOM 7782 N N . LEU B 1 229 ? -24.09300 26.70700 10.74300 1.000 15.78000 249 LEU B N 1
ATOM 7783 C CA . LEU B 1 229 ? -23.77800 27.90000 11.52700 1.000 17.73000 249 LEU B CA 1
ATOM 7784 C C . LEU B 1 229 ? -22.43300 28.51700 11.17800 1.000 15.62000 249 LEU B C 1
ATOM 7785 O O . LEU B 1 229 ? -22.26100 29.74100 11.27400 1.000 19.29000 249 LEU B O 1
ATOM 7801 N N . LYS B 1 230 ? -21.46800 27.70000 10.79100 1.000 12.89000 250 LYS B N 1
ATOM 7802 C CA . LYS B 1 230 ? -20.10900 28.16800 10.60800 1.000 16.67000 250 LYS B CA 1
ATOM 7803 C C . LYS B 1 230 ? -19.44900 27.31300 9.54300 1.000 15.05000 250 LYS B C 1
ATOM 7804 O O . LYS B 1 230 ? -19.75200 26.12200 9.42200 1.000 14.30000 250 LYS B O 1
ATOM 7823 N N . THR B 1 231 ? -18.51100 27.91300 8.81000 1.000 16.93000 251 THR B N 1
ATOM 7824 C CA . THR B 1 231 ? -17.63900 27.19400 7.89800 1.000 12.54000 251 THR B CA 1
ATOM 7825 C C . THR B 1 231 ? -16.21000 27.57800 8.22900 1.000 13.11000 251 THR B C 1
ATOM 7826 O O . THR B 1 231 ? -15.92700 28.71700 8.61200 1.000 16.90000 251 THR B O 1
ATOM 7837 N N . TYR B 1 232 ? -15.31800 26.61700 8.05600 1.000 13.12000 252 TYR B N 1
ATOM 7838 C CA . TYR B 1 232 ? -13.89000 26.76700 8.30200 1.000 11.01000 252 TYR B CA 1
ATOM 7839 C C . TYR B 1 232 ? -13.15200 26.33600 7.04500 1.000 13.76000 252 TYR B C 1
ATOM 7840 O O . TYR B 1 232 ? -13.32100 25.20500 6.57700 1.000 14.28000 252 TYR B O 1
ATOM 7858 N N . THR B 1 233 ? -12.33700 27.23500 6.50600 1.000 11.83000 253 THR B N 1
ATOM 7859 C CA . THR B 1 233 ? -11.63800 27.00400 5.26200 1.000 12.93000 253 THR B CA 1
ATOM 7860 C C . THR B 1 233 ? -10.21100 27.51900 5.37200 1.000 13.97000 253 THR B C 1
ATOM 7861 O O . THR B 1 233 ? -9.81500 28.13700 6.37100 1.000 12.75000 253 THR B O 1
ATOM 7872 N N . GLY B 1 234 ? -9.44400 27.24700 4.32600 1.000 12.07000 254 GLY B N 1
ATOM 7873 C CA . GLY B 1 234 ? -8.04400 27.60600 4.24700 1.000 14.91000 254 GLY B CA 1
ATOM 7874 C C . GLY B 1 234 ? -7.10600 26.42300 4.16600 1.000 14.98000 254 GLY B C 1
ATOM 7875 O O . GLY B 1 234 ? -5.95400 26.58800 3.74000 1.000 15.71000 254 GLY B O 1
ATOM 7879 N N . HIS B 1 235 ? -7.55900 25.24500 4.57800 1.000 15.55000 255 HIS B N 1
ATOM 7880 C CA . HIS B 1 235 ? -6.77200 24.03400 4.52400 1.000 14.37000 255 HIS B CA 1
ATOM 7881 C C . HIS B 1 235 ? -7.04000 23.28000 3.22500 1.000 17.17000 255 HIS B C 1
ATOM 7882 O O . HIS B 1 235 ? -7.78900 23.72800 2.35300 1.000 14.77000 255 HIS B O 1
ATOM 7896 N N . LYS B 1 236 ? -6.41800 22.11000 3.08500 1.000 12.37000 256 LYS B N 1
ATOM 7897 C CA . LYS B 1 236 ? -6.55300 21.29500 1.88300 1.000 12.85000 256 LYS B CA 1
ATOM 7898 C C . LYS B 1 236 ? -7.09500 19.91900 2.25200 1.000 11.76000 256 LYS B C 1
ATOM 7899 O O . LYS B 1 236 ? -6.51300 19.21100 3.08300 1.000 12.11000 256 LYS B O 1
ATOM 7918 N N . ASN B 1 237 ? -8.21800 19.54300 1.65100 1.000 11.07000 257 ASN B N 1
ATOM 7919 C CA . ASN B 1 237 ? -8.83900 18.25400 1.96100 1.000 10.01000 257 ASN B CA 1
ATOM 7920 C C . ASN B 1 237 ? -9.80200 17.93500 0.80800 1.000 11.82000 257 ASN B C 1
ATOM 7921 O O . ASN B 1 237 ? -10.97800 18.30800 0.84000 1.000 13.11000 257 ASN B O 1
ATOM 7932 N N . GLU B 1 238 ? -9.27400 17.21100 -0.17300 1.000 14.26000 258 GLU B N 1
ATOM 7933 C CA . GLU B 1 238 ? -10.03000 16.74900 -1.32200 1.000 12.05000 258 GLU B CA 1
ATOM 7934 C C . GLU B 1 238 ? -9.89800 15.24700 -1.53000 1.000 16.23000 258 GLU B C 1
ATOM 7935 O O . GLU B 1 238 ? -10.60400 14.69700 -2.39000 1.000 14.84000 258 GLU B O 1
ATOM 7947 N N . LYS B 1 239 ? -9.05400 14.56800 -0.74100 1.000 12.31000 259 LYS B N 1
ATOM 7948 C CA . LYS B 1 239 ? -8.65700 13.19600 -1.05500 1.000 10.61000 259 LYS B CA 1
ATOM 7949 C C . LYS B 1 239 ? -8.78700 12.19600 0.08800 1.000 11.08000 259 LYS B C 1
ATOM 7950 O O . LYS B 1 239 ? -9.07200 11.02400 -0.16000 1.000 17.27000 259 LYS B O 1
ATOM 7957 N N . TYR B 1 240 ? -8.56300 12.62300 1.33500 1.000 11.29000 260 TYR B N 1
ATOM 7958 C CA . TYR B 1 240 ? -8.51400 11.70300 2.46000 1.000 10.04000 260 TYR B CA 1
ATOM 7959 C C . TYR B 1 240 ? -9.56100 12.05200 3.51600 1.000 9.35000 260 TYR B C 1
ATOM 7960 O O . TYR B 1 240 ? -9.97600 13.20300 3.66400 1.000 12.33000 260 TYR B O 1
ATOM 7978 N N . CYS B 1 241 ? -9.93400 11.03300 4.29500 1.000 10.24000 261 CYS B N 1
ATOM 7979 C CA . CYS B 1 241 ? -10.86000 11.19200 5.42300 1.000 9.02000 261 CYS B CA 1
ATOM 7980 C C . CYS B 1 241 ? -10.01800 11.56900 6.63900 1.000 10.11000 261 CYS B C 1
ATOM 7981 O O . CYS B 1 241 ? -9.51900 10.71200 7.38000 1.000 9.68000 261 CYS B O 1
ATOM 7989 N N . ILE B 1 242 ? -9.93900 12.88500 6.85500 1.000 9.00000 262 ILE B N 1
ATOM 7990 C CA . ILE B 1 242 ? -9.11000 13.51100 7.87400 1.000 9.79000 262 ILE B CA 1
ATOM 7991 C C . ILE B 1 242 ? -9.99700 13.79300 9.08100 1.000 10.48000 262 ILE B C 1
ATOM 7992 O O . ILE B 1 242 ? -11.07100 14.36600 8.93700 1.000 12.12000 262 ILE B O 1
ATOM 8008 N N . PHE B 1 243 ? -9.53500 13.42100 10.26900 1.000 9.77000 263 PHE B N 1
ATOM 8009 C CA . PHE B 1 243 ? -10.28500 13.72100 11.47300 1.000 12.32000 263 PHE B CA 1
ATOM 8010 C C . PHE B 1 243 ? -10.28700 15.22700 11.74800 1.000 10.59000 263 PHE B C 1
ATOM 8011 O O . PHE B 1 243 ? -9.39100 15.96100 11.32800 1.000 18.13000 263 PHE B O 1
ATOM 8028 N N . ALA B 1 244 ? -11.32500 15.68800 12.43600 1.000 8.59000 264 ALA B N 1
ATOM 8029 C CA . ALA B 1 244 ? -11.39700 17.05700 12.92800 1.000 10.22000 264 ALA B CA 1
ATOM 8030 C C . ALA B 1 244 ? -11.89200 17.01600 14.36700 1.000 12.81000 264 ALA B C 1
ATOM 8031 O O . ALA B 1 244 ? -12.46900 16.01100 14.81400 1.000 12.57000 2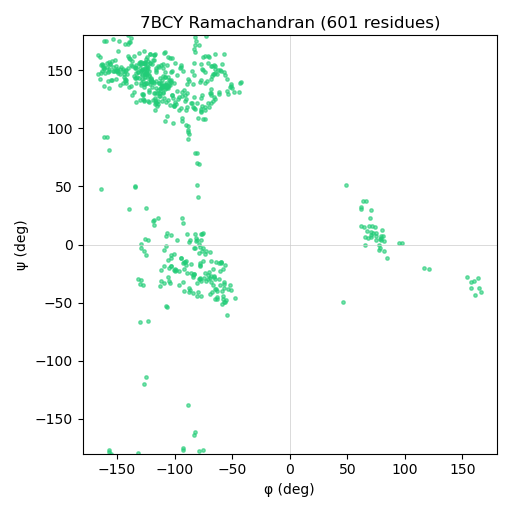64 ALA B O 1
ATOM 8038 N N . ASN B 1 245 ? -11.67000 18.12000 15.08500 1.000 11.21000 265 ASN B N 1
ATOM 8039 C CA . ASN B 1 245 ? -11.87900 18.10900 16.52600 1.000 13.20000 265 ASN B CA 1
ATOM 8040 C C . ASN B 1 245 ? -12.36500 19.45300 17.04900 1.000 11.71000 265 ASN B C 1
ATOM 8041 O O . ASN B 1 245 ? -12.00500 20.51100 16.52000 1.000 13.02000 265 ASN B O 1
ATOM 8052 N N . PHE B 1 246 ? -13.12800 19.39600 18.14900 1.000 10.31000 266 PHE B N 1
ATOM 8053 C CA . PHE B 1 246 ? -13.36500 20.55000 19.00800 1.000 10.14000 266 PHE B CA 1
ATOM 8054 C C . PHE B 1 246 ? -12.28000 20.55600 20.08300 1.000 10.31000 266 PHE B C 1
ATOM 8055 O O . PHE B 1 246 ? -12.05300 19.53200 20.73400 1.000 14.70000 266 PHE B O 1
ATOM 8072 N N . SER B 1 247 ? -11.60600 21.68400 20.26400 1.000 10.39000 267 SER B N 1
ATOM 8073 C CA . SER B 1 247 ? -10.67300 21.85200 21.37100 1.000 10.56000 267 SER B CA 1
ATOM 8074 C C . SER B 1 247 ? -11.32600 22.74900 22.40300 1.000 15.96000 267 SER B C 1
ATOM 8075 O O . SER B 1 247 ? -11.69600 23.88300 22.08600 1.000 13.23000 267 SER B O 1
ATOM 8083 N N . VAL B 1 248 ? -11.42500 22.26500 23.64400 1.000 14.21000 268 VAL B N 1
ATOM 8084 C CA . VAL B 1 248 ? -12.25700 22.91400 24.65100 1.000 13.98000 268 VAL B CA 1
ATOM 8085 C C . VAL B 1 248 ? -11.53600 23.17000 25.96200 1.000 16.66000 268 VAL B C 1
ATOM 8086 O O . VAL B 1 248 ? -12.12100 23.77600 26.86000 1.000 18.07000 268 VAL B O 1
ATOM 8099 N N . THR B 1 249 ? -10.26000 22.80900 26.07800 1.000 14.80000 269 THR B N 1
ATOM 8100 C CA . THR B 1 249 ? -9.59000 22.91700 27.37300 1.000 14.65000 269 THR B CA 1
ATOM 8101 C C . THR B 1 249 ? -9.06100 24.32300 27.64400 1.000 18.42000 269 THR B C 1
ATOM 8102 O O . THR B 1 249 ? -8.84500 24.68400 28.81100 1.000 18.31000 269 THR B O 1
ATOM 8113 N N . GLY B 1 250 ? -8.78200 25.09100 26.60000 1.000 15.38000 270 GLY B N 1
ATOM 8114 C CA . GLY B 1 250 ? -8.38700 26.48100 26.70900 1.000 15.63000 270 GLY B CA 1
ATOM 8115 C C . GLY B 1 250 ? -9.30500 27.31800 25.83400 1.000 19.04000 270 GLY B C 1
ATOM 8116 O O . GLY B 1 250 ? -10.52700 27.31500 26.03300 1.000 20.74000 270 GLY B O 1
ATOM 8120 N N . GLY B 1 251 ? -8.76200 28.01900 24.85300 1.000 18.58000 271 GLY B N 1
ATOM 8121 C CA . GLY B 1 251 ? -9.62000 28.64000 23.85400 1.000 17.48000 271 GLY B CA 1
ATOM 8122 C C . GLY B 1 251 ? -10.47500 27.61700 23.12900 1.000 17.36000 271 GLY B C 1
ATOM 8123 O O . GLY B 1 251 ? -10.12000 26.43600 23.02500 1.000 20.15000 271 GLY B O 1
ATOM 8127 N N . LYS B 1 252 ? -11.61000 28.08000 22.58900 1.000 16.12000 272 LYS B N 1
ATOM 8128 C CA . LYS B 1 252 ? -12.52400 27.19900 21.84900 1.000 14.38000 272 LYS B CA 1
ATOM 8129 C C . LYS B 1 252 ? -12.14100 27.20200 20.37600 1.000 12.68000 272 LYS B C 1
ATOM 8130 O O . LYS B 1 252 ? -12.42700 28.15900 19.63800 1.000 15.10000 272 LYS B O 1
ATOM 8149 N N . TRP B 1 253 ? -11.46900 26.13400 19.95900 1.000 11.53000 273 TRP B N 1
ATOM 8150 C CA . TRP B 1 253 ? -10.91900 26.03500 18.62200 1.000 13.99000 273 TRP B CA 1
ATOM 8151 C C . TRP B 1 253 ? -11.56500 24.87400 17.88100 1.000 12.83000 273 TRP B C 1
ATOM 8152 O O . TRP B 1 253 ? -12.16700 23.98300 18.48000 1.000 12.39000 273 TRP B O 1
ATOM 8173 N N . ILE B 1 254 ? -11.41200 24.89600 16.55700 1.000 13.44000 274 ILE B N 1
ATOM 8174 C CA . ILE B 1 254 ? -11.59600 23.73500 15.69600 1.000 13.41000 274 ILE B CA 1
ATOM 8175 C C . ILE B 1 254 ? -10.20900 23.34800 15.21500 1.000 10.85000 274 ILE B C 1
ATOM 8176 O O . ILE B 1 254 ? -9.40400 24.22500 14.89100 1.000 12.28000 274 ILE B O 1
ATOM 8192 N N . VAL B 1 255 ? -9.90800 22.03900 15.21400 1.000 9.60000 275 VAL B N 1
ATOM 8193 C CA . VAL B 1 255 ? -8.58400 21.53900 14.87600 1.000 10.83000 275 VAL B CA 1
ATOM 8194 C C . VAL B 1 255 ? -8.73000 20.48800 13.78200 1.000 12.67000 275 VAL B C 1
ATOM 8195 O O . VAL B 1 255 ? -9.60300 19.61400 13.86300 1.000 11.37000 275 VAL B O 1
ATOM 8208 N N . SER B 1 256 ? -7.87100 20.54800 12.76800 1.000 12.20000 276 SER B N 1
ATOM 8209 C CA . SER B 1 256 ? -7.93600 19.54500 11.71000 1.000 11.90000 276 SER B CA 1
ATOM 8210 C C . SER B 1 256 ? -6.56700 19.37000 11.07900 1.000 13.08000 276 SER B C 1
ATOM 8211 O O . SER B 1 256 ? -5.80200 20.32500 10.95900 1.000 15.82000 276 SER B O 1
ATOM 8219 N N . GLY B 1 257 ? -6.30000 18.15500 10.60500 1.000 10.95000 277 GLY B N 1
ATOM 8220 C CA . GLY B 1 257 ? -5.20400 17.94000 9.68300 1.000 12.54000 277 GLY B CA 1
ATOM 8221 C C . GLY B 1 257 ? -5.52600 18.48800 8.30200 1.000 11.68000 277 GLY B C 1
ATOM 8222 O O . GLY B 1 257 ? -6.60200 19.01700 8.03400 1.000 12.64000 277 GLY B O 1
ATOM 8226 N N . SER B 1 258 ? -4.56000 18.32700 7.40500 1.000 11.12000 278 SER B N 1
ATOM 8227 C CA . SER B 1 258 ? -4.65200 18.91400 6.07600 1.000 9.60000 278 SER B CA 1
ATOM 8228 C C . SER B 1 258 ? -3.71700 18.15800 5.14600 1.000 11.95000 278 SER B C 1
ATOM 8229 O O . SER B 1 258 ? -2.70900 17.58700 5.56700 1.000 12.79000 278 SER B O 1
ATOM 8237 N N . GLU B 1 259 ? -4.04200 18.22200 3.84900 1.000 10.02000 279 GLU B N 1
ATOM 8238 C CA . GLU B 1 259 ? -3.25300 17.56000 2.83100 1.000 10.31000 279 GLU B CA 1
ATOM 8239 C C . GLU B 1 259 ? -2.03500 18.36200 2.39300 1.000 12.04000 279 GLU B C 1
ATOM 8240 O O . GLU B 1 259 ? -1.27400 17.87000 1.54600 1.000 18.98000 279 GLU B O 1
ATOM 8252 N N . ASP B 1 260 ? -1.84100 19.57400 2.92000 1.000 10.80000 280 ASP B N 1
ATOM 8253 C CA . ASP B 1 260 ? -0.56600 20.27500 2.81600 1.000 12.12000 280 ASP B CA 1
ATOM 8254 C C . ASP B 1 260 ? 0.34200 20.02800 4.02200 1.000 14.47000 280 ASP B C 1
ATOM 8255 O O . ASP B 1 260 ? 1.25800 20.81800 4.27700 1.000 16.74000 280 ASP B O 1
ATOM 8264 N N . ASN B 1 261 ? 0.13400 18.93200 4.73900 1.000 11.30000 281 ASN B N 1
ATOM 8265 C CA . ASN B 1 261 ? 1.05400 18.46600 5.77700 1.000 12.76000 281 ASN B CA 1
ATOM 8266 C C . ASN B 1 261 ? 1.04000 19.33200 7.02500 1.000 16.18000 281 ASN B C 1
ATOM 8267 O O . ASN B 1 261 ? 1.95200 19.21500 7.85300 1.000 13.63000 281 ASN B O 1
ATOM 8278 N N . LEU B 1 262 ? 0.02700 20.17600 7.18600 1.000 12.69000 282 LEU B N 1
ATOM 8279 C CA . LEU B 1 262 ? -0.12600 21.03800 8.34100 1.000 12.79000 282 LEU B CA 1
ATOM 8280 C C . LEU B 1 262 ? -1.31000 20.65600 9.21900 1.000 13.74000 282 LEU B C 1
ATOM 8281 O O . LEU B 1 262 ? -2.28600 20.03900 8.76700 1.000 12.54000 282 LEU B O 1
ATOM 8297 N N . VAL B 1 263 ? -1.19800 21.02700 10.49400 1.000 14.05000 283 VAL B N 1
ATOM 8298 C CA . VAL B 1 263 ? -2.34600 21.08100 11.39200 1.000 9.73000 283 VAL B CA 1
ATOM 8299 C C . VAL B 1 263 ? -2.88300 22.50300 11.36000 1.000 10.96000 283 VAL B C 1
ATOM 8300 O O . VAL B 1 263 ? -2.12100 23.44900 11.54800 1.000 12.73000 283 VAL B O 1
ATOM 8313 N N . TYR B 1 264 ? -4.19000 22.64500 11.11500 1.000 11.24000 284 TYR B N 1
ATOM 8314 C CA . TYR B 1 264 ? -4.91000 23.91500 11.14500 1.000 10.06000 284 TYR B CA 1
ATOM 8315 C C . TYR B 1 264 ? -5.73300 24.03000 12.42300 1.000 12.64000 284 TYR B C 1
ATOM 8316 O O . TYR B 1 264 ? -6.37800 23.06700 12.84600 1.000 11.83000 284 TYR B O 1
ATOM 8334 N N . ILE B 1 265 ? -5.70700 25.21700 13.02300 1.000 10.73000 285 ILE B N 1
ATOM 8335 C CA . ILE B 1 265 ? -6.50200 25.56600 14.19400 1.000 10.44000 285 ILE B CA 1
ATOM 8336 C C . ILE B 1 265 ? -7.24800 26.84300 13.87100 1.000 10.79000 285 ILE B C 1
ATOM 8337 O O . ILE B 1 265 ? -6.62100 27.84500 13.50500 1.000 12.80000 285 ILE B O 1
ATOM 8353 N N . TRP B 1 266 ? -8.57400 26.80300 14.02100 1.000 12.20000 286 TRP B N 1
ATOM 8354 C CA . TRP B 1 266 ? -9.45100 27.93700 13.80900 1.000 13.66000 286 TRP B CA 1
ATOM 8355 C C . TRP B 1 266 ? -10.10300 28.36500 15.12300 1.000 13.50000 286 TRP B C 1
ATOM 8356 O O . TRP B 1 266 ? -10.36900 27.54300 16.00600 1.000 15.27000 286 TRP B O 1
ATOM 8377 N N . ASN B 1 267 ? -10.44900 29.64800 15.19600 1.000 11.92000 287 ASN B N 1
ATOM 8378 C CA . ASN B 1 267 ? -11.38500 30.13900 16.20200 1.000 12.30000 287 ASN B CA 1
ATOM 8379 C C . ASN B 1 267 ? -12.80000 29.64300 15.87600 1.000 13.28000 287 ASN B C 1
ATOM 8380 O O . ASN B 1 267 ? -13.32600 29.89700 14.78100 1.000 13.18000 287 ASN B O 1
ATOM 8391 N N . LEU B 1 268 ? -13.42300 28.91600 16.80000 1.000 15.64000 288 LEU B N 1
ATOM 8392 C CA . LEU B 1 268 ? -14.73400 28.34600 16.50300 1.000 15.41000 288 LEU B CA 1
ATOM 8393 C C . LEU B 1 268 ? -15.73400 29.43800 16.13100 1.000 17.24000 288 LEU B C 1
ATOM 8394 O O . LEU B 1 268 ? -16.48600 29.30900 15.15500 1.000 15.47000 288 LEU B O 1
ATOM 8410 N N . GLN B 1 269 ? -15.74800 30.53000 16.88800 1.000 17.65000 289 GLN B N 1
ATOM 8411 C CA . GLN B 1 269 ? -16.76400 31.55200 16.68500 1.000 17.41000 289 GLN B CA 1
ATOM 8412 C C . GLN B 1 269 ? -16.48800 32.44100 15.47300 1.000 16.27000 289 GLN B C 1
ATOM 8413 O O . GLN B 1 269 ? -17.40800 32.70600 14.69400 1.000 17.20000 289 GLN B O 1
ATOM 8427 N N . THR B 1 270 ? -15.24500 32.89800 15.27600 1.000 16.94000 290 THR B N 1
ATOM 8428 C CA . THR B 1 270 ? -14.94900 33.86700 14.22200 1.000 16.56000 290 THR B CA 1
ATOM 8429 C C . THR B 1 270 ? -14.58200 33.21500 12.89000 1.000 15.83000 290 THR B C 1
ATOM 8430 O O . THR B 1 270 ? -14.59500 33.88700 11.85000 1.000 16.91000 290 THR B O 1
ATOM 8441 N N . LYS B 1 271 ? -14.22700 31.93200 12.91600 1.000 13.01000 291 LYS B N 1
ATOM 8442 C CA . LYS B 1 271 ? -13.81100 31.12700 11.77600 1.000 12.61000 291 LYS B CA 1
ATOM 8443 C C . LYS B 1 271 ? -12.43900 31.51700 11.23100 1.000 17.12000 291 LYS B C 1
ATOM 8444 O O . LYS B 1 271 ? -12.01200 30.96900 10.20300 1.000 15.17000 291 LYS B O 1
ATOM 8463 N N . GLU B 1 272 ? 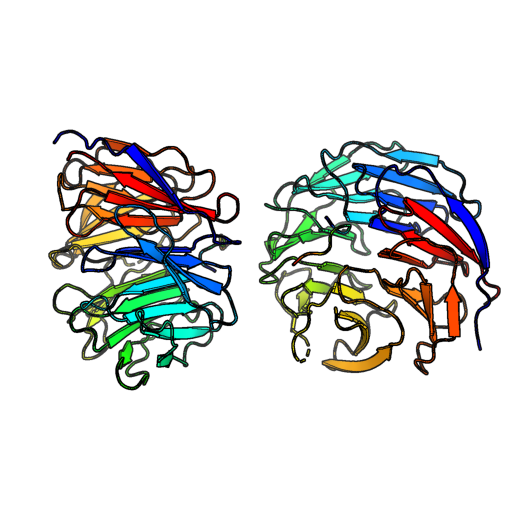-11.70700 32.39500 11.92400 1.000 15.68000 292 GLU B N 1
ATOM 8464 C CA . GLU B 1 272 ? -10.35900 32.76900 11.51500 1.000 14.98000 292 GLU B CA 1
ATOM 8465 C C . GLU B 1 272 ? -9.35400 31.68700 11.89800 1.000 16.01000 292 GLU B C 1
ATOM 8466 O O . GLU B 1 272 ? -9.45200 31.08900 12.97200 1.000 14.33000 292 GLU B O 1
ATOM 8478 N N . ILE B 1 273 ? -8.40700 31.42600 10.99600 1.000 18.90000 293 ILE B N 1
ATOM 8479 C CA . ILE B 1 273 ? -7.28100 30.55700 11.31400 1.000 18.81000 293 ILE B CA 1
ATOM 8480 C C . ILE B 1 273 ? -6.41100 31.27400 12.33400 1.000 15.32000 293 ILE B C 1
ATOM 8481 O O . ILE B 1 273 ? -6.06400 32.45200 12.16500 1.000 15.70000 293 ILE B O 1
ATOM 8497 N N . VAL B 1 274 ? -6.09800 30.59200 13.42100 1.000 14.71000 294 VAL B N 1
ATOM 8498 C CA . VAL B 1 274 ? -5.29300 31.17800 14.48000 1.000 15.74000 294 VAL B CA 1
ATOM 8499 C C . VAL B 1 274 ? -3.91800 30.54000 14.60400 1.000 14.22000 294 VAL B C 1
ATOM 8500 O O . VAL B 1 274 ? -3.00800 31.18500 15.14900 1.000 18.47000 294 VAL B O 1
ATOM 8513 N N . GLN B 1 275 ? -3.72400 29.31100 14.12400 1.000 15.47000 295 GLN B N 1
ATOM 8514 C CA . GLN B 1 275 ? -2.39200 28.73400 14.08400 1.000 12.41000 295 GLN B CA 1
ATOM 8515 C C . GLN B 1 275 ? -2.35000 27.64900 13.01800 1.000 12.64000 295 GLN B C 1
ATOM 8516 O O . GLN B 1 275 ? -3.36600 27.01000 12.72900 1.000 12.46000 295 GLN B O 1
ATOM 8530 N N . LYS B 1 276 ? -1.16700 27.45500 12.44500 1.000 12.36000 296 LYS B N 1
ATOM 8531 C CA . LYS B 1 276 ? -0.85700 26.32400 11.57900 1.000 19.73000 296 LYS B CA 1
ATOM 8532 C C . LYS B 1 276 ? 0.40300 25.67400 12.12200 1.000 15.86000 296 LYS B C 1
ATOM 8533 O O . LYS B 1 276 ? 1.39700 26.36700 12.36300 1.000 19.10000 296 LYS B O 1
ATOM 8546 N N . LEU B 1 277 ? 0.36100 24.36100 12.33500 1.000 15.90000 297 LEU B N 1
ATOM 8547 C CA . LEU B 1 277 ? 1.47900 23.64700 12.93100 1.000 15.49000 297 LEU B CA 1
ATOM 8548 C C . LEU B 1 277 ? 2.27400 22.94800 11.83600 1.000 13.98000 297 LEU B C 1
ATOM 8549 O O . LEU B 1 277 ? 1.73800 22.08500 11.12500 1.000 15.49000 297 LEU B O 1
ATOM 8565 N N . GLN B 1 278 ? 3.54800 23.32700 11.70900 1.000 15.23000 298 GLN B N 1
ATOM 8566 C CA . GLN B 1 278 ? 4.44000 22.80600 10.68600 1.000 18.34000 298 GLN B CA 1
ATOM 8567 C C . GLN B 1 278 ? 5.40100 21.78400 11.28300 1.000 17.36000 298 GLN B C 1
ATOM 8568 O O . GLN B 1 278 ? 5.90200 21.95400 12.40500 1.000 15.10000 298 GLN B O 1
ATOM 8575 N N . GLY B 1 279 ? 5.66200 20.73500 10.51700 1.000 16.46000 299 GLY B N 1
ATOM 8576 C CA . GLY B 1 279 ? 6.57900 19.71000 10.94400 1.000 15.79000 299 GLY B CA 1
ATOM 8577 C C . GLY B 1 279 ? 6.36800 18.38200 10.25800 1.000 14.52000 299 GLY B C 1
ATOM 8578 O O . GLY B 1 279 ? 7.34700 17.69100 9.95300 1.000 18.51000 299 GLY B O 1
ATOM 8582 N N . HIS B 1 280 ? 5.10800 17.99300 10.00000 1.000 12.19000 300 HIS B N 1
ATOM 8583 C CA . HIS B 1 280 ? 4.90200 16.71100 9.33800 1.000 16.29000 300 HIS B CA 1
ATOM 8584 C C . HIS B 1 280 ? 5.34600 16.80400 7.88500 1.000 12.61000 300 HIS B C 1
ATOM 8585 O O . HIS B 1 280 ? 5.43500 17.89400 7.31300 1.000 14.74000 300 HIS B O 1
ATOM 8599 N N . THR B 1 281 ? 5.68700 15.64400 7.31600 1.000 11.54000 301 THR B N 1
ATOM 8600 C CA . THR B 1 281 ? 6.10400 15.57500 5.91300 1.000 17.13000 301 THR B CA 1
ATOM 8601 C C . THR B 1 281 ? 5.17800 14.72000 5.05800 1.000 13.81000 301 THR B C 1
ATOM 8602 O O . THR B 1 281 ? 5.57200 14.25600 3.98100 1.000 17.87000 301 THR B O 1
ATOM 8613 N N . ASP B 1 282 ? 3.94900 14.51700 5.50100 1.000 11.50000 302 ASP B N 1
ATOM 8614 C CA . ASP B 1 282 ? 2.92200 13.94700 4.65200 1.000 12.17000 302 ASP B CA 1
ATOM 8615 C C . ASP B 1 282 ? 1.59500 14.41600 5.20600 1.000 10.91000 302 ASP B C 1
ATOM 8616 O O . ASP B 1 282 ? 1.54200 15.07300 6.25300 1.000 12.60000 302 ASP B O 1
ATOM 8625 N N . VAL B 1 283 ? 0.52900 13.98300 4.54400 1.000 12.37000 303 VAL B N 1
ATOM 8626 C CA . VAL B 1 283 ? -0.82800 14.33200 4.94500 1.000 11.68000 303 VAL B CA 1
ATOM 8627 C C . VAL B 1 283 ? -1.00500 14.09300 6.43100 1.000 13.27000 303 VAL B C 1
ATOM 8628 O O . VAL B 1 283 ? -0.69800 13.00600 6.92900 1.000 9.63000 303 VAL B O 1
ATOM 8641 N N . VAL B 1 284 ? -1.55400 15.07600 7.14000 1.000 9.51000 304 VAL B N 1
ATOM 8642 C CA . VAL B 1 284 ? -1.90300 14.89200 8.54500 1.000 9.23000 304 VAL B CA 1
ATOM 8643 C C . VAL B 1 284 ? -3.32800 14.34600 8.53100 1.000 8.98000 304 VAL B C 1
ATOM 8644 O O . VAL B 1 284 ? -4.30400 15.07300 8.33000 1.000 14.62000 304 VAL B O 1
ATOM 8657 N N . ILE B 1 285 ? -3.42200 13.02500 8.63800 1.000 9.56000 305 ILE B N 1
ATOM 8658 C CA . ILE B 1 285 ? -4.69500 12.34200 8.54100 1.000 8.75000 305 ILE B CA 1
ATOM 8659 C C . ILE B 1 285 ? -5.49000 12.45000 9.81900 1.000 8.95000 305 ILE B C 1
ATOM 8660 O O . ILE B 1 285 ? -6.71800 12.36800 9.78500 1.000 9.43000 305 ILE B O 1
ATOM 8676 N N . SER B 1 286 ? -4.83000 12.57600 10.96700 1.000 8.55000 306 SER B N 1
ATOM 8677 C CA . SER B 1 286 ? -5.55900 12.53400 12.22200 1.000 10.67000 306 SER B CA 1
ATOM 8678 C C . SER B 1 286 ? -4.94600 13.50700 13.21600 1.000 10.01000 306 SER B C 1
ATOM 8679 O O . SER B 1 286 ? -3.73100 13.75700 13.21000 1.000 9.58000 306 SER B O 1
ATOM 8687 N N . THR B 1 287 ? -5.83800 14.13500 13.98800 1.000 9.53000 307 THR B N 1
ATOM 8688 C CA . THR B 1 287 ? -5.51300 14.97000 15.12600 1.000 10.09000 307 THR B CA 1
ATOM 8689 C C . THR B 1 287 ? -6.45000 14.58200 16.25600 1.000 8.87000 307 THR B C 1
ATOM 8690 O O . THR B 1 287 ? -7.55900 14.09200 16.03700 1.000 11.45000 307 THR B O 1
ATOM 8701 N N . ALA B 1 288 ? -5.96700 14.77000 17.47900 1.000 10.28000 308 ALA B N 1
ATOM 8702 C CA . ALA B 1 288 ? -6.77200 14.52100 18.66500 1.000 11.72000 308 ALA B CA 1
ATOM 8703 C C . ALA B 1 288 ? -6.44400 15.58200 19.70100 1.000 11.45000 308 ALA B C 1
ATOM 8704 O O . ALA B 1 288 ? -5.32800 16.09400 19.73700 1.000 10.64000 308 ALA B O 1
ATOM 8711 N N . CYS B 1 289 ? -7.43400 15.90100 20.53500 1.000 9.95000 309 CYS B N 1
ATOM 8712 C CA . CYS B 1 289 ? -7.31300 16.93700 21.55600 1.000 12.05000 309 CYS B CA 1
ATOM 8713 C C . CYS B 1 289 ? -7.41300 16.27600 22.92100 1.000 10.12000 309 CYS B C 1
ATOM 8714 O O . CYS B 1 289 ? -8.33500 15.49500 23.18400 1.000 13.59000 309 CYS B O 1
ATOM 8722 N N . HIS B 1 290 ? -6.47700 16.59700 23.78600 1.000 11.69000 310 HIS B N 1
ATOM 8723 C CA . HIS B 1 290 ? -6.42900 15.99500 25.09400 1.000 11.06000 310 HIS B CA 1
ATOM 8724 C C . HIS B 1 290 ? -7.61100 16.43400 25.94900 1.000 15.08000 310 HIS B C 1
ATOM 8725 O O . HIS B 1 290 ? -8.07300 17.57200 25.85200 1.000 12.48000 310 HIS B O 1
ATOM 8739 N N . PRO B 1 291 ? -8.11700 15.54600 26.80300 1.000 12.19000 311 PRO B N 1
ATOM 8740 C CA . PRO B 1 291 ? -9.34300 15.87900 27.54500 1.000 16.04000 311 PRO B CA 1
ATOM 8741 C C . PRO B 1 291 ? -9.17300 16.95000 28.62200 1.000 14.41000 311 PRO B C 1
ATOM 8742 O O . PRO B 1 291 ? -10.17500 17.57700 28.97300 1.000 17.66000 311 PRO B O 1
ATOM 8753 N N . THR B 1 292 ? -7.96900 17.18100 29.16200 1.000 13.57000 312 THR B N 1
ATOM 8754 C CA . THR B 1 292 ? -7.87600 18.16800 30.23900 1.000 14.91000 312 THR B CA 1
ATOM 8755 C C . THR B 1 292 ? -6.79600 19.21700 30.00700 1.000 17.31000 312 THR B C 1
ATOM 8756 O O . THR B 1 292 ? -6.94900 20.35700 30.46600 1.000 17.05000 312 THR B O 1
ATOM 8767 N N . GLU B 1 293 ? -5.71000 18.86300 29.32300 1.000 14.28000 313 GLU B N 1
ATOM 8768 C CA . GLU B 1 293 ? -4.63200 19.79300 29.01400 1.000 17.41000 313 GLU B CA 1
ATOM 8769 C C . GLU B 1 293 ? -4.69800 20.27400 27.56700 1.000 16.40000 313 GLU B C 1
ATOM 8770 O O . GLU B 1 293 ? -5.31400 19.63800 26.69700 1.000 13.07000 313 GLU B O 1
ATOM 8782 N N . ASN B 1 294 ? -4.02800 21.40800 27.31800 1.000 13.13000 314 ASN B N 1
ATOM 8783 C CA . ASN B 1 294 ? -3.93400 21.99700 25.97800 1.000 12.39000 314 ASN B CA 1
ATOM 8784 C C . ASN B 1 294 ? -2.82300 21.28000 25.22700 1.000 12.39000 314 ASN B C 1
ATOM 8785 O O . ASN B 1 294 ? -1.69600 21.77400 25.07900 1.000 13.67000 314 ASN B O 1
ATOM 8796 N N . ILE B 1 295 ? -3.16400 20.08400 24.73600 1.000 11.07000 315 ILE B N 1
ATOM 8797 C CA . ILE B 1 295 ? -2.23900 19.19500 24.04200 1.000 10.59000 315 ILE B CA 1
ATOM 8798 C C . ILE B 1 295 ? -2.95100 18.62600 22.82700 1.000 10.15000 315 ILE B C 1
ATOM 8799 O O . ILE B 1 295 ? -4.07200 18.11900 22.94600 1.000 12.67000 315 ILE B O 1
ATOM 8815 N N . ILE B 1 296 ? -2.30700 18.74200 21.65700 1.000 11.17000 316 ILE B N 1
ATOM 8816 C CA . ILE B 1 296 ? -2.77000 18.13600 20.41600 1.000 11.17000 316 ILE B CA 1
ATOM 8817 C C . ILE B 1 296 ? -1.82500 17.01000 20.02400 1.000 10.50000 316 ILE B C 1
ATOM 8818 O O . ILE B 1 296 ? -0.59900 17.15800 20.09300 1.000 11.68000 316 ILE B O 1
ATOM 8834 N N . ALA B 1 297 ? -2.39700 15.90300 19.59000 1.000 10.22000 317 ALA B N 1
ATOM 8835 C CA . ALA B 1 297 ? -1.66300 14.84500 18.90700 1.000 9.13000 317 ALA B CA 1
ATOM 8836 C C . ALA B 1 297 ? -2.00700 14.90100 17.42400 1.000 10.77000 317 ALA B C 1
ATOM 8837 O O . ALA B 1 297 ? -3.17400 15.03100 17.05800 1.000 10.95000 317 ALA B O 1
ATOM 8844 N N . SER B 1 298 ? -0.99900 14.76800 16.57300 1.000 9.03000 318 SER B N 1
ATOM 8845 C CA . SER B 1 298 ? -1.22700 14.68300 15.13900 1.000 8.94000 318 SER B CA 1
ATOM 8846 C C . SER B 1 298 ? -0.48100 13.47600 14.58700 1.000 12.68000 318 SER B C 1
ATOM 8847 O O . SER B 1 298 ? 0.50200 13.01700 15.16100 1.000 12.19000 318 SER B O 1
ATOM 8855 N N . ALA B 1 299 ? -0.96200 12.95900 13.46100 1.000 10.18000 319 ALA B N 1
ATOM 8856 C CA . ALA B 1 299 ? -0.32000 11.81900 12.82900 1.000 9.80000 319 ALA B CA 1
ATOM 8857 C C . ALA B 1 299 ? -0.46100 11.91500 11.31900 1.000 10.62000 319 ALA B C 1
ATOM 8858 O O . ALA B 1 299 ? -1.44000 12.45900 10.78700 1.000 9.70000 319 ALA B O 1
ATOM 8865 N N . ALA B 1 300 ? 0.51000 11.30900 10.63800 1.000 11.62000 320 ALA B N 1
ATOM 8866 C CA . ALA B 1 300 ? 0.66100 11.50300 9.21200 1.000 11.25000 320 ALA B CA 1
ATOM 8867 C C . ALA B 1 300 ? 0.80900 10.17600 8.46600 1.000 10.39000 320 ALA B C 1
ATOM 8868 O O . ALA B 1 300 ? 1.05100 9.11100 9.03400 1.000 14.33000 320 ALA B O 1
ATOM 8875 N N . LEU B 1 301 ? 0.63900 10.26900 7.14500 1.000 11.64000 321 LEU B N 1
ATOM 8876 C CA . LEU B 1 301 ? 0.60000 9.10500 6.27300 1.000 12.01000 321 LEU B CA 1
ATOM 8877 C C . LEU B 1 301 ? 1.99500 8.62400 5.87200 1.000 10.79000 321 LEU B C 1
ATOM 8878 O O . LEU B 1 301 ? 2.99100 9.00000 6.51100 1.000 12.96000 321 LEU B O 1
ATOM 8894 N N . GLU B 1 302 ? 2.07000 7.79600 4.82400 1.000 13.24000 322 GLU B N 1
ATOM 8895 C CA . GLU B 1 302 ? 3.15500 6.82300 4.64800 1.000 17.24000 322 GLU B CA 1
ATOM 8896 C C . GLU B 1 302 ? 4.54700 7.42900 4.52600 1.000 18.39000 322 GLU B C 1
ATOM 8897 O O . GLU B 1 302 ? 5.53400 6.75300 4.83400 1.000 21.09000 322 GLU B O 1
ATOM 8901 N N . ASN B 1 303 ? 4.68400 8.63400 4.00500 1.000 15.04000 323 ASN B N 1
ATOM 8902 C CA . ASN B 1 303 ? 6.03000 9.16900 3.84300 1.000 19.97000 323 ASN B CA 1
ATOM 8903 C C . ASN B 1 303 ? 6.50900 9.88400 5.11000 1.000 18.89000 323 ASN B C 1
ATOM 8904 O O . ASN B 1 303 ? 7.62400 10.41800 5.11900 1.000 24.42000 323 ASN B O 1
ATOM 8915 N N . ASP B 1 304 ? 5.69900 9.86300 6.17900 1.000 16.19000 324 ASP B N 1
ATOM 8916 C CA . ASP B 1 304 ? 6.03600 10.46000 7.47100 1.000 12.34000 324 ASP B CA 1
ATOM 8917 C C . ASP B 1 304 ? 5.94900 9.39200 8.55900 1.000 12.93000 324 ASP B C 1
ATOM 8918 O O . ASP B 1 304 ? 6.97300 9.04100 9.14200 1.000 17.52000 324 ASP B O 1
ATOM 8927 N N . LYS B 1 305 ? 4.75700 8.85900 8.84700 1.000 10.82000 325 LYS B N 1
ATOM 8928 C CA . LYS B 1 305 ? 4.57700 7.70200 9.70700 1.000 13.02000 325 LYS B CA 1
ATOM 8929 C C . LYS B 1 305 ? 4.83000 8.02900 11.16900 1.000 11.75000 325 LYS B C 1
ATOM 8930 O O . LYS B 1 305 ? 4.85900 7.11600 11.98200 1.000 12.94000 325 LYS B O 1
ATOM 8949 N N . THR B 1 306 ? 4.97300 9.30600 11.52800 1.000 13.74000 326 THR B N 1
ATOM 8950 C CA . THR B 1 306 ? 5.16100 9.67900 12.92800 1.000 10.90000 326 THR B CA 1
ATOM 8951 C C . THR B 1 306 ? 3.92000 10.35900 13.49700 1.000 11.71000 326 THR B C 1
ATOM 8952 O O . THR B 1 306 ? 2.99900 10.77100 12.77600 1.000 13.63000 326 THR B O 1
ATOM 8963 N N . ILE B 1 307 ? 3.92900 10.44300 14.82900 1.000 13.82000 327 ILE B N 1
ATOM 8964 C CA . ILE B 1 307 ? 2.92700 11.12600 15.63000 1.000 11.90000 327 ILE B CA 1
ATOM 8965 C C . ILE B 1 307 ? 3.65200 12.26100 16.32700 1.000 11.40000 327 ILE B C 1
ATOM 8966 O O . ILE B 1 307 ? 4.80200 12.11200 16.76900 1.000 10.70000 327 ILE B O 1
ATOM 8982 N N . LYS B 1 308 ? 2.99500 13.40400 16.43000 1.000 9.83000 328 LYS B N 1
ATOM 8983 C CA . LYS B 1 308 ? 3.58500 14.55000 17.09900 1.000 10.08000 328 LYS B CA 1
ATOM 8984 C C . LYS B 1 308 ? 2.67300 15.03200 18.20700 1.000 12.31000 328 LYS B C 1
ATOM 8985 O O . LYS B 1 308 ? 1.45800 15.00200 18.06600 1.000 9.60000 328 LYS B O 1
ATOM 9004 N N . LEU B 1 309 ? 3.28000 15.39000 19.34300 1.000 10.16000 329 LEU B N 1
ATOM 9005 C CA . LEU B 1 309 ? 2.57000 15.97000 20.47400 1.000 13.55000 329 LEU B CA 1
ATOM 9006 C C . LEU B 1 309 ? 2.96600 17.43600 20.58700 1.000 13.58000 329 LEU B C 1
ATOM 9007 O O . LEU B 1 309 ? 4.16900 17.74900 20.62600 1.000 12.64000 329 LEU B O 1
ATOM 9023 N N . TRP B 1 310 ? 1.95900 18.30600 20.60100 1.000 13.58000 330 TRP B N 1
ATOM 9024 C CA . TRP B 1 310 ? 2.09200 19.75900 20.64200 1.000 10.81000 330 TRP B CA 1
ATOM 9025 C C . TRP B 1 310 ? 1.38700 20.27700 21.88900 1.000 14.15000 330 TRP B C 1
ATOM 9026 O O . TRP B 1 310 ? 0.30400 19.78900 22.24300 1.000 13.22000 330 TRP B O 1
ATOM 9047 N N . LYS B 1 311 ? 1.96100 21.29600 22.54000 1.000 13.59000 331 LYS B N 1
ATOM 9048 C CA . LYS B 1 311 ? 1.35400 21.84200 23.74500 1.000 11.63000 331 LYS B CA 1
ATOM 9049 C C . LYS B 1 311 ? 1.31300 23.35800 23.67900 1.000 12.02000 331 LYS B C 1
ATOM 9050 O O . LYS B 1 311 ? 2.26600 24.00100 23.21900 1.000 13.25000 331 LYS B O 1
ATOM 9069 N N . SER B 1 312 ? 0.23800 23.90400 24.23800 1.000 12.13000 332 SER B N 1
ATOM 9070 C CA . SER B 1 312 ? -0.04800 25.32900 24.26600 1.000 13.01000 332 SER B CA 1
ATOM 9071 C C . SER B 1 312 ? -0.28000 25.78800 25.69800 1.000 17.80000 332 SER B C 1
ATOM 9072 O O . SER B 1 312 ? -0.74800 25.01900 26.54200 1.000 17.04000 332 SER B O 1
ATOM 9080 N N . ASP B 1 313 ? 0.01900 27.07400 25.94200 1.000 21.15000 333 ASP B N 1
ATOM 9081 C CA . ASP B 1 313 ? -0.29800 27.74100 27.20000 1.000 25.81000 333 ASP B CA 1
ATOM 9082 C C . ASP B 1 313 ? -1.77100 28.09100 27.32700 1.000 25.94000 333 ASP B C 1
ATOM 9083 O O . ASP B 1 313 ? -2.21900 28.44900 28.42500 1.000 26.70000 333 ASP B O 1
ATOM 9092 N N . CYS B 1 314 ? -2.51900 28.04100 26.23300 1.000 21.68000 334 CYS B N 1
ATOM 9093 C CA . CYS B 1 314 ? -3.90600 28.45700 26.24200 1.000 27.27000 334 CYS B CA 1
ATOM 9094 C C . CYS B 1 314 ? -4.65200 27.82500 25.07600 1.000 27.25000 334 CYS B C 1
ATOM 9095 O O . CYS B 1 314 ? -4.10300 26.99300 24.33800 1.000 20.84000 334 CYS B O 1
ATOM 9107 N N . CYS C 2 2 ? -7.24300 1.14900 4.96400 1.000 12.92000 23 CYS P N 1
ATOM 9108 C CA . CYS C 2 2 ? -7.55900 1.86100 3.74600 1.000 13.38000 23 CYS P CA 1
ATOM 9109 C C . CYS C 2 2 ? -7.81200 3.35700 3.85900 1.000 12.81000 23 CYS P C 1
ATOM 9110 O O . CYS C 2 2 ? -7.87200 4.04000 2.84900 1.000 15.51000 23 CYS P O 1
ATOM 9118 N N . ARG C 2 3 ? -7.86100 3.89000 5.07400 1.000 11.92000 24 ARG P N 1
ATOM 9119 C CA . ARG C 2 3 ? -7.82000 5.34700 5.24500 1.000 11.52000 24 ARG P CA 1
ATOM 9120 C C . ARG C 2 3 ? -6.55500 5.97600 4.63800 1.000 11.84000 24 ARG P C 1
ATOM 9121 O O . ARG C 2 3 ? -6.58200 7.17000 4.27600 1.000 11.95000 24 ARG P O 1
ATOM 9142 N N . LYS C 2 4 ? -5.48900 5.19200 4.42900 1.000 15.18000 25 LYS P N 1
ATOM 9143 C CA . LYS C 2 4 ? -4.22800 5.71500 3.91700 1.000 16.40000 25 LYS P CA 1
ATOM 9144 C C . LYS C 2 4 ? -4.24200 5.94600 2.41500 1.000 15.85000 25 LYS P C 1
ATOM 9145 O O . LYS C 2 4 ? -3.26200 6.49700 1.89900 1.000 19.71000 25 LYS P O 1
ATOM 9164 N N . ARG C 2 5 ? -5.31200 5.52500 1.72800 1.000 14.53000 26 ARG P N 1
ATOM 9165 C CA . ARG C 2 5 ? -5.43100 5.55300 0.27300 1.000 18.82000 26 ARG P CA 1
ATOM 9166 C C . ARG C 2 5 ? -6.34500 6.67400 -0.20100 1.000 16.82000 26 ARG P C 1
ATOM 9167 O O . ARG C 2 5 ? -7.43400 6.88200 0.33800 1.000 18.29000 26 ARG P O 1
ATOM 9188 N N . ASN C 2 6 ? -5.93600 7.34400 -1.26900 1.000 20.99000 27 ASN P N 1
ATOM 9189 C CA . ASN C 2 6 ? -6.81200 8.29800 -1.93400 1.000 27.10000 27 ASN P CA 1
ATOM 9190 C C . ASN C 2 6 ? -7.70000 7.51400 -2.89200 1.000 27.92000 27 ASN P C 1
ATOM 9191 O O . ASN C 2 6 ? -7.19900 6.81600 -3.78000 1.000 34.63000 27 ASN P O 1
ATOM 9202 N N . ARG C 2 7 ? -9.00700 7.56600 -2.67200 1.000 20.04000 28 ARG P N 1
ATOM 9203 C CA . ARG C 2 7 ? -9.92100 6.87600 -3.56400 1.000 32.29000 28 ARG P CA 1
ATOM 9204 C C . ARG C 2 7 ? -10.19800 7.73100 -4.79300 1.000 42.36000 28 ARG P C 1
ATOM 9205 O O . ARG C 2 7 ? -9.82500 8.90400 -4.86500 1.000 48.77000 28 ARG P O 1
ATOM 9226 N N . SER C 2 8 ? -10.87700 7.13000 -5.76400 1.000 47.09000 29 SER P N 1
ATOM 9227 C CA . SER C 2 8 ? -11.06600 7.76900 -7.06000 1.000 49.29000 29 SER P CA 1
ATOM 9228 C C . SER C 2 8 ? -11.89300 6.90100 -7.99900 1.000 53.01000 29 SER P C 1
ATOM 9229 O O . SER C 2 8 ? -12.45600 7.39900 -8.97300 1.000 48.81000 29 SER P O 1
ATOM 9240 N N . CYS D 2 2 ? 15.69600 -1.47500 -4.99100 1.000 16.07000 23 CYS Q N 1
ATOM 9241 C CA . CYS D 2 2 ? 15.40200 -2.15400 -3.73000 1.000 16.54000 23 CYS Q CA 1
ATOM 9242 C C . CYS D 2 2 ? 15.17900 -3.65900 -3.90400 1.000 15.88000 23 CYS Q C 1
ATOM 9243 O O . CYS D 2 2 ? 15.12700 -4.30600 -2.92500 1.000 15.45000 23 CYS Q O 1
ATOM 9251 N N . ARG D 2 3 ? 15.16400 -4.21300 -5.11700 1.000 12.79000 24 ARG Q N 1
ATOM 9252 C CA . ARG D 2 3 ? 15.17600 -5.70300 -5.33000 1.000 12.63000 24 ARG Q CA 1
ATOM 9253 C C . ARG D 2 3 ? 16.42600 -6.39400 -4.75700 1.000 15.50000 24 ARG Q C 1
ATOM 9254 O O . ARG D 2 3 ? 16.33900 -7.53300 -4.37700 1.000 14.29000 24 ARG Q O 1
ATOM 9275 N N . LYS D 2 4 ? 17.53600 -5.68200 -4.57200 1.000 13.09000 25 LYS Q N 1
ATOM 9276 C CA . LYS D 2 4 ? 18.78900 -6.18800 -3.96600 1.000 14.01000 25 LYS Q CA 1
ATOM 9277 C C . LYS D 2 4 ? 18.71700 -6.32700 -2.43900 1.000 22.76000 25 LYS Q C 1
ATOM 9278 O O . LYS D 2 4 ? 19.64200 -6.90900 -1.91200 1.000 23.37000 25 LYS Q O 1
ATOM 9297 N N . ARG D 2 5 ? 17.63900 -5.90300 -1.79100 1.000 15.44000 26 ARG Q N 1
ATOM 9298 C CA . ARG D 2 5 ? 17.56500 -5.96900 -0.33500 1.000 18.32000 26 ARG Q CA 1
ATOM 9299 C C . ARG D 2 5 ? 16.58800 -7.04600 0.12900 1.000 23.14000 26 ARG Q C 1
ATOM 9300 O O . ARG D 2 5 ? 15.54100 -7.26800 -0.48500 1.000 22.82000 26 ARG Q O 1
ATOM 9321 N N . ASN D 2 6 ? 16.93300 -7.70000 1.23400 1.000 25.33000 27 ASN Q N 1
ATOM 9322 C CA . ASN D 2 6 ? 16.03000 -8.63500 1.89300 1.000 23.41000 27 ASN Q CA 1
ATOM 9323 C C . ASN D 2 6 ? 15.03600 -7.82200 2.72100 1.000 33.82000 27 ASN Q C 1
ATOM 9324 O O . ASN D 2 6 ? 15.40400 -7.22400 3.73600 1.000 47.83000 27 ASN Q O 1
ATOM 9335 N N . ARG D 2 7 ? 13.78300 -7.77800 2.28500 1.000 31.20000 28 ARG Q N 1
ATOM 9336 C CA . ARG D 2 7 ? 12.77400 -6.98500 2.97000 1.000 43.67000 28 ARG Q CA 1
ATOM 9337 C C . ARG D 2 7 ? 12.20800 -7.76900 4.14700 1.000 49.04000 28 ARG Q C 1
ATOM 9338 O O . ARG D 2 7 ? 11.77000 -8.91300 3.99200 1.000 62.73000 28 ARG Q O 1
ATOM 9342 N N . SER D 2 8 ? 12.22700 -7.15400 5.32300 1.000 50.40000 29 SER Q N 1
ATOM 9343 C CA . SER D 2 8 ? 11.67900 -7.77000 6.52500 1.000 55.39000 29 SER Q CA 1
ATOM 9344 C C . SER D 2 8 ? 10.79700 -6.75200 7.23400 1.000 58.99000 29 SER Q C 1
ATOM 9345 O O . SER D 2 8 ? 9.97900 -6.08800 6.59100 1.000 48.03000 29 SER Q O 1
#

Sequence (618 aa):
VKPNYALKFTLAGHTKAVSSVKFSPNGEWLASSSADKLIKIWGAYDGKFEKTISGHKLGISDVAWSSDSNLLVSASDDKTLKIWDVSSGKCLKTLKGHSNYVFCCNFNPQSNLIVSGSFDESVRIWDVKTGKCLKKTLPAHSDPVSAVHFNRDGSLIVSSSYDGLCCRIWDTASGQCLKTLDNPPVSFVKFSPNGKYILAATLDNTLKLWDYSKGKCLKTYTGHKNEKYCIFANFSVTGGKWIVSGSEDNLVYIWNLQTKEIVQKLQGHTDVVISTACHPTENIIASAALENDKTIKLWKSDCPVKPNYALKFTLAGHTKAVSSVKFSPNGEWLASSSADKLIKIWGAYDGKFEKTISGHKLGISDVAWSSDSNLLVSASDDKTLKIWDVSSGKCLKTLKGHSNYVFCCNFNPQSNLIVSGSFDESVRRIWDVKTGKCLKTLPAHSDPVSAVHFNRDGSLIVSSSYDGLCCCRIWDTASGQCLKTLIDNPPVSFVVKFSPNGKYILAATLDNTLKLWDYSKGKCLKTYTGHKNEKYCIFANFSVTGGKWIVSGSEDNLVYIWNLQTKEIVQKLQGHTDVVISTACHPTENIIASAALENDKTIKLWKSDCCRKRNRSCRKRNRS

Radius of gyration: 27.27 Å; Cα contacts (8 Å, |Δi|>4): 2066; chains: 4; bounding box: 65×71×64 Å

Secondary structure (DSSP, 8-state):
-----EEEEEE---SS-EEEEEE-TTSSEEEEEETTS-EEEEETTT--EEEEE---SS-EEEEEE-TTSSEEEEEETTS-EEEEETTT--EEEEE---SS-EEEEEE-TTSSEEEEEETTS-EEEEETTT--EEEEE---SS-EEEEEE-TTSSEEEEEETTS-EEEEETTT--EEEE---PPEEEEEE-TTSSEEEEEETTTEEEEEETTTTEEEEEEESS--SSS---EEEE-SSS-EEEE--TTS-EEEEETTT--EEEEE---SS-EEEEEE-SSSSEEEEEE-TTT--EEEEE---/------EEEEEE---SS-EEEEEE-TTSSEEEEEETTS-EEEEETTT--EEEEE---SS-EEEEEE-TTSSEEEEEETTS-EEEEETTT--EEEEE---SS-EEEEEE-TTSSEEEEEETTS-EEEEETTT--EEEEE---SS-EEEEEE-TTSSEEEEEETTS-EEEEETTT--EEEEEE----EEEEEE-TTSSEEEEEETTTEEEEEETTTTEEEEEE-SS--SSS---EEEE-SSS-EEEE--TTS-EEEEETTT--EEEEE---SS-EEEEEE-SSSSEEEEEE-TTT--EEEEE---/-TTS---/-TTS---

InterPro domains:
  IPR001680 WD40 repeat [PS50082] (41-82)
  IPR001680 WD40 repeat [PS50082] (83-124)
  IPR001680 WD40 repeat [PS50082] (125-166)
  IPR001680 WD40 repeat [PS50082] (167-208)
  IPR001680 WD40 repeat [PS50082] (210-251)
  IPR001680 WD40 repeat [PS50082] (252-296)
  IPR001680 WD40 repeat [SM00320] (34-73)
  IPR001680 WD40 repeat [SM00320] (76-115)
  IPR001680 WD40 repeat [SM00320] (118-157)
  IPR001680 WD40 repeat [SM00320] (160-199)
  IPR001680 WD40 repeat [SM00320] (202-242)
  IPR001680 WD40 repeat [SM00320] (245-287)
  IPR001680 WD40 repeat [SM00320] (290-331)
  IPR015943 WD40/YVTN repeat-like-containing domain superfamily [G3DSA:2.130.10.10] (20-334)
  IPR019775 WD40 repeat, conserved site [PS00678] (102-116)
  IPR019775 WD40 repeat, conserved site [PS00678] (144-158)
  IPR019775 WD40 repeat, conserved site [PS00678] (186-200)
  IPR019775 WD40 repeat, conserved site [PS00678] (274-288)
  IPR020472 PAC1/LIS1-like, WD-40 repeat [PR00320] (102-116)
  IPR020472 PAC1/LIS1-like, WD-40 repeat [PR00320] (144-158)

Nearest PDB structures (foldseek):
  6pg6-assembly1_A  TM=1.002E+00  e=2.925E-58  Homo sapiens
  8wxq-assembly1_A  TM=9.987E-01  e=7.265E-58  Homo sapiens
  6ucs-assembly2_B  TM=9.998E-01  e=1.402E-57  Homo sapiens
  7axx-assembly1_A  TM=1.000E+00  e=2.765E-56  Homo sapiens
  5yzv-assembly1_B  TM=9.266E-01  e=6.872E-29  Thermomonospora curvata